Protein AF-A0A315XT40-F1 (afdb_monomer_lite)

Structure (mmCIF, N/CA/C/O backbone):
data_AF-A0A315XT40-F1
#
_entry.id   AF-A0A315XT40-F1
#
loop_
_atom_site.group_PDB
_atom_site.id
_atom_site.type_symbol
_atom_site.label_atom_id
_atom_site.label_alt_id
_atom_site.label_comp_id
_atom_site.label_asym_id
_atom_site.label_entity_id
_atom_site.label_seq_id
_atom_site.pdbx_PDB_ins_code
_atom_site.Cartn_x
_atom_site.Cartn_y
_atom_site.Cartn_z
_atom_site.occupancy
_atom_site.B_iso_or_equiv
_atom_site.auth_seq_id
_atom_site.auth_comp_id
_atom_site.auth_asym_id
_atom_site.auth_atom_id
_atom_site.pdbx_PDB_model_num
ATOM 1 N N . MET A 1 1 ? -13.522 -25.885 22.038 1.00 85.00 1 MET A N 1
ATOM 2 C CA . MET A 1 1 ? -13.589 -26.378 23.433 1.00 85.00 1 MET A CA 1
ATOM 3 C C . MET A 1 1 ? -12.205 -26.648 24.024 1.00 85.00 1 MET A C 1
ATOM 5 O O . MET A 1 1 ? -11.517 -27.586 23.619 1.00 85.00 1 MET A O 1
ATOM 9 N N . ILE A 1 2 ? -11.846 -25.884 25.058 1.00 94.44 2 ILE A N 1
ATOM 10 C CA . ILE A 1 2 ? -10.551 -25.961 25.752 1.00 94.44 2 ILE A CA 1
ATOM 11 C C . ILE A 1 2 ? -10.678 -26.814 27.014 1.00 94.44 2 ILE A C 1
ATOM 13 O O . ILE A 1 2 ? -11.483 -26.512 27.894 1.00 94.44 2 ILE A O 1
ATOM 17 N N . ASN A 1 3 ? -9.848 -27.847 27.145 1.00 95.50 3 ASN A N 1
ATOM 18 C CA . ASN A 1 3 ? -9.701 -28.606 28.385 1.00 95.50 3 ASN A CA 1
ATOM 19 C C . ASN A 1 3 ? -8.780 -27.849 29.344 1.00 95.50 3 ASN A C 1
ATOM 21 O O . ASN A 1 3 ? -7.677 -27.441 28.980 1.00 95.50 3 ASN A O 1
ATOM 25 N N . VAL A 1 4 ? -9.220 -27.707 30.589 1.00 95.12 4 VAL A N 1
ATOM 26 C CA . VAL A 1 4 ? -8.520 -26.969 31.636 1.00 95.12 4 VAL A CA 1
ATOM 27 C C . VAL A 1 4 ? -8.259 -27.891 32.814 1.00 95.12 4 VAL A C 1
ATOM 29 O O . VAL A 1 4 ? -9.190 -28.409 33.431 1.00 95.12 4 VAL A O 1
ATOM 32 N N . ASN A 1 5 ? -6.983 -28.038 33.159 1.00 94.12 5 ASN A N 1
ATOM 33 C CA . ASN A 1 5 ? -6.530 -28.762 34.338 1.00 94.12 5 ASN A CA 1
ATOM 34 C C . ASN A 1 5 ? -5.956 -27.782 35.356 1.00 94.12 5 ASN A C 1
ATOM 36 O O . ASN A 1 5 ? -5.002 -27.066 35.064 1.00 94.12 5 ASN A O 1
ATOM 40 N N . ILE A 1 6 ? -6.522 -27.765 36.559 1.00 93.00 6 ILE A N 1
ATOM 41 C CA . ILE A 1 6 ? -6.125 -26.859 37.634 1.00 93.00 6 ILE A CA 1
ATOM 42 C C . ILE A 1 6 ? -5.640 -27.694 38.803 1.00 93.00 6 ILE A C 1
ATOM 44 O O . ILE A 1 6 ? -6.407 -28.457 39.385 1.00 93.00 6 ILE A O 1
ATOM 48 N N . ARG A 1 7 ? -4.377 -27.517 39.182 1.00 90.88 7 ARG A N 1
ATOM 49 C CA . ARG A 1 7 ? -3.816 -28.093 40.406 1.00 90.88 7 ARG A CA 1
ATOM 50 C C . ARG A 1 7 ? -3.681 -26.987 41.438 1.00 90.88 7 ARG A C 1
ATOM 52 O O . ARG A 1 7 ? -2.997 -26.018 41.158 1.00 90.88 7 ARG A O 1
ATOM 59 N N . TYR A 1 8 ? -4.271 -27.122 42.624 1.00 88.38 8 TYR A N 1
ATOM 60 C CA . TYR A 1 8 ? -4.164 -26.152 43.723 1.00 88.38 8 TYR A CA 1
ATOM 61 C C . TYR A 1 8 ? -3.898 -26.872 45.042 1.00 88.38 8 TYR A C 1
ATOM 63 O O . TYR A 1 8 ? -4.725 -27.657 45.502 1.00 88.38 8 TYR A O 1
ATOM 71 N N . LYS A 1 9 ? -2.736 -26.620 45.661 1.00 85.62 9 LYS A N 1
ATOM 72 C CA . LYS A 1 9 ? -2.335 -27.225 46.952 1.00 85.62 9 LYS A CA 1
ATOM 73 C C . LYS A 1 9 ? -2.549 -28.751 47.033 1.00 85.62 9 LYS A C 1
ATOM 75 O O . LYS A 1 9 ? -3.004 -29.266 48.050 1.00 85.62 9 LYS A O 1
ATOM 80 N N . GLY A 1 10 ? -2.246 -29.472 45.952 1.00 81.81 10 GLY A N 1
ATOM 81 C CA . GLY A 1 10 ? -2.395 -30.933 45.874 1.00 81.81 10 GLY A CA 1
ATOM 82 C C . GLY A 1 10 ? -3.806 -31.436 45.544 1.00 81.81 10 GLY A C 1
ATOM 83 O O . GLY A 1 10 ? -3.992 -32.643 45.435 1.00 81.81 10 GLY A O 1
ATOM 84 N N . LYS A 1 11 ? -4.785 -30.543 45.355 1.00 87.25 11 LYS A N 1
ATOM 85 C CA . LYS A 1 11 ? -6.099 -30.866 44.782 1.00 87.25 11 LYS A CA 1
ATOM 86 C C . LYS A 1 11 ? -6.097 -30.593 43.285 1.00 87.25 11 LYS A C 1
ATOM 88 O O . LYS A 1 11 ? -5.375 -29.705 42.831 1.00 87.25 11 LYS A O 1
ATOM 93 N N . GLU A 1 12 ? -6.914 -31.324 42.539 1.00 90.94 12 GLU A N 1
ATOM 94 C CA . GLU A 1 12 ? -6.996 -31.205 41.085 1.00 90.94 12 GLU A CA 1
ATOM 95 C C . GLU A 1 12 ? -8.444 -31.063 40.614 1.00 90.94 12 GLU A C 1
ATOM 97 O O . GLU A 1 12 ? -9.354 -31.681 41.167 1.00 90.94 12 GLU A O 1
ATOM 102 N N . LEU A 1 13 ? -8.637 -30.243 39.583 1.00 94.44 13 LEU A N 1
ATOM 103 C CA . LEU A 1 13 ? -9.877 -30.121 38.829 1.00 94.44 13 LEU A CA 1
ATOM 104 C C . LEU A 1 13 ? -9.565 -30.219 37.338 1.00 94.44 13 LEU A C 1
ATOM 106 O O . LEU A 1 13 ? -8.720 -29.478 36.841 1.00 94.44 13 LEU A O 1
ATOM 110 N N . SER A 1 14 ? -10.309 -31.065 36.635 1.00 94.88 14 SER A N 1
ATOM 111 C CA . SER A 1 14 ? -10.359 -31.096 35.175 1.00 94.88 14 SER A CA 1
ATOM 112 C C . SER A 1 14 ? -11.743 -30.646 34.723 1.00 94.88 14 SER A C 1
ATOM 114 O O . SER A 1 14 ? -12.748 -31.198 35.170 1.00 94.88 14 SER A O 1
ATOM 116 N N . THR A 1 15 ? -11.807 -29.638 33.858 1.00 94.56 15 THR A N 1
ATOM 117 C CA . THR A 1 15 ? -13.056 -29.124 33.276 1.00 94.56 15 THR A CA 1
ATOM 118 C C . THR A 1 15 ? -12.841 -28.732 31.817 1.00 94.56 15 THR A C 1
ATOM 120 O O . THR A 1 15 ? -11.713 -28.691 31.336 1.00 94.56 15 THR A O 1
ATOM 123 N N . ILE A 1 16 ? -13.926 -28.431 31.110 1.00 93.69 16 ILE A N 1
ATOM 124 C CA . ILE A 1 16 ? -13.922 -27.972 29.720 1.00 93.69 16 ILE A CA 1
ATOM 125 C C . ILE A 1 16 ? -14.583 -26.592 29.658 1.00 93.69 16 ILE A C 1
ATOM 127 O O . ILE A 1 16 ? -15.522 -26.335 30.415 1.00 93.69 16 ILE A O 1
ATOM 131 N N . LEU A 1 17 ? -14.064 -25.715 28.797 1.00 94.50 17 LEU A N 1
ATOM 132 C CA . LEU A 1 17 ? -14.630 -24.409 28.461 1.00 94.50 17 LEU A CA 1
ATOM 133 C C . LEU A 1 17 ? -15.114 -24.387 26.995 1.00 94.50 17 LEU A C 1
ATOM 135 O O . LEU A 1 17 ? -14.506 -25.068 26.158 1.00 94.50 17 LEU A O 1
ATOM 139 N N . PRO A 1 18 ? -16.135 -23.573 26.672 1.00 92.88 18 PRO A N 1
ATOM 140 C CA . PRO A 1 18 ? -16.868 -22.699 27.586 1.00 92.88 18 PRO A CA 1
ATOM 141 C C . PRO A 1 18 ? -17.895 -23.444 28.436 1.00 92.88 18 PRO A C 1
ATOM 143 O O . PRO A 1 18 ? -18.355 -24.531 28.094 1.00 92.88 18 PRO A O 1
ATOM 146 N N . LYS A 1 19 ? -18.262 -22.846 29.569 1.00 92.31 19 LYS A N 1
ATOM 147 C CA . LYS A 1 19 ? -19.366 -23.314 30.411 1.00 92.31 19 LYS A CA 1
ATOM 148 C C . LYS A 1 19 ? -20.021 -22.181 31.192 1.00 92.31 19 LYS A C 1
ATOM 150 O O . LYS A 1 19 ? -19.459 -21.093 31.311 1.00 92.31 19 LYS A O 1
ATOM 155 N N . CYS A 1 20 ? -21.192 -22.444 31.772 1.00 91.62 20 CYS A N 1
ATOM 156 C CA . CYS A 1 20 ? -21.871 -21.470 32.621 1.00 91.62 20 CYS A CA 1
ATOM 157 C C . CYS A 1 20 ? -20.989 -21.076 33.820 1.00 91.62 20 CYS A C 1
ATOM 159 O O . CYS A 1 20 ? -20.389 -21.928 34.480 1.00 91.62 20 CYS A O 1
ATOM 161 N N . ASN A 1 21 ? -20.923 -19.780 34.127 1.00 89.31 21 ASN A N 1
ATOM 162 C CA . ASN A 1 21 ? -20.050 -19.262 35.183 1.00 89.31 21 ASN A CA 1
ATOM 163 C C . ASN A 1 21 ? -20.417 -19.796 36.579 1.00 89.31 21 ASN A C 1
ATOM 165 O O . ASN A 1 21 ? -19.524 -20.066 37.387 1.00 89.31 21 ASN A O 1
ATOM 169 N N . ASP A 1 22 ? -21.706 -20.021 36.849 1.00 90.81 22 ASP A N 1
ATOM 170 C CA . ASP A 1 22 ? -22.152 -20.618 38.111 1.00 90.81 22 ASP A CA 1
ATOM 171 C C . ASP A 1 22 ? -21.694 -22.075 38.247 1.00 90.81 22 ASP A C 1
ATOM 173 O O . ASP A 1 22 ? -21.275 -22.499 39.327 1.00 90.81 22 ASP A O 1
ATOM 177 N N . GLU A 1 23 ? -21.690 -22.826 37.144 1.00 93.69 23 GLU A N 1
ATOM 178 C CA . GLU A 1 23 ? -21.195 -24.204 37.112 1.00 93.69 23 GLU A CA 1
ATOM 179 C C . GLU A 1 23 ? -19.678 -24.258 37.295 1.00 93.69 23 GLU A C 1
ATOM 181 O O . GLU A 1 23 ? -19.186 -25.030 38.116 1.00 93.69 23 GLU A O 1
ATOM 186 N N . LEU A 1 24 ? -18.926 -23.393 36.602 1.00 93.69 24 LEU A N 1
ATOM 187 C CA . LEU A 1 24 ? -17.474 -23.297 36.775 1.00 93.69 24 LEU A CA 1
ATOM 188 C C . LEU A 1 24 ? -17.107 -22.978 38.232 1.00 93.69 24 LEU A C 1
ATOM 190 O O . LEU A 1 24 ? -16.204 -23.586 38.810 1.00 93.69 24 LEU A O 1
ATOM 194 N N . ARG A 1 25 ? -17.841 -22.053 38.859 1.00 92.75 25 ARG A N 1
ATOM 195 C CA . ARG A 1 25 ? -17.660 -21.700 40.270 1.00 92.75 25 ARG A CA 1
ATOM 196 C C . ARG A 1 25 ? -17.991 -22.864 41.204 1.00 92.75 25 ARG A C 1
ATOM 198 O O . ARG A 1 25 ? -17.285 -23.070 42.197 1.00 92.75 25 ARG A O 1
ATOM 205 N N . ALA A 1 26 ? -19.054 -23.610 40.915 1.00 93.56 26 ALA A N 1
ATOM 206 C CA . ALA A 1 26 ? -19.431 -24.789 41.684 1.00 93.56 26 ALA A CA 1
ATOM 207 C C . ALA A 1 26 ? -18.356 -25.885 41.600 1.00 93.56 26 ALA A C 1
ATOM 209 O O . ALA A 1 26 ? -18.001 -26.455 42.634 1.00 93.56 26 ALA A O 1
ATOM 210 N N . ASP A 1 27 ? -17.785 -26.121 40.418 1.00 94.81 27 ASP A N 1
ATOM 211 C CA . ASP A 1 27 ? -16.729 -27.114 40.208 1.00 94.81 27 ASP A CA 1
ATOM 212 C C . ASP A 1 27 ? -15.444 -26.769 40.958 1.00 94.81 27 ASP A C 1
ATOM 214 O O . ASP A 1 27 ? -14.888 -27.626 41.649 1.00 94.81 27 ASP A O 1
ATOM 218 N N . LEU A 1 28 ? -15.012 -25.505 40.908 1.00 93.62 28 LEU A N 1
ATOM 219 C CA . LEU A 1 28 ? -13.864 -25.022 41.683 1.00 93.62 28 LEU A CA 1
ATOM 220 C C . LEU A 1 28 ? -14.070 -25.270 43.182 1.00 93.62 28 LEU A C 1
ATOM 222 O O . LEU A 1 28 ? -13.216 -25.859 43.850 1.00 93.62 28 LEU A O 1
ATOM 226 N N . LYS A 1 29 ? -15.246 -24.903 43.705 1.00 93.25 29 LYS A N 1
ATOM 227 C CA . LYS A 1 29 ? -15.580 -25.091 45.120 1.00 93.25 29 LYS A CA 1
ATOM 228 C C . LYS A 1 29 ? -15.650 -26.571 45.501 1.00 93.25 29 LYS A C 1
ATOM 230 O O . LYS A 1 29 ? -15.158 -26.954 46.561 1.00 93.25 29 LYS A O 1
ATOM 235 N N . LYS A 1 30 ? -16.221 -27.416 44.638 1.00 93.44 30 LYS A N 1
ATOM 236 C CA . LYS A 1 30 ? -16.324 -28.869 44.845 1.00 93.44 30 LYS A CA 1
ATOM 237 C C . LYS A 1 30 ? -14.953 -29.545 44.838 1.00 93.44 30 LYS A C 1
ATOM 239 O O . LYS A 1 30 ? -14.710 -30.420 45.664 1.00 93.44 30 LYS A O 1
ATOM 244 N N . ALA A 1 31 ? -14.045 -29.101 43.972 1.00 91.31 31 ALA A N 1
ATOM 245 C CA . ALA A 1 31 ? -12.648 -29.528 43.966 1.00 91.31 31 ALA A CA 1
ATOM 246 C C . ALA A 1 31 ? -11.836 -28.946 45.141 1.00 91.31 31 ALA A C 1
ATOM 248 O O . ALA A 1 31 ? -10.667 -29.280 45.323 1.00 91.31 31 ALA A O 1
ATOM 249 N N . GLY A 1 32 ? -12.444 -28.087 45.968 1.00 87.88 32 GLY A N 1
ATOM 250 C CA . GLY A 1 32 ? -11.806 -27.465 47.121 1.00 87.88 32 GLY A CA 1
ATOM 251 C C . GLY A 1 32 ? -10.734 -26.446 46.738 1.00 87.88 32 GLY A C 1
ATOM 252 O O . GLY A 1 32 ? -9.745 -26.312 47.468 1.00 87.88 32 GLY A O 1
ATOM 253 N N . ILE A 1 33 ? -10.918 -25.797 45.586 1.00 90.00 33 ILE A N 1
ATOM 254 C CA . ILE A 1 33 ? -10.126 -24.682 45.080 1.00 90.00 33 ILE A CA 1
ATOM 255 C C . ILE A 1 33 ? -10.810 -23.396 45.553 1.00 90.00 33 ILE A C 1
ATOM 257 O O . ILE A 1 33 ? -11.790 -22.943 44.969 1.00 90.00 33 ILE A O 1
ATOM 261 N N . ASP A 1 34 ? -10.286 -22.803 46.625 1.00 84.62 34 ASP A N 1
ATOM 262 C CA . ASP A 1 34 ? -10.873 -21.618 47.276 1.00 84.62 34 ASP A CA 1
ATOM 263 C C . ASP A 1 34 ? -10.499 -20.293 46.577 1.00 84.62 34 ASP A C 1
ATOM 265 O O . ASP A 1 34 ? -10.517 -19.221 47.183 1.00 84.62 34 ASP A O 1
ATOM 269 N N . LEU A 1 35 ? -10.138 -20.364 45.293 1.00 87.25 35 LEU A N 1
ATOM 270 C CA . LEU A 1 35 ? -9.837 -19.216 44.444 1.00 87.25 35 LEU A CA 1
ATOM 271 C C . LEU A 1 35 ? -10.896 -19.094 43.343 1.00 87.25 35 LEU A C 1
ATOM 273 O O . LEU A 1 35 ? -11.207 -20.090 42.689 1.00 87.25 35 LEU A O 1
ATOM 277 N N . PRO A 1 36 ? -11.439 -17.888 43.109 1.00 90.94 36 PRO A N 1
ATOM 278 C CA . PRO A 1 36 ? -12.384 -17.667 42.024 1.00 90.94 36 PRO A CA 1
ATOM 279 C C . PRO A 1 36 ? -11.655 -17.623 40.666 1.00 90.94 36 PRO A C 1
ATOM 281 O O . PRO A 1 36 ? -10.451 -17.353 40.607 1.00 90.94 36 PRO A O 1
ATOM 284 N N . ALA A 1 37 ? -12.375 -17.892 39.571 1.00 90.62 37 ALA A N 1
ATOM 285 C CA . ALA A 1 37 ? -11.801 -18.051 38.229 1.00 90.62 37 ALA A CA 1
ATOM 286 C C . ALA A 1 37 ? -11.044 -16.800 37.734 1.00 90.62 37 ALA A C 1
ATOM 288 O O . ALA A 1 37 ? -10.027 -16.909 37.056 1.00 90.62 37 ALA A O 1
ATOM 289 N N . GLU A 1 38 ? -11.465 -15.610 38.154 1.00 91.19 38 GLU A N 1
ATOM 290 C CA . GLU A 1 38 ? -10.839 -14.317 37.857 1.00 91.19 38 GLU A CA 1
ATOM 291 C C . GLU A 1 38 ? -9.435 -14.186 38.473 1.00 91.19 38 GLU A C 1
ATOM 293 O O . GLU A 1 38 ? -8.604 -13.390 38.025 1.00 91.19 38 GLU A O 1
ATOM 298 N N . LYS A 1 39 ? -9.165 -14.954 39.537 1.00 88.88 39 LYS A N 1
ATOM 299 C CA . LYS A 1 39 ? -7.883 -14.971 40.253 1.00 88.88 39 LYS A CA 1
ATOM 300 C C . LYS A 1 39 ? -6.960 -16.099 39.800 1.00 88.88 39 LYS A C 1
ATOM 302 O O . LYS A 1 39 ? -5.819 -16.126 40.247 1.00 88.88 39 LYS A O 1
ATOM 307 N N . LEU A 1 40 ? -7.418 -16.984 38.914 1.00 90.88 40 LEU A N 1
ATOM 308 C CA . LEU A 1 40 ? -6.614 -18.063 38.344 1.00 90.88 40 LEU A CA 1
ATOM 309 C C . LEU A 1 40 ? -6.011 -17.608 37.013 1.00 90.88 40 LEU A C 1
ATOM 311 O O . LEU A 1 40 ? -6.704 -17.541 35.997 1.00 90.88 40 LEU A O 1
ATOM 315 N N . LYS A 1 41 ? -4.718 -17.272 37.026 1.00 92.56 41 LYS A N 1
ATOM 316 C CA . LYS A 1 41 ? -3.978 -16.872 35.823 1.00 92.56 41 LYS A CA 1
ATOM 317 C C . LYS A 1 41 ? -3.600 -18.075 34.968 1.00 92.56 41 LYS A C 1
ATOM 319 O O . LYS A 1 41 ? -3.256 -19.134 35.486 1.00 92.56 41 LYS A O 1
ATOM 324 N N . LEU A 1 42 ? -3.659 -17.888 33.652 1.00 90.50 42 LEU A N 1
ATOM 325 C CA . LEU A 1 42 ? -3.497 -18.969 32.675 1.00 90.50 42 LEU A CA 1
ATOM 326 C C . LEU A 1 42 ? -2.031 -19.359 32.446 1.00 90.50 42 LEU A C 1
ATOM 328 O O . LEU A 1 42 ? -1.750 -20.510 32.132 1.00 90.50 42 LEU A O 1
ATOM 332 N N . ARG A 1 43 ? -1.089 -18.430 32.660 1.00 83.81 43 ARG A N 1
ATOM 333 C CA . ARG A 1 43 ? 0.361 -18.695 32.672 1.00 83.81 43 ARG A CA 1
ATOM 334 C C . ARG A 1 43 ? 0.936 -18.453 34.075 1.00 83.81 43 ARG A C 1
ATOM 336 O O . ARG A 1 43 ? 1.755 -17.563 34.284 1.00 83.81 43 ARG A O 1
ATOM 343 N N . SER A 1 44 ? 0.449 -19.216 35.055 1.00 75.94 44 SER A N 1
ATOM 344 C CA . SER A 1 44 ? 0.894 -19.159 36.458 1.00 75.94 44 SER A CA 1
ATOM 345 C C . SER A 1 44 ? 2.348 -19.619 36.627 1.00 75.94 44 SER A C 1
ATOM 347 O O . SER A 1 44 ? 2.775 -20.590 35.998 1.00 75.94 44 SER A O 1
ATOM 349 N N . SER A 1 45 ? 3.099 -18.979 37.525 1.00 69.75 45 SER A N 1
ATOM 350 C CA . SER A 1 45 ? 4.486 -19.357 37.833 1.00 69.75 45 SER A CA 1
ATOM 351 C C . SER A 1 45 ? 4.586 -20.491 38.863 1.00 69.75 45 SER A C 1
ATOM 353 O O . SER A 1 45 ? 3.709 -20.667 39.702 1.00 69.75 45 SER A O 1
ATOM 355 N N . ALA A 1 46 ? 5.717 -21.206 38.900 1.00 64.06 46 ALA A N 1
ATOM 356 C CA . ALA A 1 46 ? 5.971 -22.264 39.893 1.00 64.06 46 ALA A CA 1
ATOM 357 C C . ALA A 1 46 ? 5.990 -21.778 41.362 1.00 64.06 46 ALA A C 1
ATOM 359 O O . ALA A 1 46 ? 6.028 -22.593 42.282 1.00 64.06 46 ALA A O 1
ATOM 360 N N . LYS A 1 47 ? 5.989 -20.457 41.594 1.00 64.56 47 LYS A N 1
ATOM 361 C CA . LYS A 1 47 ? 5.884 -19.848 42.929 1.00 64.56 47 LYS A CA 1
ATOM 362 C C . LYS A 1 47 ? 4.432 -19.718 43.404 1.00 64.56 47 LYS A C 1
ATOM 364 O O . LYS A 1 47 ? 4.203 -19.471 44.587 1.00 64.56 47 LYS A O 1
ATOM 369 N N . GLU A 1 48 ? 3.460 -19.852 42.505 1.00 70.56 48 GLU A N 1
ATOM 370 C CA . GLU A 1 48 ? 2.041 -19.787 42.834 1.00 70.56 48 GLU A CA 1
ATOM 371 C C . GLU A 1 48 ? 1.554 -21.110 43.428 1.00 70.56 48 GLU A C 1
ATOM 373 O O . GLU A 1 48 ? 2.058 -22.193 43.144 1.00 70.56 48 GLU A O 1
ATOM 378 N N . GLN A 1 49 ? 0.545 -21.026 44.293 1.00 81.69 49 GLN A N 1
ATOM 379 C CA . GLN A 1 49 ? -0.019 -22.200 44.966 1.00 81.69 49 GLN A CA 1
ATOM 380 C C . GLN A 1 49 ? -0.944 -23.023 44.049 1.00 81.69 49 GLN A C 1
ATOM 382 O O . GLN A 1 49 ? -1.496 -24.033 44.502 1.00 81.69 49 GLN A O 1
ATOM 387 N N . TYR A 1 50 ? -1.129 -22.586 42.796 1.00 87.06 50 TYR A N 1
ATOM 388 C CA . TYR A 1 50 ? -1.847 -23.297 41.744 1.00 87.06 50 TYR A CA 1
ATOM 389 C C . TYR A 1 50 ? -1.070 -23.320 40.423 1.00 87.06 50 TYR A C 1
ATOM 391 O O . TYR A 1 50 ? -0.207 -22.479 40.188 1.00 87.06 50 TYR A O 1
ATOM 399 N N . LEU A 1 51 ? -1.433 -24.268 39.558 1.00 89.38 51 LEU A N 1
ATOM 400 C CA . LEU A 1 51 ? -1.024 -24.339 38.159 1.00 89.38 51 LEU A CA 1
ATOM 401 C C . LEU A 1 51 ? -2.248 -24.580 37.275 1.00 89.38 51 LEU A C 1
ATOM 403 O O . LEU A 1 51 ? -3.067 -25.442 37.600 1.00 89.38 51 LEU A O 1
ATOM 407 N N . VAL A 1 52 ? -2.346 -23.843 36.167 1.00 91.12 52 VAL A N 1
ATOM 408 C CA . VAL A 1 52 ? -3.374 -24.035 35.132 1.00 91.12 52 VAL A CA 1
ATOM 409 C C . VAL A 1 52 ? -2.716 -24.582 33.868 1.00 91.12 52 VAL A C 1
ATOM 411 O O . VAL A 1 52 ? -1.789 -23.981 33.336 1.00 91.12 52 VAL A O 1
ATOM 414 N N . GLY A 1 53 ? -3.187 -25.732 33.394 1.00 91.88 53 GLY A N 1
ATOM 415 C CA . GLY A 1 53 ? -2.815 -26.309 32.106 1.00 91.88 53 GLY A CA 1
ATOM 416 C C . GLY A 1 53 ? -3.990 -26.238 31.141 1.00 91.88 53 GLY A C 1
ATOM 417 O O . GLY A 1 53 ? -5.095 -26.648 31.499 1.00 91.88 53 GLY A O 1
ATOM 418 N N . LEU A 1 54 ? -3.740 -25.733 29.936 1.00 94.75 54 LEU A N 1
ATOM 419 C CA . LEU A 1 54 ? -4.721 -25.634 28.859 1.00 94.75 54 LEU A CA 1
ATOM 420 C C . LEU A 1 54 ? -4.358 -26.628 27.763 1.00 94.75 54 LEU A C 1
ATOM 422 O O . LEU A 1 54 ? -3.203 -26.691 27.348 1.00 94.75 54 LEU A O 1
ATOM 426 N N . TYR A 1 55 ? -5.341 -27.398 27.315 1.00 91.81 55 TYR A N 1
ATOM 427 C CA . TYR A 1 55 ? -5.158 -28.416 26.292 1.00 91.81 55 TYR A CA 1
ATOM 428 C C . TYR A 1 55 ? -6.347 -28.408 25.353 1.00 91.81 55 TYR A C 1
ATOM 430 O O . TYR A 1 55 ? -7.503 -28.411 25.777 1.00 91.81 55 TYR A O 1
ATOM 438 N N . THR A 1 56 ? -6.076 -28.458 24.066 1.00 93.75 56 THR A N 1
ATOM 439 C CA . THR A 1 56 ? -7.117 -28.531 23.056 1.00 93.75 56 THR A CA 1
ATOM 440 C C . THR A 1 56 ? -6.620 -29.355 21.883 1.00 93.75 56 THR A C 1
ATOM 442 O O . THR A 1 56 ? -5.421 -29.452 21.646 1.00 93.75 56 THR A O 1
ATOM 445 N N . ASN A 1 57 ? -7.562 -29.965 21.174 1.00 89.69 57 ASN A N 1
ATOM 446 C CA . ASN A 1 57 ? -7.319 -30.570 19.866 1.00 89.69 57 ASN A CA 1
ATOM 447 C C . ASN A 1 57 ? -7.969 -29.728 18.753 1.00 89.69 57 ASN A C 1
ATOM 449 O O . ASN A 1 57 ? -8.030 -30.163 17.607 1.00 89.69 57 ASN A O 1
ATOM 453 N N . ASN A 1 58 ? -8.523 -28.561 19.105 1.00 88.81 58 ASN A N 1
ATOM 454 C CA . ASN A 1 58 ? -9.148 -27.632 18.180 1.00 88.81 58 ASN A CA 1
ATOM 455 C C . ASN A 1 58 ? -8.131 -26.536 17.799 1.00 88.81 58 ASN A C 1
ATOM 457 O O . ASN A 1 58 ? -7.601 -25.877 18.694 1.00 88.81 58 ASN A O 1
ATOM 461 N N . PRO A 1 59 ? -7.870 -26.315 16.500 1.00 88.50 59 PRO A N 1
ATOM 462 C CA . PRO A 1 59 ? -6.890 -25.328 16.052 1.00 88.50 59 PRO A CA 1
ATOM 463 C C . PRO A 1 59 ? -7.178 -23.891 16.505 1.00 88.50 59 PRO A C 1
ATOM 465 O O . PRO A 1 59 ? -6.249 -23.178 16.869 1.00 88.50 59 PRO A O 1
ATOM 468 N N . LEU A 1 60 ? -8.445 -23.460 16.524 1.00 89.44 60 LEU A N 1
ATOM 469 C CA . LEU A 1 60 ? -8.818 -22.102 16.935 1.00 89.44 60 LEU A CA 1
ATOM 470 C C . LEU A 1 60 ? -8.545 -21.845 18.400 1.00 89.44 60 LEU A C 1
ATOM 472 O O . LEU A 1 60 ? -7.965 -20.823 18.763 1.00 89.44 60 LEU A O 1
ATOM 476 N N . ASP A 1 61 ? -8.907 -22.805 19.227 1.00 91.69 61 ASP A N 1
ATOM 477 C CA . ASP A 1 61 ? -8.562 -22.761 20.631 1.00 91.69 61 ASP A CA 1
ATOM 478 C C . ASP A 1 61 ? -7.041 -22.712 20.836 1.00 91.69 61 ASP A C 1
ATOM 480 O O . ASP A 1 61 ? -6.571 -21.975 21.698 1.00 91.69 61 ASP A O 1
ATOM 484 N N . ASP A 1 62 ? -6.273 -23.472 20.047 1.00 92.44 62 ASP A N 1
ATOM 485 C CA . ASP A 1 62 ? -4.809 -23.519 20.149 1.00 92.44 62 ASP A CA 1
ATOM 486 C C . ASP A 1 62 ? -4.183 -22.168 19.787 1.00 92.44 62 ASP A C 1
ATOM 488 O O . ASP A 1 62 ? -3.317 -21.654 20.494 1.00 92.44 62 ASP A O 1
ATOM 492 N N . LEU A 1 63 ? -4.711 -21.518 18.751 1.00 92.31 63 LEU A N 1
ATOM 493 C CA . LEU A 1 63 ? -4.324 -20.164 18.378 1.00 92.31 63 LEU A CA 1
ATOM 494 C C . LEU A 1 63 ? -4.689 -19.136 19.457 1.00 92.31 63 LEU A C 1
ATOM 496 O O . LEU A 1 63 ? -3.869 -18.281 19.791 1.00 92.31 63 LEU A O 1
ATOM 500 N N . ILE A 1 64 ? -5.889 -19.216 20.037 1.00 91.94 64 ILE A N 1
ATOM 501 C CA . ILE A 1 64 ? -6.274 -18.358 21.167 1.00 91.94 64 ILE A CA 1
ATOM 502 C C . ILE A 1 64 ? -5.287 -18.560 22.318 1.00 91.94 64 ILE A C 1
ATOM 504 O O . ILE A 1 64 ? -4.813 -17.575 22.884 1.00 91.94 64 ILE A O 1
ATOM 508 N N . ILE A 1 65 ? -4.934 -19.815 22.622 1.00 93.56 65 ILE A N 1
ATOM 509 C CA . ILE A 1 65 ? -3.958 -20.181 23.653 1.00 93.56 65 ILE A CA 1
ATOM 510 C C . ILE A 1 65 ? -2.573 -19.585 23.349 1.00 93.56 65 ILE A C 1
ATOM 512 O O . ILE A 1 65 ? -1.946 -19.024 24.255 1.00 93.56 65 ILE A O 1
ATOM 516 N N . ASP A 1 66 ? -2.106 -19.634 22.098 1.00 92.06 66 ASP A N 1
ATOM 517 C CA . ASP A 1 66 ? -0.843 -19.007 21.680 1.00 92.06 66 ASP A CA 1
ATOM 518 C C . ASP A 1 66 ? -0.845 -17.492 21.930 1.00 92.06 66 ASP A C 1
ATOM 520 O O . ASP A 1 66 ? 0.147 -16.913 22.387 1.00 92.06 66 ASP A O 1
ATOM 524 N N . ARG A 1 67 ? -1.982 -16.829 21.702 1.00 91.88 67 ARG A N 1
ATOM 525 C CA . ARG A 1 67 ? -2.118 -15.386 21.925 1.00 91.88 67 ARG A CA 1
ATOM 526 C C . ARG A 1 67 ? -2.247 -14.998 23.400 1.00 91.88 67 ARG A C 1
ATOM 528 O O . ARG A 1 67 ? -2.103 -13.812 23.697 1.00 91.88 67 ARG A O 1
ATOM 535 N N . LEU A 1 68 ? -2.452 -15.944 24.324 1.00 93.00 68 LEU A N 1
ATOM 536 C CA . LEU A 1 68 ? -2.603 -15.645 25.752 1.00 93.00 68 LEU A CA 1
ATOM 537 C C . LEU A 1 68 ? -1.339 -15.063 26.385 1.00 93.00 68 LEU A C 1
ATOM 539 O O . LEU A 1 68 ? -0.222 -15.560 26.215 1.00 93.00 68 LEU A O 1
ATOM 543 N N . CYS A 1 69 ? -1.559 -14.083 27.248 1.00 89.31 69 CYS A N 1
ATOM 544 C CA . CYS A 1 69 ? -0.564 -13.371 28.028 1.00 89.31 69 CYS A CA 1
ATOM 545 C C . CYS A 1 69 ? -0.601 -13.776 29.509 1.00 89.31 69 CYS A C 1
ATOM 547 O O . CYS A 1 69 ? -1.570 -14.342 30.011 1.00 89.31 69 CYS A O 1
ATOM 549 N N . ASN A 1 70 ? 0.439 -13.407 30.261 1.00 83.50 70 ASN A N 1
ATOM 550 C CA . ASN A 1 70 ? 0.571 -13.776 31.679 1.00 83.50 70 ASN A CA 1
ATOM 551 C C . ASN A 1 70 ? -0.558 -13.254 32.588 1.00 83.50 70 ASN A C 1
ATOM 553 O O . ASN A 1 70 ? -0.834 -13.846 33.629 1.00 83.50 70 ASN A O 1
ATOM 557 N N . ASN A 1 71 ? -1.217 -12.159 32.201 1.00 79.56 71 ASN A N 1
ATOM 558 C CA . ASN A 1 71 ? -2.293 -11.551 32.983 1.00 79.56 71 ASN A CA 1
ATOM 559 C C . ASN A 1 71 ? -3.690 -12.080 32.635 1.00 79.56 71 ASN A C 1
ATOM 561 O O . ASN A 1 71 ? -4.630 -11.766 33.372 1.00 79.56 71 ASN A O 1
ATOM 565 N N . ASP A 1 72 ? -3.834 -12.885 31.581 1.00 89.88 72 ASP A N 1
ATOM 566 C CA . ASP A 1 72 ? -5.120 -13.472 31.214 1.00 89.88 72 ASP A CA 1
ATOM 567 C C . ASP A 1 72 ? -5.562 -14.491 32.272 1.00 89.88 72 ASP A C 1
ATOM 569 O O . ASP A 1 72 ? -4.745 -15.178 32.902 1.00 89.88 72 ASP A O 1
ATOM 573 N N . ASN A 1 73 ? -6.870 -14.558 32.514 1.00 92.94 73 ASN A N 1
ATOM 574 C CA . ASN A 1 73 ? -7.441 -15.389 33.567 1.00 92.94 73 ASN A CA 1
ATOM 575 C C . ASN A 1 73 ? -8.545 -16.315 33.055 1.00 92.94 73 ASN A C 1
ATOM 577 O O . ASN A 1 73 ? -9.115 -16.115 31.982 1.00 92.94 73 ASN A O 1
ATOM 581 N N . LEU A 1 74 ? -8.837 -17.337 33.857 1.00 93.44 74 LEU A N 1
ATOM 582 C CA . LEU A 1 74 ? -9.758 -18.406 33.492 1.00 93.44 74 LEU A CA 1
ATOM 583 C C . LEU A 1 74 ? -11.173 -17.910 33.176 1.00 93.44 74 LEU A C 1
ATOM 585 O O . LEU A 1 74 ? -11.810 -18.432 32.265 1.00 93.44 74 LEU A O 1
ATOM 589 N N . PHE A 1 75 ? -11.656 -16.896 33.895 1.00 91.75 75 PHE A N 1
ATOM 590 C CA . PHE A 1 75 ? -12.983 -16.326 33.661 1.00 91.75 75 PHE A CA 1
ATOM 591 C C . PHE A 1 75 ? -13.070 -15.612 32.307 1.00 91.75 75 PHE A C 1
ATOM 593 O O . PHE A 1 75 ? -14.019 -15.813 31.552 1.00 91.75 75 PHE A O 1
ATOM 600 N N . GLU A 1 76 ? -12.064 -14.807 31.963 1.00 88.81 76 GLU A N 1
ATOM 601 C CA . GLU A 1 76 ? -12.036 -14.096 30.681 1.00 88.81 76 GLU A CA 1
ATOM 602 C C . GLU A 1 76 ? -11.929 -15.051 29.495 1.00 88.81 76 GLU A C 1
ATOM 604 O O . GLU A 1 76 ? -12.592 -14.820 28.482 1.00 88.81 76 GLU A O 1
ATOM 609 N N . LEU A 1 77 ? -11.155 -16.132 29.638 1.00 93.12 77 LEU A N 1
ATOM 610 C CA . LEU A 1 77 ? -11.060 -17.168 28.613 1.00 93.12 77 LEU A CA 1
ATOM 611 C C . LEU A 1 77 ? -12.392 -17.898 28.458 1.00 93.12 77 LEU A C 1
ATOM 613 O O . LEU A 1 77 ? -12.836 -18.088 27.332 1.00 93.12 77 LEU A O 1
ATOM 617 N N . ASN A 1 78 ? -13.051 -18.250 29.568 1.00 93.06 78 ASN A N 1
ATOM 618 C CA . ASN A 1 78 ? -14.362 -18.897 29.539 1.00 93.06 78 ASN A CA 1
ATOM 619 C C . ASN A 1 78 ? -15.393 -18.050 28.786 1.00 93.06 78 ASN A C 1
ATOM 621 O O . ASN A 1 78 ? -16.102 -18.560 27.925 1.00 93.06 78 ASN A O 1
ATOM 625 N N . ASN A 1 79 ? -15.434 -16.746 29.066 1.00 87.19 79 ASN A N 1
ATOM 626 C CA . ASN A 1 79 ? -16.363 -15.842 28.398 1.00 87.19 79 ASN A CA 1
ATOM 627 C C . ASN A 1 79 ? -16.002 -15.616 26.927 1.00 87.19 79 ASN A C 1
ATOM 629 O O . ASN A 1 79 ? -16.904 -15.595 26.101 1.00 87.19 79 ASN A O 1
ATOM 633 N N . LEU A 1 80 ? -14.714 -15.460 26.584 1.00 87.06 80 LEU A N 1
ATOM 634 C CA . LEU A 1 80 ? -14.299 -15.353 25.182 1.00 87.06 80 LEU A CA 1
ATOM 635 C C . LEU A 1 80 ? -14.702 -16.617 24.416 1.00 87.06 80 LEU A C 1
ATOM 637 O O . LEU A 1 80 ? -15.374 -16.502 23.403 1.00 87.06 80 LEU A O 1
ATOM 641 N N . CYS A 1 81 ? -14.374 -17.804 24.934 1.00 88.62 81 CYS A N 1
ATOM 642 C CA . CYS A 1 81 ? -14.787 -19.067 24.322 1.00 88.62 81 CYS A CA 1
ATOM 643 C C . CYS A 1 81 ? -16.310 -19.148 24.202 1.00 88.62 81 CYS A C 1
ATOM 645 O O . CYS A 1 81 ? -16.807 -19.578 23.178 1.00 88.62 81 CYS A O 1
ATOM 647 N N . GLY A 1 82 ? -17.060 -18.689 25.210 1.00 85.25 82 GLY A N 1
ATOM 648 C CA . GLY A 1 82 ? -18.522 -18.686 25.170 1.00 85.25 82 GLY A CA 1
ATOM 649 C C . GLY A 1 82 ? -19.081 -17.762 24.093 1.00 85.25 82 GLY A C 1
ATOM 650 O O . GLY A 1 82 ? -20.051 -18.114 23.433 1.00 85.25 82 GLY A O 1
ATOM 651 N N . ILE A 1 83 ? -18.469 -16.595 23.890 1.00 77.88 83 ILE A N 1
ATOM 652 C CA . ILE A 1 83 ? -18.834 -15.690 22.796 1.00 77.88 83 ILE A CA 1
ATOM 653 C C . ILE A 1 83 ? -18.528 -16.364 21.462 1.00 77.88 83 ILE A C 1
ATOM 655 O O . ILE A 1 83 ? -19.425 -16.465 20.636 1.00 77.88 83 ILE A O 1
ATOM 659 N N . LEU A 1 84 ? -17.303 -16.866 21.286 1.00 78.81 84 LEU A N 1
ATOM 660 C CA . LEU A 1 84 ? -16.850 -17.473 20.036 1.00 78.81 84 LEU A CA 1
ATOM 661 C C . LEU A 1 84 ? -17.612 -18.765 19.692 1.00 78.81 84 LEU A C 1
ATOM 663 O O . LEU A 1 84 ? -17.890 -18.981 18.523 1.00 78.81 84 LEU A O 1
ATOM 667 N N . ASP A 1 85 ? -18.018 -19.577 20.673 1.00 79.06 85 ASP A N 1
ATOM 668 C CA . ASP A 1 85 ? -18.844 -20.786 20.480 1.00 79.06 85 ASP A CA 1
ATOM 669 C C . ASP A 1 85 ? -20.272 -20.477 20.011 1.00 79.06 85 ASP A C 1
ATOM 671 O O . ASP A 1 85 ? -20.923 -21.331 19.414 1.00 79.06 85 ASP A O 1
ATOM 675 N N . ASN A 1 86 ? -20.775 -19.265 20.260 1.00 68.25 86 ASN A N 1
ATOM 676 C CA . ASN A 1 86 ? -22.078 -18.830 19.751 1.00 68.25 86 ASN A CA 1
ATOM 677 C C . ASN A 1 86 ? -21.998 -18.247 18.332 1.00 68.25 86 ASN A C 1
ATOM 679 O O . ASN A 1 86 ? -23.017 -17.828 17.778 1.00 68.25 86 ASN A O 1
ATOM 683 N N . VAL A 1 87 ? -20.806 -18.204 17.738 1.00 67.75 87 VAL A N 1
ATOM 684 C CA . VAL A 1 87 ? -20.592 -17.665 16.399 1.00 67.75 87 VAL A CA 1
ATOM 685 C C . VAL A 1 87 ? -20.752 -18.761 15.360 1.00 67.75 87 VAL A C 1
ATOM 687 O O . VAL A 1 87 ? -20.172 -19.833 15.466 1.00 67.75 87 VAL A O 1
ATOM 690 N N . ALA A 1 88 ? -21.521 -18.472 14.311 1.00 59.38 88 ALA A N 1
ATOM 691 C CA . ALA A 1 88 ? -21.783 -19.434 13.245 1.00 59.38 88 ALA A CA 1
ATOM 692 C C . ALA A 1 88 ? -20.552 -19.734 12.361 1.00 59.38 88 ALA A C 1
ATOM 694 O O . ALA A 1 88 ? -20.489 -20.813 11.776 1.00 59.38 88 ALA A O 1
ATOM 695 N N . ASP A 1 89 ? -19.587 -18.809 12.266 1.00 74.44 89 ASP A N 1
ATOM 696 C CA . ASP A 1 89 ? -18.398 -18.916 11.405 1.00 74.44 89 ASP A CA 1
ATOM 697 C C . ASP A 1 89 ? -17.084 -18.861 12.209 1.00 74.44 89 ASP A C 1
ATOM 699 O O . ASP A 1 89 ? -16.473 -17.811 12.425 1.00 74.44 89 ASP A O 1
ATOM 703 N N . HIS A 1 90 ? -16.654 -20.033 12.671 1.00 74.62 90 HIS A N 1
ATOM 704 C CA . HIS A 1 90 ? -15.407 -20.212 13.415 1.00 74.62 90 HIS A CA 1
ATOM 705 C C . HIS A 1 90 ? -14.141 -20.052 12.556 1.00 74.62 90 HIS A C 1
ATOM 707 O O . HIS A 1 90 ? -13.078 -19.731 13.098 1.00 74.62 90 HIS A O 1
ATOM 713 N N . ASP A 1 91 ? -14.237 -20.240 11.237 1.00 77.38 91 ASP A N 1
ATOM 714 C CA . ASP A 1 91 ? -13.094 -20.126 10.327 1.00 77.38 91 ASP A CA 1
ATOM 715 C C . ASP A 1 91 ? -12.688 -18.657 10.132 1.00 77.38 91 ASP A C 1
ATOM 717 O O . ASP A 1 91 ? -11.492 -18.347 10.083 1.00 77.38 91 ASP A O 1
ATOM 721 N N . LEU A 1 92 ? -13.661 -17.736 10.074 1.00 73.44 92 LEU A N 1
A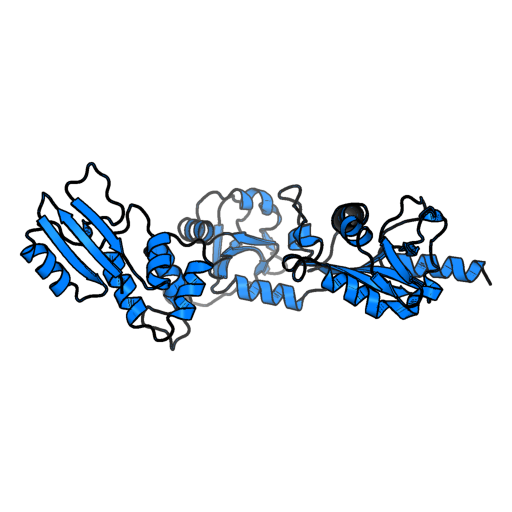TOM 722 C CA . LEU A 1 92 ? -13.406 -16.290 10.036 1.00 73.44 92 LEU A CA 1
ATOM 723 C C . LEU A 1 92 ? -12.666 -15.820 11.292 1.00 73.44 92 LEU A C 1
ATOM 725 O O . LEU A 1 92 ? -11.631 -15.161 11.198 1.00 73.44 92 LEU A O 1
ATOM 729 N N . ILE A 1 93 ? -13.160 -16.209 12.468 1.00 75.56 93 ILE A N 1
ATOM 730 C CA . ILE A 1 93 ? -12.543 -15.864 13.755 1.00 75.56 93 ILE A CA 1
ATOM 731 C C . ILE A 1 93 ? -11.089 -16.343 13.795 1.00 75.56 93 ILE A C 1
ATOM 733 O O . ILE A 1 93 ? -10.192 -15.594 14.188 1.00 75.56 93 ILE A O 1
ATOM 737 N N . PHE A 1 94 ? -10.842 -17.582 13.364 1.00 84.19 94 PHE A N 1
ATOM 738 C CA . PHE A 1 94 ? -9.498 -18.145 13.331 1.00 84.19 94 PHE A CA 1
ATOM 739 C C . PHE A 1 94 ? -8.540 -17.296 12.504 1.00 84.19 94 PHE A C 1
ATOM 741 O O . PHE A 1 94 ? -7.469 -16.919 12.984 1.00 84.19 94 PHE A O 1
ATOM 748 N N . LYS A 1 95 ? -8.945 -16.951 11.280 1.00 75.38 95 LYS A N 1
ATOM 749 C CA . LYS A 1 95 ? -8.125 -16.155 10.364 1.00 75.38 95 LYS A CA 1
ATOM 750 C C . LYS A 1 95 ? -7.859 -14.748 10.899 1.00 75.38 95 LYS A C 1
ATOM 752 O O . LYS A 1 95 ? -6.712 -14.315 10.860 1.00 75.38 95 LYS A O 1
ATOM 757 N N . THR A 1 96 ? -8.860 -14.064 11.457 1.00 78.88 96 THR A N 1
ATOM 758 C CA . THR A 1 96 ? -8.692 -12.704 12.001 1.00 78.88 96 THR A CA 1
ATOM 759 C C . THR A 1 96 ? -7.693 -12.675 13.158 1.00 78.88 96 THR A C 1
ATOM 761 O O . THR A 1 96 ? -6.831 -11.801 13.211 1.00 78.88 96 THR A O 1
ATOM 764 N N . ILE A 1 97 ? -7.740 -13.660 14.059 1.00 81.25 97 ILE A N 1
ATOM 765 C CA . ILE A 1 97 ? -6.744 -13.767 15.135 1.00 81.25 97 ILE A CA 1
ATOM 766 C C . ILE A 1 97 ? -5.363 -14.108 14.559 1.00 81.25 97 ILE A C 1
ATOM 768 O O . ILE A 1 97 ? -4.367 -13.516 14.981 1.00 81.25 97 ILE A O 1
ATOM 772 N N . LEU A 1 98 ? -5.289 -15.044 13.602 1.00 85.19 98 LEU A N 1
ATOM 773 C CA . LEU A 1 98 ? -4.029 -15.554 13.048 1.00 85.19 98 LEU A CA 1
ATOM 774 C C . LEU A 1 98 ? -3.235 -14.457 12.338 1.00 85.19 98 LEU A C 1
ATOM 776 O O . LEU A 1 98 ? -2.027 -14.357 12.541 1.00 85.19 98 LEU A O 1
ATOM 780 N N . CYS A 1 99 ? -3.925 -13.643 11.542 1.00 74.00 99 CYS A N 1
ATOM 781 C CA . CYS A 1 99 ? -3.344 -12.570 10.740 1.00 74.00 99 CYS A CA 1
ATOM 782 C C . CYS A 1 99 ? -3.143 -11.260 11.513 1.00 74.00 99 CYS A C 1
ATOM 784 O O . CYS A 1 99 ? -2.622 -10.306 10.945 1.00 74.00 99 CYS A O 1
ATOM 786 N N . SER A 1 100 ? -3.546 -11.198 12.783 1.00 81.12 100 SER A N 1
ATOM 787 C CA . SER A 1 100 ? -3.314 -10.034 13.635 1.00 81.12 100 SER A CA 1
ATOM 788 C C . SER A 1 100 ? -2.128 -10.253 14.573 1.00 81.12 100 SER A C 1
ATOM 790 O O . SER A 1 100 ? -1.898 -11.357 15.082 1.00 81.12 100 SER A O 1
ATOM 792 N N . ASP A 1 101 ? -1.460 -9.155 14.916 1.00 75.50 101 ASP A N 1
ATOM 793 C CA . ASP A 1 101 ? -0.521 -9.112 16.039 1.00 75.50 101 ASP A CA 1
ATOM 794 C C . ASP A 1 101 ? -1.239 -8.958 17.390 1.00 75.50 101 ASP A C 1
ATOM 796 O O . ASP A 1 101 ? -0.609 -8.713 18.426 1.00 75.50 101 ASP A O 1
ATOM 800 N N . ALA A 1 102 ? -2.570 -9.109 17.414 1.00 77.44 102 ALA A N 1
ATOM 801 C CA . ALA A 1 102 ? -3.348 -8.986 18.629 1.00 77.44 102 ALA A CA 1
ATOM 802 C C . ALA A 1 102 ? -2.938 -10.074 19.624 1.00 77.44 102 ALA A C 1
ATOM 804 O O . ALA A 1 102 ? -2.980 -11.280 19.366 1.00 77.44 102 ALA A O 1
ATOM 805 N N . ARG A 1 103 ? -2.547 -9.621 20.809 1.00 84.50 103 ARG A N 1
ATOM 806 C CA . ARG A 1 103 ? -2.177 -10.473 21.932 1.00 84.50 103 ARG A CA 1
ATOM 807 C C . ARG A 1 103 ? -3.139 -10.247 23.086 1.00 84.50 103 ARG A C 1
ATOM 809 O O . ARG A 1 103 ? -3.755 -9.186 23.223 1.00 84.50 103 ARG A O 1
ATOM 816 N N . CYS A 1 104 ? -3.198 -11.252 23.946 1.00 85.12 104 CYS A N 1
ATOM 817 C CA . CYS A 1 104 ? -4.071 -11.341 25.102 1.00 85.12 104 CYS A CA 1
ATOM 818 C C . CYS A 1 104 ? -5.561 -11.405 24.727 1.00 85.12 104 CYS A C 1
ATOM 820 O O . CYS A 1 104 ? -5.980 -11.063 23.618 1.00 85.12 104 CYS A O 1
ATOM 822 N N . ILE A 1 105 ? -6.396 -11.809 25.683 1.00 86.44 105 ILE A N 1
ATOM 823 C CA . ILE A 1 105 ? -7.833 -12.008 25.435 1.00 86.44 105 ILE A CA 1
ATOM 824 C C . ILE A 1 105 ? -8.518 -10.713 24.984 1.00 86.44 105 ILE A C 1
ATOM 826 O O . ILE A 1 105 ? -9.378 -10.735 24.108 1.00 86.44 105 ILE A O 1
ATOM 830 N N . ASN A 1 106 ? -8.131 -9.568 25.548 1.00 74.50 106 ASN A N 1
ATOM 831 C CA . ASN A 1 106 ? -8.741 -8.289 25.184 1.00 74.50 106 ASN A CA 1
ATOM 832 C C . ASN A 1 106 ? -8.332 -7.793 23.791 1.00 74.50 106 ASN A C 1
ATOM 834 O O . ASN A 1 106 ? -9.161 -7.181 23.125 1.00 74.50 106 ASN A O 1
ATOM 838 N N . GLY A 1 107 ? -7.106 -8.070 23.333 1.00 75.56 107 GLY A N 1
ATOM 839 C CA . GLY A 1 107 ? -6.706 -7.772 21.955 1.00 75.56 107 GLY A CA 1
ATOM 840 C C . GLY A 1 107 ? -7.551 -8.569 20.966 1.00 75.56 107 GLY A C 1
ATOM 841 O O . GLY A 1 107 ? -8.105 -8.001 20.034 1.00 75.56 107 GLY A O 1
ATOM 842 N N . ILE A 1 108 ? -7.755 -9.856 21.258 1.00 82.12 108 ILE A N 1
ATOM 843 C CA . ILE A 1 108 ? -8.646 -10.721 20.481 1.00 82.12 108 ILE A CA 1
ATOM 844 C C . ILE A 1 108 ? -10.085 -10.188 20.493 1.00 82.12 108 ILE A C 1
ATOM 846 O O . ILE A 1 108 ? -10.689 -10.058 19.439 1.00 82.12 108 ILE A O 1
ATOM 850 N N . LYS A 1 109 ? -10.638 -9.816 21.655 1.00 78.06 109 LYS A N 1
ATOM 851 C CA . LYS A 1 109 ? -11.997 -9.245 21.733 1.00 78.06 109 LYS A CA 1
ATOM 852 C C . LYS A 1 109 ? -12.165 -7.989 20.880 1.00 78.06 109 LYS A C 1
ATOM 854 O O . LYS A 1 109 ? -13.234 -7.794 20.320 1.00 78.06 109 LYS A O 1
ATOM 859 N N . LYS A 1 110 ? -11.136 -7.145 20.784 1.00 71.06 110 LYS A N 1
ATOM 860 C CA . LYS A 1 110 ? -11.181 -5.922 19.974 1.00 71.06 110 LYS A CA 1
ATOM 861 C C . LYS A 1 110 ? -11.253 -6.193 18.476 1.00 71.06 110 LYS A C 1
ATOM 863 O O . LYS A 1 110 ? -11.991 -5.488 17.806 1.00 71.06 110 LYS A O 1
ATOM 868 N N . LEU A 1 111 ? -10.599 -7.246 17.976 1.00 69.31 111 LEU A N 1
ATOM 869 C CA . LEU A 1 111 ? -10.757 -7.699 16.578 1.00 69.31 111 LEU A CA 1
ATOM 870 C C . LEU A 1 111 ? -12.218 -7.983 16.203 1.00 69.31 111 LEU A C 1
ATOM 872 O O . LEU A 1 111 ? -12.583 -8.068 15.037 1.00 69.31 111 LEU A O 1
ATOM 876 N N . PHE A 1 112 ? -13.034 -8.190 17.226 1.00 69.12 112 PHE A N 1
ATOM 877 C CA . PHE A 1 112 ? -14.369 -8.741 17.166 1.00 69.12 112 PHE A CA 1
ATOM 878 C C . PHE A 1 112 ? -15.407 -7.811 17.795 1.00 69.12 112 PHE A C 1
ATOM 880 O O . PHE A 1 112 ? -16.579 -8.181 17.879 1.00 69.12 112 PHE A O 1
ATOM 887 N N . ALA A 1 113 ? -14.997 -6.605 18.207 1.00 61.94 113 ALA A N 1
ATOM 888 C CA . ALA A 1 113 ? -15.866 -5.623 18.845 1.00 61.94 113 ALA A CA 1
ATOM 889 C C . ALA A 1 113 ? -17.040 -5.226 17.934 1.00 61.94 113 ALA A C 1
ATOM 891 O O . ALA A 1 113 ? -18.161 -5.110 18.423 1.00 61.94 113 ALA A O 1
ATOM 892 N N . ASP A 1 114 ? -16.808 -5.154 16.619 1.00 56.41 114 ASP A N 1
ATOM 893 C CA . ASP A 1 114 ? -17.830 -4.800 15.621 1.00 56.41 114 ASP A CA 1
ATOM 894 C C . ASP A 1 114 ? -18.744 -5.974 15.228 1.00 56.41 114 ASP A C 1
ATOM 896 O O . ASP A 1 114 ? -19.814 -5.772 14.660 1.00 56.41 114 ASP A O 1
ATOM 900 N N . HIS A 1 115 ? -18.343 -7.215 15.524 1.00 52.69 115 HIS A N 1
ATOM 901 C CA . HIS A 1 115 ? -19.051 -8.420 15.073 1.00 52.69 115 HIS A CA 1
ATOM 902 C C . HIS A 1 115 ? -19.817 -9.143 16.189 1.00 52.69 115 HIS A C 1
ATOM 904 O O . HIS A 1 115 ? -20.781 -9.852 15.901 1.00 52.69 115 HIS A O 1
ATOM 910 N N . PHE A 1 116 ? -19.420 -8.988 17.459 1.00 54.59 116 PHE A N 1
ATOM 911 C CA . PHE A 1 116 ? -19.876 -9.898 18.521 1.00 54.59 116 PHE A CA 1
ATOM 912 C C . PHE A 1 116 ? -20.411 -9.224 19.792 1.00 54.59 116 PHE A C 1
ATOM 914 O O . PHE A 1 116 ? -20.688 -9.911 20.775 1.00 54.59 116 PHE A O 1
ATOM 921 N N . MET A 1 117 ? -20.638 -7.906 19.774 1.00 52.56 117 MET A N 1
ATOM 922 C CA . MET A 1 117 ? -21.375 -7.197 20.829 1.00 52.56 117 MET A CA 1
ATOM 923 C C . MET A 1 117 ? -22.624 -6.497 20.257 1.00 52.56 117 MET A C 1
ATOM 925 O O . MET A 1 117 ? -22.591 -5.343 19.859 1.00 52.56 117 MET A O 1
ATOM 929 N N . GLU A 1 118 ? -23.732 -7.248 20.210 1.00 51.84 118 GLU A N 1
ATOM 930 C CA . GLU A 1 118 ? -25.146 -6.803 20.168 1.00 51.84 118 GLU A CA 1
ATOM 931 C C . GLU A 1 118 ? -25.676 -5.892 19.031 1.00 51.84 118 GLU A C 1
ATOM 933 O O . GLU A 1 118 ? -26.839 -5.490 19.106 1.00 51.84 118 GLU A O 1
ATOM 938 N N . PHE A 1 119 ? -24.935 -5.617 17.947 1.00 48.16 119 PHE A N 1
ATOM 939 C CA . PHE A 1 119 ? -25.418 -4.693 16.893 1.00 48.16 119 PHE A CA 1
ATOM 940 C C . PHE A 1 119 ? -25.091 -5.082 15.434 1.00 48.16 119 PHE A C 1
ATOM 942 O O . PHE A 1 119 ? -24.944 -4.205 14.590 1.00 48.16 119 PHE A O 1
ATOM 949 N N . SER A 1 120 ? -25.005 -6.376 15.100 1.00 51.03 120 SER A N 1
ATOM 950 C CA . SER A 1 120 ? -24.556 -6.843 13.770 1.00 51.03 120 SER A CA 1
ATOM 951 C C . SER A 1 120 ? -25.482 -6.519 12.579 1.00 51.03 120 SER A C 1
ATOM 953 O O . SER A 1 120 ? -25.065 -6.670 11.434 1.00 51.03 120 SER A O 1
ATOM 955 N N . ASP A 1 121 ? -26.720 -6.066 12.808 1.00 51.09 121 ASP A N 1
ATOM 956 C CA . ASP A 1 121 ? -27.668 -5.603 11.778 1.00 51.09 121 ASP A CA 1
ATOM 957 C C . ASP A 1 121 ? -27.675 -4.075 11.594 1.00 51.09 121 ASP A C 1
ATOM 959 O O . ASP A 1 121 ? -28.465 -3.535 10.814 1.00 51.09 121 ASP A O 1
ATOM 963 N N . LYS A 1 122 ? -26.821 -3.356 12.327 1.00 57.28 122 LYS A N 1
ATOM 964 C CA . LYS A 1 122 ? -26.811 -1.894 12.377 1.00 57.28 122 LYS A CA 1
ATOM 965 C C . LYS A 1 122 ? -25.440 -1.363 12.004 1.00 57.28 122 LYS A C 1
ATOM 967 O O . LYS A 1 122 ? -24.413 -1.915 12.378 1.00 57.28 122 LYS A O 1
ATOM 972 N N . LEU A 1 123 ? -25.434 -0.230 11.307 1.00 68.19 123 LEU A N 1
ATOM 973 C CA . LEU A 1 123 ? -24.217 0.547 11.123 1.00 68.19 123 LEU A CA 1
ATOM 974 C C . LEU A 1 123 ? -23.787 1.108 12.485 1.00 68.19 123 LEU A C 1
ATOM 976 O O . LEU A 1 123 ? -24.483 1.950 13.058 1.00 68.19 123 LEU A O 1
ATOM 980 N N . VAL A 1 124 ? -22.646 0.643 12.984 1.00 67.81 124 VAL A N 1
ATOM 981 C CA . VAL A 1 124 ? -21.992 1.189 14.174 1.00 67.81 124 VAL A CA 1
ATOM 982 C C . VAL A 1 124 ? -20.920 2.171 13.711 1.00 67.81 124 VAL A C 1
ATOM 984 O O . VAL A 1 124 ? -20.064 1.828 12.903 1.00 67.81 124 VAL A O 1
ATOM 987 N N . LEU A 1 125 ? -20.996 3.410 14.197 1.00 74.44 125 LEU A N 1
ATOM 988 C CA . LEU A 1 125 ? -19.993 4.445 13.951 1.00 74.44 125 LEU A CA 1
ATOM 989 C C . LEU A 1 125 ? -19.443 4.920 15.289 1.00 74.44 125 LEU A C 1
ATOM 991 O O . LEU A 1 125 ? -20.207 5.341 16.161 1.00 74.44 125 LEU A O 1
ATOM 995 N N . ASN A 1 126 ? -18.122 4.920 15.421 1.00 75.50 126 ASN A N 1
ATOM 996 C CA . ASN A 1 126 ? -17.456 5.579 16.532 1.00 75.50 126 ASN A CA 1
ATOM 997 C C . ASN A 1 126 ? -17.535 7.094 16.309 1.00 75.50 126 ASN A C 1
ATOM 999 O O . ASN A 1 126 ? -16.981 7.634 15.354 1.00 75.50 126 ASN A O 1
ATOM 1003 N N . THR A 1 127 ? -18.290 7.799 17.149 1.00 79.56 127 THR A N 1
ATOM 1004 C CA . THR A 1 127 ? -18.452 9.251 17.027 1.00 79.56 127 THR A CA 1
ATOM 1005 C C . THR A 1 127 ? -18.697 9.907 18.382 1.00 79.56 127 THR A C 1
ATOM 1007 O O . THR A 1 127 ? -19.114 9.255 19.341 1.00 79.56 127 THR A O 1
ATOM 1010 N N . HIS A 1 128 ? -18.432 11.210 18.459 1.00 77.50 128 HIS A N 1
ATOM 1011 C CA . HIS A 1 128 ? -18.669 12.025 19.643 1.00 77.50 128 HIS A CA 1
ATOM 1012 C C . HIS A 1 128 ? -20.012 12.753 19.511 1.00 77.50 128 HIS A C 1
ATOM 1014 O O . HIS A 1 128 ? -20.200 13.551 18.593 1.00 77.50 128 HIS A O 1
ATOM 1020 N N . LEU A 1 129 ? -20.952 12.475 20.421 1.00 80.62 129 LEU A N 1
ATOM 1021 C CA . LEU A 1 129 ? -22.231 13.181 20.499 1.00 80.62 129 LEU A CA 1
ATOM 1022 C C . LEU A 1 129 ? -22.180 14.226 21.616 1.00 80.62 129 LEU A C 1
ATOM 1024 O O . LEU A 1 129 ? -21.987 13.885 22.781 1.00 80.62 129 LEU A O 1
ATOM 1028 N N . GLU A 1 130 ? -22.406 15.485 21.255 1.00 80.06 130 GLU A N 1
ATOM 1029 C CA . GLU A 1 130 ? -22.558 16.599 22.195 1.00 80.06 130 GLU A CA 1
ATOM 1030 C C . GLU A 1 130 ? -24.031 16.994 22.344 1.00 80.06 130 GLU A C 1
ATOM 1032 O O . GLU A 1 130 ? -24.889 16.597 21.546 1.00 80.06 130 GLU A O 1
ATOM 1037 N N . GLU A 1 131 ? -24.345 17.792 23.368 1.00 83.38 131 GLU A N 1
ATOM 1038 C CA . GLU A 1 131 ? -25.659 18.429 23.446 1.00 83.38 131 GLU A CA 1
ATOM 1039 C C . GLU A 1 131 ? -25.943 19.231 22.171 1.00 83.38 131 GLU A C 1
ATOM 1041 O O . GLU A 1 131 ? -25.044 19.810 21.562 1.00 83.38 131 GLU A O 1
ATOM 1046 N N . LYS A 1 132 ? -27.220 19.250 21.763 1.00 84.69 132 LYS A N 1
ATOM 1047 C CA . LYS A 1 132 ? -27.660 19.814 20.482 1.00 84.69 132 LYS A CA 1
ATOM 1048 C C . LYS A 1 132 ? -27.034 21.204 20.241 1.00 84.69 132 LYS A C 1
ATOM 1050 O O . LYS A 1 132 ? -27.412 22.151 20.940 1.00 84.69 132 LYS A O 1
ATOM 1055 N N . PRO A 1 133 ? -26.183 21.370 19.207 1.00 82.50 133 PRO A N 1
ATOM 1056 C CA . PRO A 1 133 ? -25.638 22.675 18.869 1.00 82.50 133 PRO A CA 1
ATOM 1057 C C . PRO A 1 133 ? -26.724 23.557 18.242 1.00 82.50 133 PRO A C 1
ATOM 1059 O O . PRO A 1 133 ? -27.708 23.072 17.674 1.00 82.50 133 PRO A O 1
ATOM 1062 N N . ALA A 1 134 ? -26.538 24.878 18.305 1.00 86.12 134 ALA A N 1
ATOM 1063 C CA . ALA A 1 134 ? -27.437 25.822 17.639 1.00 86.12 134 ALA A CA 1
ATOM 1064 C C . ALA A 1 134 ? -27.444 25.626 16.107 1.00 86.12 134 ALA A C 1
ATOM 1066 O O . ALA A 1 134 ? -28.487 25.773 15.472 1.00 86.12 134 ALA A O 1
ATOM 1067 N N . THR A 1 135 ? -26.295 25.249 15.534 1.00 85.44 135 THR A N 1
ATOM 1068 C CA . THR A 1 135 ? -26.080 24.964 14.107 1.00 85.44 135 THR A CA 1
ATOM 1069 C C . THR A 1 135 ? -24.889 24.021 13.923 1.00 85.44 135 THR A C 1
ATOM 1071 O O . THR A 1 135 ? -23.890 24.175 14.623 1.00 85.44 135 THR A O 1
ATOM 1074 N N . PHE A 1 136 ? -24.934 23.128 12.930 1.00 80.19 136 PHE A N 1
ATOM 1075 C CA . PHE A 1 136 ? -23.774 22.338 12.495 1.00 80.19 136 PHE A CA 1
ATOM 1076 C C . PHE A 1 136 ? -22.961 23.133 11.465 1.00 80.19 136 PHE A C 1
ATOM 1078 O O . PHE A 1 136 ? -23.142 22.981 10.259 1.00 80.19 136 PHE A O 1
ATOM 1085 N N . ASN A 1 137 ? -22.120 24.051 11.943 1.00 81.19 137 ASN A N 1
ATOM 1086 C CA . ASN A 1 137 ? -21.292 24.901 11.088 1.00 81.19 137 ASN A CA 1
ATOM 1087 C C . ASN A 1 137 ? -20.029 24.151 10.638 1.00 81.19 137 ASN A C 1
ATOM 1089 O O . ASN A 1 137 ? -18.956 24.334 11.208 1.00 81.19 137 ASN A O 1
ATOM 1093 N N . VAL A 1 138 ? -20.179 23.267 9.651 1.00 85.12 138 VAL A N 1
ATOM 1094 C CA . VAL A 1 138 ? -19.061 22.495 9.095 1.00 85.12 138 VAL A CA 1
ATOM 1095 C C . VAL A 1 138 ? -18.140 23.426 8.304 1.00 85.12 138 VAL A C 1
ATOM 1097 O O . VAL A 1 138 ? -18.589 24.151 7.414 1.00 85.12 138 VAL A O 1
ATOM 1100 N N . LYS A 1 139 ? -16.845 23.397 8.625 1.00 87.12 139 LYS A N 1
ATOM 1101 C CA . LYS A 1 139 ? -15.786 24.063 7.858 1.00 87.12 139 LYS A CA 1
ATOM 1102 C C . LYS A 1 139 ? -15.134 23.063 6.910 1.00 87.12 139 LYS A C 1
ATOM 1104 O O . LYS A 1 139 ? -15.131 21.864 7.176 1.00 87.12 139 LYS A O 1
ATOM 1109 N N . LYS A 1 140 ? -14.602 23.560 5.794 1.00 92.19 140 LYS A N 1
ATOM 1110 C CA . LYS A 1 140 ? -13.776 22.740 4.905 1.00 92.19 140 LYS A CA 1
ATOM 1111 C C . LYS A 1 140 ? -12.433 22.480 5.587 1.00 92.19 140 LYS A C 1
ATOM 1113 O O . LYS A 1 140 ? -11.861 23.416 6.142 1.00 92.19 140 LYS A O 1
ATOM 1118 N N . CYS A 1 141 ? -11.961 21.242 5.508 1.00 94.19 141 CYS A N 1
ATOM 1119 C CA . CYS A 1 141 ? -10.634 20.838 5.956 1.00 94.19 141 CYS A CA 1
ATOM 1120 C C . CYS A 1 141 ? -9.916 20.174 4.778 1.00 94.19 141 CYS A C 1
ATOM 1122 O O . CYS A 1 141 ? -10.365 19.133 4.299 1.00 94.19 141 CYS A O 1
ATOM 1124 N N . VAL A 1 142 ? -8.848 20.800 4.296 1.00 94.56 142 VAL A N 1
ATOM 1125 C CA . VAL A 1 142 ? -7.914 20.249 3.314 1.00 94.56 142 VAL A CA 1
ATOM 1126 C C . VAL A 1 142 ? -6.942 19.350 4.063 1.00 94.56 142 VAL A C 1
ATOM 1128 O O . VAL A 1 142 ? -6.416 19.741 5.102 1.00 94.56 142 VAL A O 1
ATOM 1131 N N . ILE A 1 143 ? -6.745 18.129 3.576 1.00 94.25 143 ILE A N 1
ATOM 1132 C CA . ILE A 1 143 ? -5.777 17.202 4.157 1.00 94.25 143 ILE A CA 1
ATOM 1133 C C . ILE A 1 143 ? -4.470 17.364 3.392 1.00 94.25 143 ILE A C 1
ATOM 1135 O O . ILE A 1 143 ? -4.356 16.872 2.276 1.00 94.25 143 ILE A O 1
ATOM 1139 N N . GLU A 1 144 ? -3.510 18.051 4.002 1.00 91.75 144 GLU A N 1
ATOM 1140 C CA . GLU A 1 144 ? -2.173 18.254 3.433 1.00 91.75 144 GLU A CA 1
ATOM 1141 C C . GLU A 1 144 ? -1.324 16.989 3.540 1.00 91.75 144 GLU A C 1
ATOM 1143 O O . GLU A 1 144 ? -0.529 16.679 2.660 1.00 91.75 144 GLU A O 1
ATOM 1148 N N . LYS A 1 145 ? -1.512 16.227 4.623 1.00 88.94 145 LYS A N 1
ATOM 1149 C CA . LYS A 1 145 ? -0.771 14.989 4.863 1.00 88.94 145 LYS A CA 1
ATOM 1150 C C . LYS A 1 145 ? -1.600 13.975 5.625 1.00 88.94 145 LYS A C 1
ATOM 1152 O O . LYS A 1 145 ? -2.352 14.341 6.533 1.00 88.94 145 LYS A O 1
ATOM 1157 N N . ALA A 1 146 ? -1.430 12.696 5.298 1.00 91.19 146 ALA A N 1
ATOM 1158 C CA . ALA A 1 146 ? -2.057 11.604 6.026 1.00 91.19 146 ALA A CA 1
ATOM 1159 C C . ALA A 1 146 ? -1.011 10.683 6.658 1.00 91.19 146 ALA A C 1
ATOM 1161 O O . ALA A 1 146 ? -0.107 10.188 5.997 1.00 91.19 146 ALA A O 1
ATOM 1162 N N . ILE A 1 147 ? -1.157 10.428 7.953 1.00 89.56 147 ILE A N 1
ATOM 1163 C CA . ILE A 1 147 ? -0.205 9.677 8.762 1.00 89.56 147 ILE A CA 1
ATOM 1164 C C . ILE A 1 147 ? -0.892 8.413 9.269 1.00 89.56 147 ILE A C 1
ATOM 1166 O O . ILE A 1 147 ? -1.757 8.463 10.151 1.00 89.56 147 ILE A O 1
ATOM 1170 N N . ALA A 1 148 ? -0.467 7.272 8.731 1.00 89.25 148 ALA A N 1
ATOM 1171 C CA . ALA A 1 148 ? -0.870 5.965 9.226 1.00 89.25 148 ALA A CA 1
ATOM 1172 C C . ALA A 1 148 ? -0.179 5.667 10.563 1.00 89.25 148 ALA A C 1
ATOM 1174 O O . ALA A 1 148 ? 1.040 5.800 10.700 1.00 89.25 148 ALA A O 1
ATOM 1175 N N . VAL A 1 149 ? -0.939 5.210 11.555 1.00 86.25 149 VAL A N 1
ATOM 1176 C CA . VAL A 1 149 ? -0.403 4.754 12.842 1.00 86.25 149 VAL A CA 1
ATOM 1177 C C . VAL A 1 149 ? -1.029 3.423 13.251 1.00 86.25 149 VAL A C 1
ATOM 1179 O O . VAL A 1 149 ? -2.157 3.118 12.887 1.00 86.25 149 VAL A O 1
ATOM 1182 N N . THR A 1 150 ? -0.310 2.624 14.042 1.00 82.12 150 THR A N 1
ATOM 1183 C CA . THR A 1 150 ? -0.867 1.392 14.630 1.00 82.12 150 THR A CA 1
ATOM 1184 C C . THR A 1 150 ? -2.040 1.704 15.555 1.00 82.12 150 THR A C 1
ATOM 1186 O O . THR A 1 150 ? -2.065 2.772 16.179 1.00 82.12 150 THR A O 1
ATOM 1189 N N . HIS A 1 151 ? -2.943 0.745 15.764 1.00 81.31 151 HIS A N 1
ATOM 1190 C CA . HIS A 1 151 ? -4.067 0.897 16.688 1.00 81.31 151 HIS A CA 1
ATOM 1191 C C . HIS A 1 151 ? -3.636 1.345 18.075 1.00 81.31 151 HIS A C 1
ATOM 1193 O O . HIS A 1 151 ? -4.264 2.191 18.705 1.00 81.31 151 HIS A O 1
ATOM 1199 N N . LYS A 1 152 ? -2.520 0.796 18.567 1.00 76.69 152 LYS A N 1
ATOM 1200 C CA . LYS A 1 152 ? -1.972 1.162 19.874 1.00 76.69 152 LYS A CA 1
ATOM 1201 C C . LYS A 1 152 ? -1.653 2.656 19.947 1.00 76.69 152 LYS A C 1
ATOM 1203 O O . LYS A 1 152 ? -1.932 3.286 20.966 1.00 76.69 152 LYS A O 1
ATOM 1208 N N . ASN A 1 153 ? -1.051 3.207 18.895 1.00 82.19 153 ASN A N 1
ATOM 1209 C CA . ASN A 1 153 ? -0.718 4.625 18.829 1.00 82.19 153 ASN A CA 1
ATOM 1210 C C . ASN A 1 153 ? -1.980 5.471 18.629 1.00 82.19 153 ASN A C 1
ATOM 1212 O O . ASN A 1 153 ? -2.145 6.472 19.322 1.00 82.19 153 ASN A O 1
ATOM 1216 N N . PHE A 1 154 ? -2.897 5.039 17.762 1.00 85.44 154 PHE A N 1
ATOM 1217 C CA . PHE A 1 154 ? -4.175 5.709 17.533 1.00 85.44 154 PHE A CA 1
ATOM 1218 C C . PHE A 1 154 ? -5.031 5.807 18.808 1.00 85.44 154 PHE A C 1
ATOM 1220 O O . PHE A 1 154 ? -5.467 6.891 19.202 1.00 85.44 154 PHE A O 1
ATOM 1227 N N . GLU A 1 155 ? -5.221 4.690 19.515 1.00 82.50 155 GLU A N 1
ATOM 1228 C CA . GLU A 1 155 ? -5.950 4.617 20.787 1.00 82.50 155 GLU A CA 1
ATOM 1229 C C . GLU A 1 155 ? -5.296 5.501 21.861 1.00 82.50 155 GLU A C 1
ATOM 1231 O O . GLU A 1 155 ? -5.976 6.084 22.706 1.00 82.50 155 GLU A O 1
ATOM 1236 N N . HIS A 1 156 ? -3.966 5.617 21.842 1.00 81.25 156 HIS A N 1
ATOM 1237 C CA . HIS A 1 156 ? -3.250 6.483 22.769 1.00 81.25 156 HIS A CA 1
ATOM 1238 C C . HIS A 1 156 ? -3.484 7.968 22.461 1.00 81.25 156 HIS A C 1
ATOM 1240 O O . HIS A 1 156 ? -3.834 8.727 23.363 1.00 81.25 156 HIS A O 1
ATOM 1246 N N . ILE A 1 157 ? -3.337 8.373 21.197 1.00 85.69 157 ILE A N 1
ATOM 1247 C CA . ILE A 1 157 ? -3.514 9.764 20.753 1.00 85.69 157 ILE A CA 1
ATOM 1248 C C . ILE A 1 157 ? -4.963 10.217 20.966 1.00 85.69 157 ILE A C 1
ATOM 1250 O O . ILE A 1 157 ? -5.193 11.266 21.562 1.00 85.69 157 ILE A O 1
ATOM 1254 N N . SER A 1 158 ? -5.939 9.395 20.571 1.00 85.00 158 SER A N 1
ATOM 1255 C CA . SER A 1 158 ? -7.372 9.685 20.747 1.00 85.00 158 SER A CA 1
ATOM 1256 C C . SER A 1 158 ? -7.778 9.884 22.212 1.00 85.00 158 SER A C 1
ATOM 1258 O O . SER A 1 158 ? -8.671 10.679 22.499 1.00 85.00 158 SER A O 1
ATOM 1260 N N . ARG A 1 159 ? -7.116 9.208 23.162 1.00 84.00 159 ARG A N 1
ATOM 1261 C CA . ARG A 1 159 ? -7.366 9.376 24.605 1.00 84.00 159 ARG A CA 1
ATOM 1262 C C . ARG A 1 159 ? -6.652 10.575 25.225 1.00 84.00 159 ARG A C 1
ATOM 1264 O O . ARG A 1 159 ? -7.110 11.075 26.252 1.00 84.00 159 ARG A O 1
ATOM 1271 N N . PHE A 1 160 ? -5.536 11.017 24.646 1.00 84.19 160 PHE A N 1
ATOM 1272 C CA . PHE A 1 160 ? -4.683 12.074 25.196 1.00 84.19 160 PHE A CA 1
ATOM 1273 C C . PHE A 1 160 ? -4.355 13.162 24.152 1.00 84.19 160 PHE A C 1
ATOM 1275 O O . PHE A 1 160 ? -3.179 13.390 23.863 1.00 84.19 160 PHE A O 1
ATOM 1282 N N . PRO A 1 161 ? -5.357 13.890 23.620 1.00 81.06 161 PRO A N 1
ATOM 1283 C CA . PRO A 1 161 ? -5.160 14.858 22.529 1.00 81.06 161 PRO A CA 1
ATOM 1284 C C . PRO A 1 161 ? -4.230 16.039 22.885 1.00 81.06 161 PRO A C 1
ATOM 1286 O O . PRO A 1 161 ? -3.590 16.630 22.021 1.00 81.06 161 PRO A O 1
ATOM 1289 N N . PHE A 1 162 ? -4.071 16.362 24.174 1.00 79.25 162 PHE A N 1
ATOM 1290 C CA . PHE A 1 162 ? -3.152 17.413 24.642 1.00 79.25 162 PHE A CA 1
ATOM 1291 C C . PHE A 1 162 ? -1.677 16.979 24.722 1.00 79.25 162 PHE A C 1
ATOM 1293 O O . PHE A 1 162 ? -0.829 17.752 25.170 1.00 79.25 162 PHE A O 1
ATOM 1300 N N . MET A 1 163 ? -1.352 15.740 24.349 1.00 79.50 163 MET A N 1
ATOM 1301 C CA . MET A 1 163 ? 0.026 15.263 24.341 1.00 79.50 163 MET A CA 1
ATOM 1302 C C . MET A 1 163 ? 0.842 15.959 23.246 1.00 79.50 163 MET A C 1
ATOM 1304 O O . MET A 1 163 ? 0.362 16.170 22.138 1.00 79.50 163 MET A O 1
ATOM 1308 N N . SER A 1 164 ? 2.107 16.264 23.550 1.00 77.00 164 SER A N 1
ATOM 1309 C CA . SER A 1 164 ? 3.065 16.717 22.541 1.00 77.00 164 SER A CA 1
ATOM 1310 C C . SER A 1 164 ? 3.394 15.564 21.593 1.00 77.00 164 SER A C 1
ATOM 1312 O O . SER A 1 164 ? 3.946 14.548 22.021 1.00 77.00 164 SER A O 1
ATOM 1314 N N . LEU A 1 165 ? 3.075 15.717 20.313 1.00 78.81 165 LEU A N 1
ATOM 1315 C CA . LEU A 1 165 ? 3.298 14.706 19.288 1.00 78.81 165 LEU A CA 1
ATOM 1316 C C . LEU A 1 165 ? 4.470 15.141 18.408 1.00 78.81 165 LEU A C 1
ATOM 1318 O O . LEU A 1 165 ? 4.396 16.142 17.702 1.00 78.81 165 LEU A O 1
ATOM 1322 N N . ALA A 1 166 ? 5.562 14.372 18.429 1.00 78.38 166 ALA A N 1
ATOM 1323 C CA . ALA A 1 166 ? 6.785 14.711 17.693 1.00 78.38 166 ALA A CA 1
ATOM 1324 C C . ALA A 1 166 ? 6.571 14.836 16.173 1.00 78.38 166 ALA A C 1
ATOM 1326 O O . ALA A 1 166 ? 7.302 15.557 15.502 1.00 78.38 166 ALA A O 1
ATOM 1327 N N . PHE A 1 167 ? 5.572 14.145 15.615 1.00 78.50 167 PHE A N 1
ATOM 1328 C CA . PHE A 1 167 ? 5.229 14.307 14.204 1.00 78.50 167 PHE A CA 1
ATOM 1329 C C . PHE A 1 167 ? 4.499 15.626 13.929 1.00 78.50 167 PHE A C 1
ATOM 1331 O O . PHE A 1 167 ? 4.688 16.166 12.850 1.00 78.50 167 PHE A O 1
ATOM 1338 N N . LEU A 1 168 ? 3.734 16.184 14.877 1.00 80.12 168 LEU A N 1
ATOM 1339 C CA . LEU A 1 168 ? 3.108 17.493 14.671 1.00 80.12 168 LEU A CA 1
ATOM 1340 C C . LEU A 1 168 ? 4.167 18.583 14.563 1.00 80.12 168 LEU A C 1
ATOM 1342 O O . LEU A 1 168 ? 4.032 19.426 13.695 1.00 80.12 168 LEU A O 1
ATOM 1346 N N . GLU A 1 169 ? 5.241 18.524 15.363 1.00 79.56 169 GLU A N 1
ATOM 1347 C CA . GLU A 1 169 ? 6.372 19.463 15.257 1.00 79.56 169 GLU A CA 1
ATOM 1348 C C . GLU A 1 169 ? 6.965 19.511 13.848 1.00 79.56 169 GLU A C 1
ATOM 1350 O O . GLU A 1 169 ? 7.211 20.590 13.327 1.00 79.56 169 GLU A O 1
ATOM 1355 N N . ARG A 1 170 ? 7.155 18.343 13.229 1.00 79.81 170 ARG A N 1
ATOM 1356 C CA . ARG A 1 170 ? 7.745 18.228 11.889 1.00 79.81 170 ARG A CA 1
ATOM 1357 C C . ARG A 1 170 ? 6.816 18.680 10.767 1.00 79.81 170 ARG A C 1
ATOM 1359 O O . ARG A 1 170 ? 7.292 18.971 9.686 1.00 79.81 170 ARG A O 1
ATOM 1366 N N . ASN A 1 171 ? 5.512 18.730 11.022 1.00 82.12 171 ASN A N 1
ATOM 1367 C CA . ASN A 1 171 ? 4.502 19.024 10.008 1.00 82.12 171 ASN A CA 1
ATOM 1368 C C . ASN A 1 171 ? 3.697 20.292 10.345 1.00 82.12 171 ASN A C 1
ATOM 1370 O O . ASN A 1 171 ? 2.578 20.457 9.867 1.00 82.12 171 ASN A O 1
ATOM 1374 N N . LYS A 1 172 ? 4.233 21.179 11.199 1.00 84.06 172 LYS A N 1
ATOM 1375 C CA . LYS A 1 172 ? 3.544 22.412 11.618 1.00 84.06 172 LYS A CA 1
ATOM 1376 C C . LYS A 1 172 ? 3.204 23.313 10.444 1.00 84.06 172 LYS A C 1
ATOM 1378 O O . LYS A 1 172 ? 2.126 23.893 10.439 1.00 84.06 172 LYS A O 1
ATOM 1383 N N . ASP A 1 173 ? 4.101 23.390 9.469 1.00 85.25 173 ASP A N 1
ATOM 1384 C CA . ASP A 1 173 ? 3.964 24.294 8.328 1.00 85.25 173 ASP A CA 1
ATOM 1385 C C . ASP A 1 173 ? 2.820 23.881 7.383 1.00 85.25 173 ASP A C 1
ATOM 1387 O O . ASP A 1 173 ? 2.314 24.710 6.632 1.00 85.25 173 ASP A O 1
ATOM 1391 N N . PHE A 1 174 ? 2.343 22.634 7.480 1.00 85.94 174 PHE A N 1
ATOM 1392 C CA . PHE A 1 174 ? 1.179 22.134 6.741 1.00 85.94 174 PHE A CA 1
ATOM 1393 C C . PHE A 1 174 ? -0.162 22.408 7.443 1.00 85.94 174 PHE A C 1
ATOM 1395 O O . PHE A 1 174 ? -1.220 22.162 6.870 1.00 85.94 174 PHE A O 1
ATOM 1402 N N . MET A 1 175 ? -0.159 22.882 8.693 1.00 91.44 175 MET A N 1
ATOM 1403 C CA . MET A 1 175 ? -1.383 23.129 9.459 1.00 91.44 175 MET A CA 1
ATOM 1404 C C . MET A 1 175 ? -1.591 24.622 9.678 1.00 91.44 175 MET A C 1
ATOM 1406 O O . MET A 1 175 ? -0.815 25.272 10.379 1.00 91.44 175 MET A O 1
ATOM 1410 N N . TYR A 1 176 ? -2.652 25.160 9.089 1.00 91.81 176 TYR A N 1
ATOM 1411 C CA . TYR A 1 176 ? -3.031 26.559 9.242 1.00 91.81 176 TYR A CA 1
ATOM 1412 C C . TYR A 1 176 ? -4.497 26.774 8.862 1.00 91.81 176 TYR A C 1
ATOM 1414 O O . TYR A 1 176 ? -5.151 25.910 8.278 1.00 91.81 176 TYR A O 1
ATOM 1422 N N . TYR A 1 177 ? -5.028 27.947 9.194 1.00 91.62 177 TYR A N 1
ATOM 1423 C CA . TYR A 1 177 ? -6.319 28.399 8.692 1.00 91.62 177 TYR A CA 1
ATOM 1424 C C . TYR A 1 177 ? -6.107 29.383 7.541 1.00 91.62 177 TYR A C 1
ATOM 1426 O O . TYR A 1 177 ? -5.415 30.386 7.708 1.00 91.62 177 TYR A O 1
ATOM 1434 N N . ASP A 1 178 ? -6.705 29.092 6.389 1.00 91.31 178 ASP A N 1
ATOM 1435 C CA . ASP A 1 178 ? -6.767 30.006 5.253 1.00 91.31 178 ASP A CA 1
ATOM 1436 C C . ASP A 1 178 ? -7.994 30.918 5.404 1.00 91.31 178 ASP A C 1
ATOM 1438 O O . ASP A 1 178 ? -9.145 30.498 5.226 1.00 91.31 178 ASP A O 1
ATOM 1442 N N . ASP A 1 179 ? -7.738 32.182 5.747 1.00 90.44 179 ASP A N 1
ATOM 1443 C CA . ASP A 1 179 ? -8.764 33.213 5.894 1.00 90.44 179 ASP A CA 1
ATOM 1444 C C . ASP A 1 179 ? -9.465 33.545 4.564 1.00 90.44 179 ASP A C 1
ATOM 1446 O O . ASP A 1 179 ? -10.663 33.845 4.568 1.00 90.44 179 ASP A O 1
ATOM 1450 N N . GLU A 1 180 ? -8.756 33.487 3.431 1.00 91.12 180 GLU A N 1
ATOM 1451 C CA . GLU A 1 180 ? -9.309 33.836 2.117 1.00 91.12 180 GLU A CA 1
ATOM 1452 C C . GLU A 1 180 ? -10.242 32.733 1.607 1.00 91.12 180 GLU A C 1
ATOM 1454 O O . GLU A 1 180 ? -11.366 33.001 1.168 1.00 91.12 180 GLU A O 1
ATOM 1459 N N . GLY A 1 181 ? -9.802 31.480 1.718 1.00 87.62 181 GLY A N 1
ATOM 1460 C CA . GLY A 1 181 ? -10.571 30.294 1.358 1.00 87.62 181 GLY A CA 1
ATOM 1461 C C . GLY A 1 181 ? -11.578 29.842 2.417 1.00 87.62 181 GLY A C 1
ATOM 1462 O O . GLY A 1 181 ? -12.460 29.023 2.122 1.00 87.62 181 GLY A O 1
ATOM 1463 N N . ASN A 1 182 ? -11.493 30.392 3.635 1.00 90.19 182 ASN A N 1
ATOM 1464 C CA . ASN A 1 182 ? -12.317 30.037 4.793 1.00 90.19 182 ASN A CA 1
ATOM 1465 C C . ASN A 1 182 ? -12.295 28.515 5.056 1.00 90.19 182 ASN A C 1
ATOM 1467 O O . ASN A 1 182 ? -13.339 27.864 5.218 1.00 90.19 182 ASN A O 1
ATOM 1471 N N . MET A 1 183 ? -11.088 27.946 5.062 1.00 93.75 183 MET A N 1
ATOM 1472 C CA . MET A 1 183 ? -10.836 26.515 5.223 1.00 93.75 183 MET A CA 1
ATOM 1473 C C . MET A 1 183 ? -9.620 26.247 6.108 1.00 93.75 183 MET A C 1
ATOM 1475 O O . MET A 1 183 ? -8.707 27.059 6.198 1.00 93.75 183 MET A O 1
ATOM 1479 N N . TYR A 1 184 ? -9.626 25.102 6.778 1.00 93.88 184 TYR A N 1
ATOM 1480 C CA . TYR A 1 184 ? -8.461 24.612 7.500 1.00 93.88 184 TYR A CA 1
ATOM 1481 C C . TYR A 1 184 ? -7.594 23.765 6.578 1.00 93.88 184 TYR A C 1
ATOM 1483 O O . TYR A 1 184 ? -8.122 22.983 5.793 1.00 93.88 184 TYR A O 1
ATOM 1491 N N . HIS A 1 185 ? -6.286 23.873 6.739 1.00 94.38 185 HIS A N 1
ATOM 1492 C CA . HIS A 1 185 ? -5.295 22.936 6.235 1.00 94.38 185 HIS A CA 1
ATOM 1493 C C . HIS A 1 185 ? -4.868 22.058 7.409 1.00 94.38 185 HIS A C 1
ATOM 1495 O O . HIS A 1 185 ? -4.580 22.550 8.502 1.00 94.38 185 HIS A O 1
ATOM 1501 N N . CYS A 1 186 ? -4.964 20.747 7.234 1.00 95.12 186 CYS A N 1
ATOM 1502 C CA . CYS A 1 186 ? -4.955 19.782 8.322 1.00 95.12 186 CYS A CA 1
ATOM 1503 C C . CYS A 1 186 ? -4.088 18.571 7.999 1.00 95.12 186 CYS A C 1
ATOM 1505 O O . CYS A 1 186 ? -3.834 18.234 6.844 1.00 95.12 186 CYS A O 1
ATOM 1507 N N . ILE A 1 187 ? -3.748 17.837 9.052 1.00 93.88 187 ILE A N 1
ATOM 1508 C CA . ILE A 1 187 ? -3.193 16.489 8.959 1.00 93.88 187 ILE A CA 1
ATOM 1509 C C . ILE A 1 187 ? -4.287 15.481 9.297 1.00 93.88 187 ILE A C 1
ATOM 1511 O O . ILE A 1 187 ? -5.016 15.653 10.276 1.00 93.88 187 ILE A O 1
ATOM 1515 N N . LEU A 1 188 ? -4.378 14.400 8.527 1.00 94.69 188 LEU A N 1
ATOM 1516 C CA . LEU A 1 188 ? -5.188 13.238 8.870 1.00 94.69 188 LEU A CA 1
ATOM 1517 C C . LEU A 1 188 ? -4.318 12.185 9.551 1.00 94.69 188 LEU A C 1
ATOM 1519 O O . LEU A 1 188 ? -3.444 11.602 8.928 1.00 94.69 188 LEU A O 1
ATOM 1523 N N . LEU A 1 189 ? -4.582 11.870 10.811 1.00 93.50 189 LEU A N 1
ATOM 1524 C CA . LEU A 1 189 ? -4.001 10.701 11.465 1.00 93.50 189 LEU A CA 1
ATOM 1525 C C . LEU A 1 189 ? -5.017 9.559 11.437 1.00 93.50 189 LEU A C 1
ATOM 1527 O O . LEU A 1 189 ? -6.139 9.753 11.897 1.00 93.50 189 LEU A O 1
ATOM 1531 N N . TYR A 1 190 ? -4.650 8.377 10.940 1.00 93.06 190 TYR A N 1
ATOM 1532 C CA . TYR A 1 190 ? -5.581 7.246 10.861 1.00 93.06 190 TYR A CA 1
ATOM 1533 C C . TYR A 1 190 ? -4.988 5.933 11.374 1.00 93.06 190 TYR A C 1
ATOM 1535 O O . TYR A 1 190 ? -3.793 5.660 11.253 1.00 93.06 190 TYR A O 1
ATOM 1543 N N . ASP A 1 191 ? -5.858 5.130 11.977 1.00 86.19 191 ASP A N 1
ATOM 1544 C CA . ASP A 1 191 ? -5.577 3.792 12.473 1.00 86.19 191 ASP A CA 1
ATOM 1545 C C . ASP A 1 191 ? -5.439 2.823 11.296 1.00 86.19 191 ASP A C 1
ATOM 1547 O O . ASP A 1 191 ? -6.391 2.592 10.547 1.00 86.19 191 ASP A O 1
ATOM 1551 N N . ILE A 1 192 ? -4.257 2.238 11.122 1.00 81.69 192 ILE A N 1
ATOM 1552 C CA . ILE A 1 192 ? -4.021 1.276 10.043 1.00 81.69 192 ILE A CA 1
ATOM 1553 C C . ILE A 1 192 ? -4.785 -0.038 10.252 1.00 81.69 192 ILE A C 1
ATOM 1555 O O . ILE A 1 192 ? -5.104 -0.706 9.265 1.00 81.69 192 ILE A O 1
ATOM 1559 N N . ASP A 1 193 ? -5.097 -0.390 11.501 1.00 76.81 193 ASP A N 1
ATOM 1560 C CA . ASP A 1 193 ? -5.694 -1.672 11.866 1.00 76.81 193 ASP A CA 1
ATOM 1561 C C . ASP A 1 193 ? -7.230 -1.597 11.861 1.00 76.81 193 ASP A C 1
ATOM 1563 O O . ASP A 1 193 ? -7.884 -2.501 11.345 1.00 76.81 193 ASP A O 1
ATOM 1567 N N . PHE A 1 194 ? -7.808 -0.513 12.398 1.00 73.31 194 PHE A N 1
ATOM 1568 C CA . PHE A 1 194 ? -9.270 -0.359 12.555 1.00 73.31 194 PHE A CA 1
ATOM 1569 C C . PHE A 1 194 ? -9.890 0.728 11.673 1.00 73.31 194 PHE A C 1
ATOM 1571 O O . PHE A 1 194 ? -11.106 0.797 11.532 1.00 73.31 194 PHE A O 1
ATOM 1578 N N . GLY A 1 195 ? -9.070 1.570 11.049 1.00 83.88 195 GLY A N 1
ATOM 1579 C CA . GLY A 1 195 ? -9.504 2.499 10.014 1.00 83.88 195 GLY A CA 1
ATOM 1580 C C . GLY A 1 195 ? -10.113 3.816 10.490 1.00 83.88 195 GLY A C 1
ATOM 1581 O O . GLY A 1 195 ? -10.299 4.702 9.662 1.00 83.88 195 GLY A O 1
ATOM 1582 N N . ASP A 1 196 ? -10.402 3.998 11.777 1.00 88.81 196 ASP A N 1
ATOM 1583 C CA . ASP A 1 196 ? -10.834 5.296 12.305 1.00 88.81 196 ASP A CA 1
ATOM 1584 C C . ASP A 1 196 ? -9.691 6.325 12.293 1.00 88.81 196 ASP A C 1
ATOM 1586 O O . ASP A 1 196 ? -8.513 5.974 12.232 1.00 88.81 196 ASP A O 1
ATOM 1590 N N . GLY A 1 197 ? -10.023 7.615 12.331 1.00 93.69 197 GLY A N 1
ATOM 1591 C CA . GLY A 1 197 ? -9.039 8.688 12.215 1.00 93.69 197 GLY A CA 1
ATOM 1592 C C . GLY A 1 197 ? -9.357 9.942 13.013 1.00 93.69 197 GLY A C 1
ATOM 1593 O O . GLY A 1 197 ? -10.409 10.077 13.636 1.00 93.69 197 GLY A O 1
ATOM 1594 N N . ILE A 1 198 ? -8.411 10.874 12.993 1.00 93.94 198 ILE A N 1
ATOM 1595 C CA . ILE A 1 198 ? -8.503 12.200 13.594 1.00 93.94 198 ILE A CA 1
ATOM 1596 C C . ILE A 1 198 ? -7.938 13.203 12.591 1.00 93.94 198 ILE A C 1
ATOM 1598 O O . ILE A 1 198 ? -6.776 13.106 12.202 1.00 93.94 198 ILE A O 1
ATOM 1602 N N . VAL A 1 199 ? -8.750 14.180 12.201 1.00 94.69 199 VAL A N 1
ATOM 1603 C CA . VAL A 1 199 ? -8.274 15.368 11.480 1.00 94.69 199 VAL A CA 1
ATOM 1604 C C . VAL A 1 199 ? -7.755 16.359 12.507 1.00 94.69 199 VAL A C 1
ATOM 1606 O O . VAL A 1 199 ? -8.443 16.618 13.494 1.00 94.69 199 VAL A O 1
ATOM 1609 N N . ILE A 1 200 ? -6.547 16.875 12.292 1.00 93.31 200 ILE A N 1
ATOM 1610 C CA . ILE A 1 200 ? -5.796 17.690 13.245 1.00 93.31 200 ILE A CA 1
ATOM 1611 C C . ILE A 1 200 ? -5.389 19.006 12.590 1.00 93.31 200 ILE A C 1
ATOM 1613 O O . ILE A 1 200 ? -4.821 19.017 11.500 1.00 93.31 200 ILE A O 1
ATOM 1617 N N . GLU A 1 201 ? -5.595 20.095 13.320 1.00 92.44 201 GLU A N 1
ATOM 1618 C CA . GLU A 1 201 ? -4.970 21.389 13.070 1.00 92.44 201 GLU A CA 1
ATOM 1619 C C . GLU A 1 201 ? -4.392 21.899 14.407 1.00 92.44 201 GLU A C 1
ATOM 1621 O O . GLU A 1 201 ? -5.027 21.772 15.461 1.00 92.44 201 GLU A O 1
ATOM 1626 N N . SER A 1 202 ? -3.142 22.373 14.415 1.00 88.31 202 SER A N 1
ATOM 1627 C CA . SER A 1 202 ? -2.427 22.698 15.660 1.00 88.31 202 SER A CA 1
ATOM 1628 C C . SER A 1 202 ? -2.242 24.196 15.935 1.00 88.31 202 SER A C 1
ATOM 1630 O O . SER A 1 202 ? -1.791 24.551 17.028 1.00 88.31 202 SER A O 1
ATOM 1632 N N . GLU A 1 203 ? -2.554 25.078 14.987 1.00 83.81 203 GLU A N 1
ATOM 1633 C CA . GLU A 1 203 ? -2.150 26.489 14.920 1.00 83.81 203 GLU A CA 1
ATOM 1634 C C . GLU A 1 203 ? -0.678 26.673 15.339 1.00 83.81 203 GLU A C 1
ATOM 1636 O O . GLU A 1 203 ? -0.361 27.432 16.260 1.00 83.81 203 GLU A O 1
ATOM 1641 N N . GLY A 1 204 ? 0.229 25.883 14.753 1.00 78.00 204 GLY A N 1
ATOM 1642 C CA . GLY A 1 204 ? 1.666 25.911 15.062 1.00 78.00 204 GLY A CA 1
ATOM 1643 C C . GLY A 1 204 ? 2.065 25.333 16.432 1.00 78.00 204 GLY A C 1
ATOM 1644 O O . GLY A 1 204 ? 3.237 25.395 16.820 1.00 78.00 204 GLY A O 1
ATOM 1645 N N . SER A 1 205 ? 1.127 24.749 17.186 1.00 78.69 205 SER A N 1
ATOM 1646 C CA . SER A 1 205 ? 1.406 24.066 18.460 1.00 78.69 205 SER A CA 1
ATOM 1647 C C . SER A 1 205 ? 1.934 22.640 18.248 1.00 78.69 205 SER A C 1
ATOM 1649 O O . SER A 1 205 ? 1.881 22.088 17.151 1.00 78.69 205 SER A O 1
ATOM 1651 N N . THR A 1 206 ? 2.439 22.011 19.314 1.00 77.12 206 THR A N 1
ATOM 1652 C CA . THR A 1 206 ? 2.936 20.616 19.291 1.00 77.12 206 THR A CA 1
ATOM 1653 C C . THR A 1 206 ? 1.895 19.570 19.680 1.00 77.12 206 THR A C 1
ATOM 1655 O O . THR A 1 206 ? 2.215 18.388 19.778 1.00 77.12 206 THR A O 1
ATOM 1658 N N . TYR A 1 207 ? 0.659 19.995 19.926 1.00 77.94 207 TYR A N 1
ATOM 1659 C CA . TYR A 1 207 ? -0.474 19.158 20.315 1.00 77.94 207 TYR A CA 1
ATOM 1660 C C . TYR A 1 207 ? -1.678 19.468 19.417 1.00 77.94 207 TYR A C 1
ATOM 1662 O O . TYR A 1 207 ? -1.671 20.459 18.684 1.00 77.94 207 TYR A O 1
ATOM 1670 N N . THR A 1 208 ? -2.717 18.632 19.468 1.00 80.06 208 THR A N 1
ATOM 1671 C CA . THR A 1 208 ? -3.902 18.781 18.612 1.00 80.06 208 THR A CA 1
ATOM 1672 C C . THR A 1 208 ? -4.806 19.895 19.152 1.00 80.06 208 THR A C 1
ATOM 1674 O O . THR A 1 208 ? -5.604 19.660 20.063 1.00 80.06 208 THR A O 1
ATOM 1677 N N . ARG A 1 209 ? -4.649 21.127 18.655 1.00 84.94 209 ARG A N 1
ATOM 1678 C CA . ARG A 1 209 ? -5.407 22.284 19.155 1.00 84.94 209 ARG A CA 1
ATOM 1679 C C . ARG A 1 209 ? -6.861 22.254 18.690 1.00 84.94 209 ARG A C 1
ATOM 1681 O O . ARG A 1 209 ? -7.756 22.457 19.508 1.00 84.94 209 ARG A O 1
ATOM 1688 N N . TYR A 1 210 ? -7.075 21.929 17.421 1.00 89.75 210 TYR A N 1
ATOM 1689 C CA . TYR A 1 210 ? -8.363 21.532 16.872 1.00 89.75 210 TYR A CA 1
ATOM 1690 C C . TYR A 1 210 ? -8.251 20.100 16.380 1.00 89.75 210 TYR A C 1
ATOM 1692 O O . TYR A 1 210 ? -7.267 19.701 15.754 1.00 89.75 210 TYR A O 1
ATOM 1700 N N . ALA A 1 211 ? -9.265 19.309 16.705 1.00 90.94 211 ALA A N 1
ATOM 1701 C CA . ALA A 1 211 ? -9.321 17.921 16.309 1.00 90.94 211 ALA A CA 1
ATOM 1702 C C . ALA A 1 211 ? -10.765 17.497 16.077 1.00 90.94 211 ALA A C 1
ATOM 1704 O O . ALA A 1 211 ? -11.663 17.875 16.831 1.00 90.94 211 ALA A O 1
ATOM 1705 N N . GLN A 1 212 ? -10.972 16.668 15.063 1.00 91.56 212 GLN A N 1
ATOM 1706 C CA . GLN A 1 212 ? -12.254 16.035 14.787 1.00 91.56 212 GLN A CA 1
ATOM 1707 C C . GLN A 1 212 ? -12.015 14.540 14.607 1.00 91.56 212 GLN A C 1
ATOM 1709 O O . GLN A 1 212 ? -11.223 14.136 13.759 1.00 91.56 212 GLN A O 1
ATOM 1714 N N . TYR A 1 213 ? -12.714 13.720 15.392 1.00 91.44 213 TYR A N 1
ATOM 1715 C CA . TYR A 1 213 ? -12.731 12.277 15.178 1.00 91.44 213 TYR A CA 1
ATOM 1716 C C . TYR A 1 213 ? -13.515 11.951 13.905 1.00 91.44 213 TYR A C 1
ATOM 1718 O O . TYR A 1 213 ? -14.658 12.393 13.756 1.00 91.44 213 TYR A O 1
ATOM 1726 N N . ILE A 1 214 ? -12.908 11.175 13.014 1.00 93.00 214 ILE A N 1
ATOM 1727 C CA . ILE A 1 214 ? -13.471 10.764 11.732 1.00 93.00 214 ILE A CA 1
ATOM 1728 C C . ILE A 1 214 ? -13.615 9.239 11.732 1.00 93.00 214 ILE A C 1
ATOM 1730 O O . ILE A 1 214 ? -12.604 8.537 11.644 1.00 93.00 214 ILE A O 1
ATOM 1734 N N . PRO A 1 215 ? -14.843 8.699 11.820 1.00 90.31 215 PRO A N 1
ATOM 1735 C CA . PRO A 1 215 ? -15.038 7.267 11.656 1.00 90.31 215 PRO A CA 1
ATOM 1736 C C . PRO A 1 215 ? -14.665 6.835 10.235 1.00 90.31 215 PRO A C 1
ATOM 1738 O O . PRO A 1 215 ? -14.969 7.543 9.274 1.00 90.31 215 PRO A O 1
ATOM 1741 N N . GLN A 1 216 ? -14.041 5.664 10.103 1.00 87.19 216 GLN A N 1
ATOM 1742 C CA . GLN A 1 216 ? -13.633 5.076 8.817 1.00 87.19 216 GLN A CA 1
ATOM 1743 C C . GLN A 1 216 ? -12.717 5.976 7.962 1.00 87.19 216 GLN A C 1
ATOM 1745 O O . GLN A 1 216 ? -12.721 5.905 6.731 1.00 87.19 216 GLN A O 1
ATOM 1750 N N . ALA A 1 217 ? -11.912 6.824 8.600 1.00 94.19 217 ALA A N 1
ATOM 1751 C CA . ALA A 1 217 ? -10.975 7.723 7.936 1.00 94.19 217 ALA A CA 1
ATOM 1752 C C . ALA A 1 217 ? -10.038 7.043 6.928 1.00 94.19 217 ALA A C 1
ATOM 1754 O O . ALA A 1 217 ? -9.837 7.579 5.843 1.00 94.19 217 ALA A O 1
ATOM 1755 N N . LYS A 1 218 ? -9.484 5.871 7.262 1.00 90.94 218 LYS A N 1
ATOM 1756 C CA . LYS A 1 218 ? -8.615 5.093 6.370 1.00 90.94 218 LYS A CA 1
ATOM 1757 C C . LYS A 1 218 ? -9.329 4.766 5.068 1.00 90.94 218 LYS A C 1
ATOM 1759 O O . LYS A 1 218 ? -8.780 5.012 4.006 1.00 90.94 218 LYS A O 1
ATOM 1764 N N . TYR A 1 219 ? -10.564 4.275 5.155 1.00 87.19 219 TYR A N 1
ATOM 1765 C CA . TYR A 1 219 ? -11.362 3.956 3.976 1.00 87.19 219 TYR A CA 1
ATOM 1766 C C . TYR A 1 219 ? -11.623 5.206 3.130 1.00 87.19 219 TYR A C 1
ATOM 1768 O O . TYR A 1 219 ? -11.433 5.180 1.919 1.00 87.19 219 TYR A O 1
ATOM 1776 N N . ILE A 1 220 ? -12.003 6.322 3.765 1.00 93.06 220 ILE A N 1
ATOM 1777 C CA . ILE A 1 220 ? -12.215 7.601 3.070 1.00 93.06 220 ILE A CA 1
ATOM 1778 C C . ILE A 1 220 ? -10.933 8.049 2.351 1.00 93.06 220 ILE A C 1
ATOM 1780 O O . ILE A 1 220 ? -10.991 8.478 1.201 1.00 93.06 220 ILE A O 1
ATOM 1784 N N . TYR A 1 221 ? -9.783 7.935 3.017 1.00 91.25 221 TYR A N 1
ATOM 1785 C CA . TYR A 1 221 ? -8.494 8.348 2.475 1.00 91.25 221 TYR A CA 1
ATOM 1786 C C . TYR A 1 221 ? -8.005 7.431 1.348 1.00 91.25 221 TYR A C 1
ATOM 1788 O O . TYR A 1 221 ? -7.615 7.924 0.298 1.00 91.25 221 TYR A O 1
ATOM 1796 N N . GLU A 1 222 ? -8.089 6.111 1.509 1.00 86.44 222 GLU A N 1
ATOM 1797 C CA . GLU A 1 222 ? -7.714 5.146 0.466 1.00 86.44 222 GLU A CA 1
ATOM 1798 C C . GLU A 1 222 ? -8.587 5.309 -0.790 1.00 86.44 222 GLU A C 1
ATOM 1800 O O . GLU A 1 222 ? -8.066 5.303 -1.900 1.00 86.44 222 GLU A O 1
ATOM 1805 N N . GLN A 1 223 ? -9.891 5.568 -0.635 1.00 87.50 223 GLN A N 1
ATOM 1806 C CA . GLN A 1 223 ? -10.771 5.895 -1.766 1.00 87.50 223 GLN A CA 1
ATOM 1807 C C . GLN A 1 223 ? -10.373 7.201 -2.471 1.00 87.50 223 GLN A C 1
ATOM 1809 O O . GLN A 1 223 ? -10.495 7.314 -3.694 1.00 87.50 223 GLN A O 1
ATOM 1814 N N . PHE A 1 224 ? -9.909 8.202 -1.717 1.00 89.12 224 PHE A N 1
ATOM 1815 C CA . PHE A 1 224 ? -9.362 9.422 -2.306 1.00 89.12 224 PHE A CA 1
ATOM 1816 C C . PHE A 1 224 ? -8.104 9.115 -3.123 1.00 89.12 224 PHE A C 1
ATOM 1818 O O . PHE A 1 224 ? -8.054 9.517 -4.282 1.00 89.12 224 PHE A O 1
ATOM 1825 N N . LEU A 1 225 ? -7.152 8.361 -2.560 1.00 85.19 225 LEU A N 1
ATOM 1826 C CA . LEU A 1 225 ? -5.937 7.957 -3.271 1.00 85.19 225 LEU A CA 1
ATOM 1827 C C . LEU A 1 225 ? -6.293 7.257 -4.582 1.00 85.19 225 LEU A C 1
ATOM 1829 O O . LEU A 1 225 ? -5.906 7.737 -5.639 1.00 85.19 225 LEU A O 1
ATOM 1833 N N . ASP A 1 226 ? -7.119 6.210 -4.527 1.00 82.06 226 ASP A N 1
ATOM 1834 C CA . ASP A 1 226 ? -7.496 5.408 -5.697 1.00 82.06 226 ASP A CA 1
ATOM 1835 C C . ASP A 1 226 ? -8.180 6.228 -6.806 1.00 82.06 226 ASP A C 1
ATOM 1837 O O . ASP A 1 226 ? -8.021 5.929 -7.989 1.00 82.06 226 ASP A O 1
ATOM 1841 N N . SER A 1 227 ? -8.939 7.269 -6.446 1.00 83.81 227 SER A N 1
ATOM 1842 C CA . SER A 1 227 ? -9.632 8.138 -7.411 1.00 83.81 227 SER A CA 1
ATOM 1843 C C . SER A 1 227 ? -8.765 9.257 -7.996 1.00 83.81 227 SER A C 1
ATOM 1845 O O . SER A 1 227 ? -9.199 9.910 -8.944 1.00 83.81 227 SER A O 1
ATOM 1847 N N . HIS A 1 228 ? -7.563 9.472 -7.455 1.00 85.00 228 HIS A N 1
ATOM 1848 C CA . HIS A 1 228 ? -6.632 10.532 -7.860 1.00 85.00 228 HIS A CA 1
ATOM 1849 C C . HIS A 1 228 ? -5.251 9.975 -8.241 1.00 85.00 228 HIS A C 1
ATOM 1851 O O . HIS A 1 228 ? -4.265 10.715 -8.244 1.00 85.00 228 HIS A O 1
ATOM 1857 N N . LEU A 1 229 ? -5.180 8.676 -8.556 1.00 87.06 229 LEU A N 1
ATOM 1858 C CA . LEU A 1 229 ? -3.977 8.062 -9.103 1.00 87.06 229 LEU A CA 1
ATOM 1859 C C . LEU A 1 229 ? -3.738 8.555 -10.529 1.00 87.06 229 LEU A C 1
ATOM 1861 O O . LEU A 1 229 ? -4.603 8.425 -11.396 1.00 87.06 229 LEU A O 1
ATOM 1865 N N . ASN A 1 230 ? -2.529 9.046 -10.760 1.00 90.88 230 ASN A N 1
ATOM 1866 C CA . ASN A 1 230 ? -1.978 9.318 -12.077 1.00 90.88 230 ASN A CA 1
ATOM 1867 C C . ASN A 1 230 ? -0.870 8.304 -12.374 1.00 90.88 230 ASN A C 1
ATOM 1869 O O . ASN A 1 230 ? -0.231 7.781 -11.458 1.00 90.88 230 ASN A O 1
ATOM 1873 N N . GLU A 1 231 ? -0.633 8.034 -13.653 1.00 94.31 231 GLU A N 1
ATOM 1874 C CA . GLU A 1 231 ? 0.475 7.192 -14.101 1.00 94.31 231 GLU A CA 1
ATOM 1875 C C . GLU A 1 231 ? 1.581 8.073 -14.679 1.00 94.31 231 GLU A C 1
ATOM 1877 O O . GLU A 1 231 ? 1.316 8.997 -15.449 1.00 94.31 231 GLU A O 1
ATOM 1882 N N . ILE A 1 232 ? 2.817 7.791 -14.275 1.00 95.62 232 ILE A N 1
ATOM 1883 C CA . ILE A 1 232 ? 4.027 8.317 -14.905 1.00 95.62 232 ILE A CA 1
ATOM 1884 C C . ILE A 1 232 ? 4.807 7.143 -15.490 1.00 95.62 232 ILE A C 1
ATOM 1886 O O . ILE A 1 232 ? 4.886 6.073 -14.875 1.00 95.62 232 ILE A O 1
ATOM 1890 N N . HIS A 1 233 ? 5.380 7.346 -16.671 1.00 97.44 233 HIS A N 1
ATOM 1891 C CA . HIS A 1 233 ? 6.183 6.351 -17.371 1.00 97.44 233 HIS A CA 1
ATOM 1892 C C . HIS A 1 233 ? 7.638 6.804 -17.413 1.00 97.44 233 HIS A C 1
ATOM 1894 O O . HIS A 1 233 ? 7.937 7.915 -17.854 1.00 97.44 233 HIS A O 1
ATOM 1900 N N . LEU A 1 234 ? 8.537 5.934 -16.954 1.00 98.12 234 LEU A N 1
ATOM 1901 C CA . LEU A 1 234 ? 9.976 6.100 -17.126 1.00 98.12 234 LEU A CA 1
ATOM 1902 C C . LEU A 1 234 ? 10.476 5.041 -18.106 1.00 98.12 234 LEU A C 1
ATOM 1904 O O . LEU A 1 234 ? 10.280 3.849 -17.876 1.00 98.12 234 LEU A O 1
ATOM 1908 N N . CYS A 1 235 ? 11.116 5.478 -19.179 1.00 98.12 235 CYS A N 1
ATOM 1909 C CA . CYS A 1 235 ? 11.595 4.635 -20.261 1.00 98.12 235 CYS A CA 1
ATOM 1910 C C . CYS A 1 235 ? 13.119 4.526 -20.228 1.00 98.12 235 CYS A C 1
ATOM 1912 O O . CYS A 1 235 ? 13.817 5.488 -19.902 1.00 98.12 235 CYS A O 1
ATOM 1914 N N . CYS A 1 236 ? 13.635 3.352 -20.574 1.00 97.06 236 CYS A N 1
ATOM 1915 C CA . CYS A 1 236 ? 15.062 3.115 -20.747 1.00 97.06 236 CYS A CA 1
ATOM 1916 C C . CYS A 1 236 ? 15.316 2.108 -21.878 1.00 97.06 236 CYS A C 1
ATOM 1918 O O . CYS A 1 236 ? 14.492 1.212 -22.107 1.00 97.06 236 CYS A O 1
ATOM 1920 N N . PRO A 1 237 ? 16.462 2.207 -22.572 1.00 96.00 237 PRO A N 1
ATOM 1921 C CA . PRO A 1 237 ? 16.922 1.135 -23.441 1.00 96.00 237 PRO A CA 1
ATOM 1922 C C . PRO A 1 237 ? 17.142 -0.148 -22.631 1.00 96.00 237 PRO A C 1
ATOM 1924 O O . PRO A 1 237 ? 17.602 -0.106 -21.486 1.00 96.00 237 PRO A O 1
ATOM 1927 N N . ILE A 1 238 ? 16.835 -1.287 -23.244 1.00 96.31 238 ILE A N 1
ATOM 1928 C CA . ILE A 1 238 ? 17.094 -2.617 -22.683 1.00 96.31 238 ILE A CA 1
ATOM 1929 C C . ILE A 1 238 ? 18.086 -3.359 -23.565 1.00 96.31 238 ILE A C 1
ATOM 1931 O O . ILE A 1 238 ? 18.210 -3.074 -24.754 1.00 96.31 238 ILE A O 1
ATOM 1935 N N . GLU A 1 239 ? 18.758 -4.350 -22.996 1.00 95.31 239 GLU A N 1
ATOM 1936 C CA . GLU A 1 239 ? 19.622 -5.250 -23.747 1.00 95.31 239 GLU A CA 1
ATOM 1937 C C . GLU A 1 239 ? 19.123 -6.688 -23.595 1.00 95.31 239 GLU A C 1
ATOM 1939 O O . GLU A 1 239 ? 18.912 -7.190 -22.485 1.00 95.31 239 GLU A O 1
ATOM 1944 N N . ILE A 1 240 ? 18.936 -7.362 -24.728 1.00 95.06 240 ILE A N 1
ATOM 1945 C CA . ILE A 1 240 ? 18.513 -8.758 -24.784 1.00 95.06 240 ILE A CA 1
ATOM 1946 C C . ILE A 1 240 ? 19.688 -9.580 -25.284 1.00 95.06 240 ILE A C 1
ATOM 1948 O O . ILE A 1 240 ? 20.201 -9.347 -26.376 1.00 95.06 240 ILE A O 1
ATOM 1952 N N . TYR A 1 241 ? 20.099 -10.576 -24.509 1.00 93.00 241 TYR A N 1
ATOM 1953 C CA . TYR A 1 241 ? 21.254 -11.402 -24.847 1.00 93.00 241 TYR A CA 1
ATOM 1954 C C . TYR A 1 241 ? 20.820 -12.830 -25.072 1.00 93.00 241 TYR A C 1
ATOM 1956 O O . TYR A 1 241 ? 20.148 -13.425 -24.230 1.00 93.00 241 TYR A O 1
ATOM 1964 N N . GLN A 1 242 ? 21.273 -13.412 -26.170 1.00 93.75 242 GLN A N 1
ATOM 1965 C CA . GLN A 1 242 ? 21.144 -14.837 -26.398 1.00 93.75 242 GLN A CA 1
ATOM 1966 C C . GLN A 1 242 ? 22.226 -15.591 -25.620 1.00 93.75 242 GLN A C 1
ATOM 1968 O O . GLN A 1 242 ? 23.423 -15.330 -25.753 1.00 93.75 242 GLN A O 1
ATOM 1973 N N . HIS A 1 243 ? 21.823 -16.580 -24.830 1.00 89.50 243 HIS A N 1
ATOM 1974 C CA . HIS A 1 243 ? 22.753 -17.463 -24.149 1.00 89.50 243 HIS A CA 1
ATOM 1975 C C . HIS A 1 243 ? 23.373 -18.453 -25.140 1.00 89.50 243 HIS A C 1
ATOM 1977 O O . HIS A 1 243 ? 22.804 -19.502 -25.456 1.00 89.50 243 HIS A O 1
ATOM 1983 N N . ILE A 1 244 ? 24.576 -18.131 -25.612 1.00 88.69 244 ILE A N 1
ATOM 1984 C CA . ILE A 1 244 ? 25.382 -19.017 -26.449 1.00 88.69 244 ILE A CA 1
ATOM 1985 C C . ILE A 1 244 ? 26.564 -19.527 -25.628 1.00 88.69 244 ILE A C 1
ATOM 1987 O O . ILE A 1 244 ? 27.404 -18.769 -25.141 1.00 88.69 244 ILE A O 1
ATOM 1991 N N . LYS A 1 245 ? 26.641 -20.851 -25.478 1.00 86.69 245 LYS A N 1
ATOM 1992 C CA . LYS A 1 245 ? 27.712 -21.501 -24.724 1.00 86.69 245 LYS A CA 1
ATOM 1993 C C . LYS A 1 245 ? 29.086 -21.129 -25.296 1.00 86.69 245 LYS A C 1
ATOM 1995 O O . LYS A 1 245 ? 29.300 -21.257 -26.495 1.00 86.69 245 LYS A O 1
ATOM 2000 N N . ASP A 1 246 ? 30.017 -20.761 -24.416 1.00 86.81 246 ASP A N 1
ATOM 2001 C CA . ASP A 1 246 ? 31.407 -20.403 -24.739 1.00 86.81 246 ASP A CA 1
ATOM 2002 C C . ASP A 1 246 ? 31.568 -19.106 -25.570 1.00 86.81 246 ASP A C 1
ATOM 2004 O O . ASP A 1 246 ? 32.663 -18.824 -26.059 1.00 86.81 246 ASP A O 1
ATOM 2008 N N . HIS A 1 247 ? 30.516 -18.283 -25.685 1.00 85.25 247 HIS A N 1
ATOM 2009 C CA . HIS A 1 247 ? 30.569 -16.947 -26.286 1.00 85.25 247 HIS A CA 1
ATOM 2010 C C . HIS A 1 247 ? 30.387 -15.846 -25.222 1.00 85.25 247 HIS A C 1
ATOM 2012 O O . HIS A 1 247 ? 29.607 -16.022 -24.285 1.00 85.25 247 HIS A O 1
ATOM 2018 N N . PRO A 1 248 ? 31.109 -14.712 -25.328 1.00 84.75 248 PRO A N 1
ATOM 2019 C CA . PRO A 1 248 ? 30.920 -13.582 -24.423 1.00 84.75 248 PRO A CA 1
ATOM 2020 C C . PRO A 1 248 ? 29.580 -12.882 -24.690 1.00 84.75 248 PRO A C 1
ATOM 2022 O O . PRO A 1 248 ? 29.118 -12.830 -25.832 1.00 84.75 248 PRO A O 1
ATOM 2025 N N . LYS A 1 249 ? 28.994 -12.326 -23.624 1.00 80.19 249 LYS A N 1
ATOM 2026 C CA . LYS A 1 249 ? 27.674 -11.675 -23.604 1.00 80.19 249 LYS A CA 1
ATOM 2027 C C . LYS A 1 249 ? 27.550 -10.571 -24.663 1.00 80.19 249 LYS A C 1
ATOM 2029 O O . LYS A 1 249 ? 26.608 -10.594 -25.446 1.00 80.19 249 LYS A O 1
ATOM 2034 N N . ASP A 1 250 ? 28.561 -9.714 -24.762 1.00 81.50 250 ASP A N 1
ATOM 2035 C CA . ASP A 1 250 ? 28.598 -8.553 -25.666 1.00 81.50 250 ASP A CA 1
ATOM 2036 C C . ASP A 1 250 ? 28.527 -8.939 -27.155 1.00 81.50 250 ASP A C 1
ATOM 2038 O O . ASP A 1 250 ? 28.103 -8.152 -27.992 1.00 81.50 250 ASP A O 1
ATOM 2042 N N . ASN A 1 251 ? 28.906 -10.175 -27.503 1.00 86.56 251 ASN A N 1
ATOM 2043 C CA . ASN A 1 251 ? 28.826 -10.678 -28.879 1.00 86.56 251 ASN A CA 1
ATOM 2044 C C . ASN A 1 251 ? 27.482 -11.355 -29.198 1.00 86.56 251 ASN A C 1
ATOM 2046 O O . ASN A 1 251 ? 27.323 -11.887 -30.297 1.00 86.56 251 ASN A O 1
ATOM 2050 N N . CYS A 1 252 ? 26.561 -11.408 -28.235 1.00 90.75 252 CYS A N 1
ATOM 2051 C CA . CYS A 1 252 ? 25.292 -12.129 -28.332 1.00 90.75 252 CYS A CA 1
ATOM 2052 C C . CYS A 1 252 ? 24.082 -11.219 -28.064 1.00 90.75 252 CYS A C 1
ATOM 2054 O O . CYS A 1 252 ? 23.014 -11.727 -27.720 1.00 90.75 252 CYS A O 1
ATOM 2056 N N . ILE A 1 253 ? 24.255 -9.899 -28.185 1.00 92.62 253 ILE A N 1
ATOM 2057 C CA . ILE A 1 253 ? 23.171 -8.917 -28.084 1.00 92.62 253 ILE A CA 1
ATOM 2058 C C . ILE A 1 253 ? 22.271 -9.056 -29.317 1.00 92.62 253 ILE A C 1
ATOM 2060 O O . ILE A 1 253 ? 22.757 -9.098 -30.449 1.00 92.62 253 ILE A O 1
ATOM 2064 N N . LEU A 1 254 ? 20.968 -9.174 -29.081 1.00 93.94 254 LEU A N 1
ATOM 2065 C CA . LEU A 1 254 ? 19.934 -9.216 -30.108 1.00 93.94 254 LEU A CA 1
ATOM 2066 C C . LEU A 1 254 ? 19.393 -7.808 -30.358 1.00 93.94 254 LEU A C 1
ATOM 2068 O O . LEU A 1 254 ? 19.355 -6.986 -29.446 1.00 93.94 254 LEU A O 1
ATOM 2072 N N . ASP A 1 255 ? 18.960 -7.553 -31.589 1.00 94.31 255 ASP A N 1
ATOM 2073 C CA . ASP A 1 255 ? 18.326 -6.290 -31.957 1.00 94.31 255 ASP A CA 1
ATOM 2074 C C . ASP A 1 255 ? 16.943 -6.174 -31.291 1.00 94.31 255 ASP A C 1
ATOM 2076 O O . ASP A 1 255 ? 16.098 -7.068 -31.409 1.00 94.31 255 ASP A O 1
ATOM 2080 N N . ASN A 1 256 ? 16.704 -5.065 -30.593 1.00 94.06 256 ASN A N 1
ATOM 2081 C CA . ASN A 1 256 ? 15.436 -4.799 -29.924 1.00 94.06 256 ASN A CA 1
ATOM 2082 C C . ASN A 1 256 ? 14.276 -4.664 -30.921 1.00 94.06 256 ASN A C 1
ATOM 2084 O O . ASN A 1 256 ? 13.145 -5.005 -30.565 1.00 94.06 256 ASN A O 1
ATOM 2088 N N . ALA A 1 257 ? 14.534 -4.231 -32.161 1.00 94.69 257 ALA A N 1
ATOM 2089 C CA . ALA A 1 257 ? 13.524 -4.197 -33.218 1.00 94.69 257 ALA A CA 1
ATOM 2090 C C . ALA A 1 257 ? 13.076 -5.612 -33.619 1.00 94.69 257 ALA A C 1
ATOM 2092 O O . ALA A 1 257 ? 11.879 -5.903 -33.705 1.00 94.69 257 ALA A O 1
ATOM 2093 N N . ASP A 1 258 ? 14.032 -6.529 -33.793 1.00 94.56 258 ASP A N 1
ATOM 2094 C CA . ASP A 1 258 ? 13.753 -7.931 -34.125 1.00 94.56 258 ASP A CA 1
ATOM 2095 C C . ASP A 1 258 ? 13.022 -8.655 -32.981 1.00 94.56 258 ASP A C 1
ATOM 2097 O O . ASP A 1 258 ? 12.218 -9.566 -33.212 1.00 94.56 258 ASP A O 1
ATOM 2101 N N . MET A 1 259 ? 13.267 -8.236 -31.737 1.00 95.69 259 MET A N 1
ATOM 2102 C CA . MET A 1 259 ? 12.666 -8.826 -30.541 1.00 95.69 259 MET A CA 1
ATOM 2103 C C . MET A 1 259 ? 11.308 -8.224 -30.153 1.00 95.69 259 MET A C 1
ATOM 2105 O O . MET A 1 259 ? 10.643 -8.771 -29.271 1.00 95.69 259 MET A O 1
ATOM 2109 N N . ALA A 1 260 ? 10.840 -7.172 -30.834 1.00 95.25 260 ALA A N 1
ATOM 2110 C CA . ALA A 1 260 ? 9.572 -6.497 -30.539 1.00 95.25 260 ALA A CA 1
ATOM 2111 C C . ALA A 1 260 ? 8.359 -7.452 -30.518 1.00 95.25 260 ALA A C 1
ATOM 2113 O O . ALA A 1 260 ? 7.439 -7.292 -29.715 1.00 95.25 260 ALA A O 1
ATOM 2114 N N . GLY A 1 261 ? 8.374 -8.500 -31.352 1.00 95.44 261 GLY A N 1
ATOM 2115 C CA . GLY A 1 261 ? 7.322 -9.523 -31.394 1.00 95.44 261 GLY A CA 1
ATOM 2116 C C . GLY A 1 261 ? 7.189 -10.374 -30.122 1.00 95.44 261 GLY A C 1
ATOM 2117 O O . GLY A 1 261 ? 6.166 -11.030 -29.949 1.00 95.44 261 GLY A O 1
ATOM 2118 N N . TYR A 1 262 ? 8.185 -10.348 -29.230 1.00 96.19 262 TYR A N 1
ATOM 2119 C CA . TYR A 1 262 ? 8.198 -11.094 -27.967 1.00 96.19 262 TYR A CA 1
ATOM 2120 C C . TYR A 1 262 ? 7.741 -10.263 -26.758 1.00 96.19 262 TYR A C 1
ATOM 2122 O O . TYR A 1 262 ? 7.816 -10.755 -25.635 1.00 96.19 262 TYR A O 1
ATOM 2130 N N . ALA A 1 263 ? 7.265 -9.025 -26.945 1.00 97.44 263 ALA A N 1
ATOM 2131 C CA . ALA A 1 263 ? 6.895 -8.133 -25.840 1.00 97.44 263 ALA A CA 1
ATOM 2132 C C . ALA A 1 263 ? 5.921 -8.777 -24.829 1.00 97.44 263 ALA A C 1
ATOM 2134 O O . ALA A 1 263 ? 6.148 -8.719 -23.620 1.00 97.44 263 ALA A O 1
ATOM 2135 N N . ASP A 1 264 ? 4.872 -9.455 -25.307 1.00 97.56 264 ASP A N 1
ATOM 2136 C CA . ASP A 1 264 ? 3.883 -10.124 -24.446 1.00 97.56 264 ASP A CA 1
ATOM 2137 C C . ASP A 1 264 ? 4.475 -11.308 -23.663 1.00 97.56 264 ASP A C 1
ATOM 2139 O O . ASP A 1 264 ? 4.164 -11.504 -22.479 1.00 97.56 264 ASP A O 1
ATOM 2143 N N . ASP A 1 265 ? 5.347 -12.086 -24.308 1.00 97.50 265 ASP A N 1
ATOM 2144 C CA . ASP A 1 265 ? 6.038 -13.218 -23.687 1.00 97.50 265 ASP A CA 1
ATOM 2145 C C . ASP A 1 265 ? 7.013 -12.723 -22.616 1.00 97.50 265 ASP A C 1
ATOM 2147 O O . ASP A 1 265 ? 7.042 -13.258 -21.507 1.00 97.50 265 ASP A O 1
ATOM 2151 N N . ILE A 1 266 ? 7.743 -11.644 -22.906 1.00 97.50 266 ILE A N 1
ATOM 2152 C CA . ILE A 1 266 ? 8.667 -11.000 -21.970 1.00 97.50 266 ILE A CA 1
ATOM 2153 C C . ILE A 1 266 ? 7.913 -10.425 -20.772 1.00 97.50 266 ILE A C 1
ATOM 2155 O O . ILE A 1 266 ? 8.294 -10.679 -19.632 1.00 97.50 266 ILE A O 1
ATOM 2159 N N . ASN A 1 267 ? 6.808 -9.714 -20.990 1.00 97.94 267 ASN A N 1
ATOM 2160 C CA . ASN A 1 267 ? 5.981 -9.196 -19.899 1.00 97.94 267 ASN A CA 1
ATOM 2161 C C . ASN A 1 267 ? 5.380 -10.316 -19.044 1.00 97.94 267 ASN A C 1
ATOM 2163 O O . ASN A 1 267 ? 5.228 -10.181 -17.829 1.00 97.94 267 ASN A O 1
ATOM 2167 N N . THR A 1 268 ? 5.040 -11.449 -19.653 1.00 97.06 268 THR A N 1
ATOM 2168 C CA . THR A 1 268 ? 4.603 -12.635 -18.910 1.00 97.06 268 THR A CA 1
ATOM 2169 C C . THR A 1 268 ? 5.746 -13.217 -18.089 1.00 97.06 268 THR A C 1
ATOM 2171 O O . THR A 1 268 ? 5.569 -13.445 -16.894 1.00 97.06 268 THR A O 1
ATOM 2174 N N . PHE A 1 269 ? 6.928 -13.357 -18.685 1.00 96.75 269 PHE A N 1
ATOM 2175 C CA . PHE A 1 269 ? 8.127 -13.820 -18.001 1.00 96.75 269 PHE A CA 1
ATOM 2176 C C . PHE A 1 269 ? 8.513 -12.922 -16.824 1.00 96.75 269 PHE A C 1
ATOM 2178 O O . PHE A 1 269 ? 8.848 -13.448 -15.766 1.00 96.75 269 PHE A O 1
ATOM 2185 N N . ILE A 1 270 ? 8.425 -11.597 -16.966 1.00 96.25 270 ILE A N 1
ATOM 2186 C CA . ILE A 1 270 ? 8.647 -10.641 -15.874 1.00 96.25 270 ILE A CA 1
ATOM 2187 C C . ILE A 1 270 ? 7.666 -10.916 -14.727 1.00 96.25 270 ILE A C 1
ATOM 2189 O O . ILE A 1 270 ? 8.094 -11.212 -13.613 1.00 96.25 270 ILE A O 1
ATOM 2193 N N . ARG A 1 271 ? 6.356 -10.933 -15.010 1.00 93.69 271 ARG A N 1
ATOM 2194 C CA . ARG A 1 271 ? 5.313 -11.155 -13.990 1.00 93.69 271 ARG A CA 1
ATOM 2195 C C . ARG A 1 271 ? 5.444 -12.490 -13.262 1.00 93.69 271 ARG A C 1
ATOM 2197 O O . ARG A 1 271 ? 5.181 -12.562 -12.069 1.00 93.69 271 ARG A O 1
ATOM 2204 N N . GLU A 1 272 ? 5.821 -13.558 -13.961 1.00 93.25 272 GLU A N 1
ATOM 2205 C CA . GLU A 1 272 ? 6.025 -14.879 -13.349 1.00 93.25 272 GLU A CA 1
ATOM 2206 C C . GLU A 1 272 ? 7.254 -14.932 -12.432 1.00 93.25 272 GLU A C 1
ATOM 2208 O O 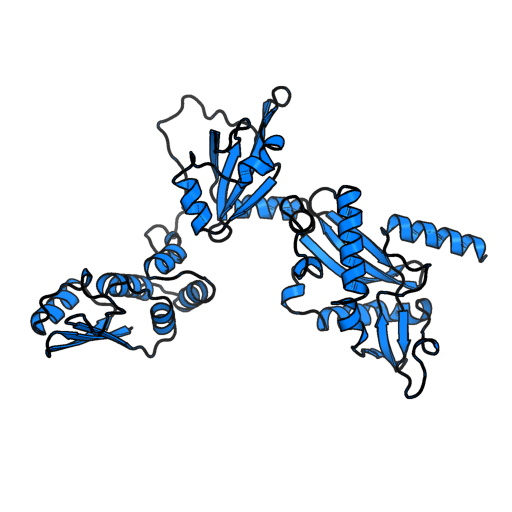. GLU A 1 272 ? 7.389 -15.849 -11.617 1.00 93.25 272 GLU A O 1
ATOM 2213 N N . ASN A 1 273 ? 8.156 -13.963 -12.576 1.00 91.06 273 ASN A N 1
ATOM 2214 C CA . ASN A 1 273 ? 9.425 -13.898 -11.875 1.00 91.06 273 ASN A CA 1
ATOM 2215 C C . ASN A 1 273 ? 9.480 -12.866 -10.752 1.00 91.06 273 ASN A C 1
ATOM 2217 O O . ASN A 1 273 ? 10.442 -12.920 -9.975 1.00 91.06 273 ASN A O 1
ATOM 2221 N N . ASP A 1 274 ? 8.469 -12.008 -10.652 1.00 88.25 274 ASP A N 1
ATOM 2222 C CA . ASP A 1 274 ? 8.231 -11.146 -9.502 1.00 88.25 274 ASP A CA 1
ATOM 2223 C C . ASP A 1 274 ? 7.874 -11.974 -8.257 1.00 88.25 274 ASP A C 1
ATOM 2225 O O . ASP A 1 274 ? 7.273 -13.055 -8.306 1.00 88.25 274 ASP A O 1
ATOM 2229 N N . LEU A 1 275 ? 8.241 -11.458 -7.089 1.00 84.75 275 LEU A N 1
ATOM 2230 C CA . LEU A 1 275 ? 7.821 -12.019 -5.815 1.00 84.75 275 LEU A CA 1
ATOM 2231 C C . LEU A 1 275 ? 6.338 -11.700 -5.568 1.00 84.75 275 LEU A C 1
ATOM 2233 O O . LEU A 1 275 ? 5.892 -10.584 -5.831 1.00 84.75 275 LEU A O 1
ATOM 2237 N N . PRO A 1 276 ? 5.567 -12.592 -4.913 1.00 84.31 276 PRO A N 1
ATOM 2238 C CA . PRO A 1 276 ? 4.164 -12.311 -4.595 1.00 84.31 276 PRO A CA 1
ATOM 2239 C C . PRO A 1 276 ? 3.941 -11.016 -3.797 1.00 84.31 276 PRO A C 1
ATOM 2241 O O . PRO A 1 276 ? 2.875 -10.410 -3.882 1.00 84.31 276 PRO A O 1
ATOM 2244 N N . ALA A 1 277 ? 4.937 -10.590 -3.013 1.00 81.31 277 ALA A N 1
ATOM 2245 C CA . ALA A 1 277 ? 4.901 -9.331 -2.273 1.00 81.31 277 ALA A CA 1
ATOM 2246 C C . ALA A 1 277 ? 5.064 -8.091 -3.179 1.00 81.31 277 ALA A C 1
ATOM 2248 O O . ALA A 1 277 ? 4.562 -7.021 -2.836 1.00 81.31 277 ALA A O 1
ATOM 2249 N N . GLU A 1 278 ? 5.726 -8.228 -4.332 1.00 87.81 278 GLU A N 1
ATOM 2250 C CA . GLU A 1 278 ? 5.961 -7.150 -5.302 1.00 87.81 278 GLU A CA 1
ATOM 2251 C C . GLU A 1 278 ? 4.715 -6.872 -6.145 1.00 87.81 278 GLU A C 1
ATOM 2253 O O . GLU A 1 278 ? 4.533 -5.755 -6.604 1.00 87.81 278 GLU A O 1
ATOM 2258 N N . HIS A 1 279 ? 3.769 -7.808 -6.266 1.00 87.19 279 HIS A N 1
ATOM 2259 C CA . HIS A 1 279 ? 2.571 -7.618 -7.100 1.00 87.19 279 HIS A CA 1
ATOM 2260 C C . HIS A 1 279 ? 1.736 -6.373 -6.753 1.00 87.19 279 HIS A C 1
ATOM 2262 O O . HIS A 1 279 ? 1.028 -5.858 -7.612 1.00 87.19 279 HIS A O 1
ATOM 2268 N N . LYS A 1 280 ? 1.780 -5.901 -5.498 1.00 88.12 280 LYS A N 1
ATOM 2269 C CA . LYS A 1 280 ? 1.023 -4.713 -5.070 1.00 88.12 280 LYS A CA 1
ATOM 2270 C C . LYS A 1 280 ? 1.797 -3.403 -5.250 1.00 88.12 280 LYS A C 1
ATOM 2272 O O . LYS A 1 280 ? 1.186 -2.376 -5.514 1.00 88.12 280 LYS A O 1
ATOM 2277 N N . ARG A 1 281 ? 3.107 -3.413 -4.995 1.00 92.25 281 ARG A N 1
ATOM 2278 C CA . ARG A 1 281 ? 3.939 -2.199 -4.865 1.00 92.25 281 ARG A CA 1
ATOM 2279 C C . ARG A 1 281 ? 5.014 -2.092 -5.956 1.00 92.25 281 ARG A C 1
ATOM 2281 O O . ARG A 1 281 ? 5.609 -1.028 -6.105 1.00 92.25 281 ARG A O 1
ATOM 2288 N N . GLY A 1 282 ? 5.274 -3.165 -6.690 1.00 95.56 282 GLY A N 1
ATOM 2289 C CA . GLY A 1 282 ? 6.406 -3.313 -7.597 1.00 95.56 282 GLY A CA 1
ATOM 2290 C C . GLY A 1 282 ? 7.727 -3.040 -6.882 1.00 95.56 282 GLY A C 1
ATOM 2291 O O . GLY A 1 282 ? 7.893 -3.422 -5.718 1.00 95.56 282 GLY A O 1
ATOM 2292 N N . LEU A 1 283 ? 8.619 -2.297 -7.538 1.00 96.94 283 LEU A N 1
ATOM 2293 C CA . LEU A 1 283 ? 9.899 -1.863 -6.974 1.00 96.94 283 LEU A CA 1
ATOM 2294 C C . LEU A 1 283 ? 9.716 -1.187 -5.616 1.00 96.94 283 LEU A C 1
ATOM 2296 O O . LEU A 1 283 ? 10.462 -1.452 -4.679 1.00 96.94 283 LEU A O 1
ATOM 2300 N N . MET A 1 284 ? 8.649 -0.402 -5.456 1.00 96.44 284 MET A N 1
ATOM 2301 C CA . MET A 1 284 ? 8.405 0.345 -4.228 1.00 96.44 284 MET A CA 1
ATOM 2302 C C . MET A 1 284 ? 8.155 -0.512 -2.982 1.00 96.44 284 MET A C 1
ATOM 2304 O O . MET A 1 284 ? 8.077 0.038 -1.886 1.00 96.44 284 MET A O 1
ATOM 2308 N N . LEU A 1 285 ? 8.027 -1.837 -3.108 1.00 94.19 285 LEU A N 1
ATOM 2309 C CA . LEU A 1 285 ? 8.071 -2.737 -1.953 1.00 94.19 285 LEU A CA 1
ATOM 2310 C C . LEU A 1 285 ? 9.372 -2.558 -1.156 1.00 94.19 285 LEU A C 1
ATOM 2312 O O . LEU A 1 285 ? 9.368 -2.649 0.070 1.00 94.19 285 LEU A O 1
ATOM 2316 N N . TRP A 1 286 ? 10.475 -2.319 -1.865 1.00 94.31 286 TRP A N 1
ATOM 2317 C CA . TRP A 1 286 ? 11.822 -2.237 -1.306 1.00 94.31 286 TRP A CA 1
ATOM 2318 C C . TRP A 1 286 ? 12.242 -0.810 -0.971 1.00 94.31 286 TRP A C 1
ATOM 2320 O O . TRP A 1 286 ? 13.307 -0.602 -0.385 1.00 94.31 286 TRP A O 1
ATOM 2330 N N . TYR A 1 287 ? 11.425 0.176 -1.340 1.00 95.31 287 TYR A N 1
ATOM 2331 C CA . TYR A 1 287 ? 11.726 1.570 -1.078 1.00 95.31 287 TYR A CA 1
ATOM 2332 C C . TYR A 1 287 ? 11.710 1.835 0.426 1.00 95.31 287 TYR A C 1
ATOM 2334 O O . TYR A 1 287 ? 10.701 1.634 1.103 1.00 95.31 287 TYR A O 1
ATOM 2342 N N . SER A 1 288 ? 12.840 2.303 0.944 1.00 91.19 288 SER A N 1
ATOM 2343 C CA . SER A 1 288 ? 12.989 2.682 2.344 1.00 91.19 288 SER A CA 1
ATOM 2344 C C . SER A 1 288 ? 13.236 4.186 2.413 1.00 91.19 288 SER A C 1
ATOM 2346 O O . SER A 1 288 ? 14.290 4.618 1.950 1.00 91.19 288 SER A O 1
ATOM 2348 N N . PRO A 1 289 ? 12.305 4.972 2.986 1.00 88.94 289 PRO A N 1
ATOM 2349 C CA . PRO A 1 289 ? 12.492 6.407 3.152 1.00 88.94 289 PRO A CA 1
ATOM 2350 C C . PRO A 1 289 ? 13.795 6.716 3.896 1.00 88.94 289 PRO A C 1
ATOM 2352 O O . PRO A 1 289 ? 14.071 6.139 4.952 1.00 88.94 289 PRO A O 1
ATOM 2355 N N . GLU A 1 290 ? 14.594 7.636 3.363 1.00 86.25 290 GLU A N 1
ATOM 2356 C CA . GLU A 1 290 ? 15.899 7.999 3.942 1.00 86.25 290 GLU A CA 1
ATOM 2357 C C . GLU A 1 290 ? 15.769 8.899 5.182 1.00 86.25 290 GLU A C 1
ATOM 2359 O O . GLU A 1 290 ? 16.724 9.097 5.938 1.00 86.25 290 GLU A O 1
ATOM 2364 N N . GLY A 1 291 ? 14.574 9.440 5.412 1.00 82.25 291 GLY A N 1
ATOM 2365 C CA . GLY A 1 291 ? 14.275 10.347 6.504 1.00 82.25 291 GLY A CA 1
ATOM 2366 C C . GLY A 1 291 ? 12.776 10.619 6.638 1.00 82.25 291 GLY A C 1
ATOM 2367 O O . GLY A 1 291 ? 11.974 10.093 5.873 1.00 82.25 291 GLY A O 1
ATOM 2368 N N . PRO A 1 292 ? 12.378 11.428 7.632 1.00 71.69 292 PRO A N 1
ATOM 2369 C CA . PRO A 1 292 ? 10.974 11.769 7.866 1.00 71.69 292 PRO A CA 1
ATOM 2370 C C . PRO A 1 292 ? 10.372 12.706 6.808 1.00 71.69 292 PRO A C 1
ATOM 2372 O O . PRO A 1 292 ? 9.150 12.812 6.750 1.00 71.69 292 PRO A O 1
ATOM 2375 N N . ASP A 1 293 ? 11.218 13.371 6.022 1.00 78.75 293 ASP A N 1
ATOM 2376 C CA . ASP A 1 293 ? 10.827 14.335 4.986 1.00 78.75 293 ASP A CA 1
ATOM 2377 C C . ASP A 1 293 ? 10.794 13.684 3.588 1.00 78.75 293 ASP A C 1
ATOM 2379 O O . ASP A 1 293 ? 10.576 14.347 2.583 1.00 78.75 293 ASP A O 1
ATOM 2383 N N . ASP A 1 294 ? 11.040 12.373 3.521 1.00 87.31 294 ASP A N 1
ATOM 2384 C CA . ASP A 1 294 ? 11.002 11.589 2.293 1.00 87.31 294 ASP A CA 1
ATOM 2385 C C . ASP A 1 294 ? 9.586 11.052 2.055 1.00 87.31 294 ASP A C 1
ATOM 2387 O O . ASP A 1 294 ? 9.148 10.080 2.677 1.00 87.31 294 ASP A O 1
ATOM 2391 N N . GLU A 1 295 ? 8.866 11.720 1.156 1.00 87.56 295 GLU A N 1
ATOM 2392 C CA . GLU A 1 295 ? 7.456 11.451 0.864 1.00 87.56 295 GLU A CA 1
ATOM 2393 C C . GLU A 1 295 ? 7.255 10.506 -0.331 1.00 87.56 295 GLU A C 1
ATOM 2395 O O . GLU A 1 295 ? 6.118 10.228 -0.715 1.00 87.56 295 GLU A O 1
ATOM 2400 N N . ILE A 1 296 ? 8.325 9.952 -0.918 1.00 93.00 296 ILE A N 1
ATOM 2401 C CA . ILE A 1 296 ? 8.213 9.137 -2.142 1.00 93.00 296 ILE A CA 1
ATOM 2402 C C . ILE A 1 296 ? 7.358 7.890 -1.896 1.00 93.00 296 ILE A C 1
ATOM 2404 O O . ILE A 1 296 ? 6.523 7.539 -2.724 1.00 93.00 296 ILE A O 1
ATOM 2408 N N 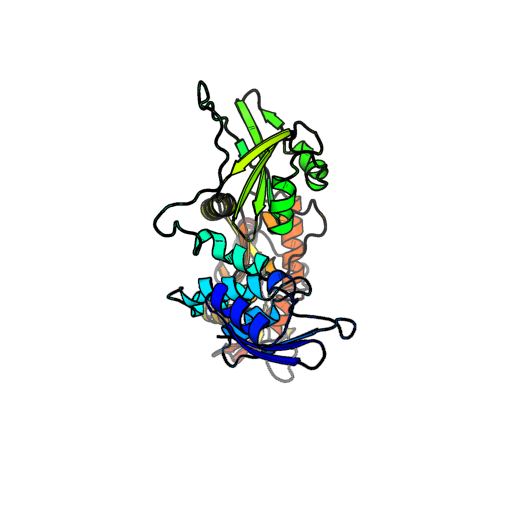. SER A 1 297 ? 7.506 7.235 -0.741 1.00 88.81 297 SER A N 1
ATOM 2409 C CA . SER A 1 297 ? 6.696 6.055 -0.386 1.00 88.81 297 SER A CA 1
ATOM 2410 C C . SER A 1 297 ? 5.203 6.376 -0.205 1.00 88.81 297 SER A C 1
ATOM 2412 O O . SER A 1 297 ? 4.353 5.500 -0.402 1.00 88.81 297 SER A O 1
ATOM 2414 N N . GLU A 1 298 ? 4.890 7.627 0.155 1.00 85.62 298 GLU A N 1
ATOM 2415 C CA . GLU A 1 298 ? 3.526 8.134 0.337 1.00 85.62 298 GLU A CA 1
ATOM 2416 C C . GLU A 1 298 ? 2.896 8.520 -1.010 1.00 85.62 298 GLU A C 1
ATOM 2418 O O . GLU A 1 298 ? 1.756 8.144 -1.281 1.00 85.62 298 GLU A O 1
ATOM 2423 N N . LYS A 1 299 ? 3.646 9.227 -1.868 1.00 91.12 299 LYS A N 1
ATOM 2424 C CA . LYS A 1 299 ? 3.163 9.733 -3.162 1.00 91.12 299 LYS A CA 1
ATOM 2425 C C . LYS A 1 299 ? 3.172 8.677 -4.257 1.00 91.12 299 LYS A C 1
ATOM 2427 O O . LYS A 1 299 ? 2.217 8.597 -5.023 1.00 91.12 299 LYS A O 1
ATOM 2432 N N . VAL A 1 300 ? 4.215 7.855 -4.341 1.00 94.75 300 VAL A N 1
ATOM 2433 C CA . VAL A 1 300 ? 4.309 6.759 -5.311 1.00 94.75 300 VAL A CA 1
ATOM 2434 C C . VAL A 1 300 ? 3.679 5.531 -4.674 1.00 94.75 300 VAL A C 1
ATOM 2436 O O . VAL A 1 300 ? 4.188 5.035 -3.679 1.00 94.75 300 VAL A O 1
ATOM 2439 N N . GLN A 1 301 ? 2.576 5.025 -5.222 1.00 92.31 301 GLN A N 1
ATOM 2440 C CA . GLN A 1 301 ? 1.845 3.848 -4.739 1.00 92.31 301 GLN A CA 1
ATOM 2441 C C . GLN A 1 301 ? 2.414 2.537 -5.296 1.00 92.31 301 GLN A C 1
ATOM 2443 O O . GLN A 1 301 ? 2.376 1.506 -4.629 1.00 92.31 301 GLN A O 1
ATOM 2448 N N . SER A 1 302 ? 2.932 2.537 -6.518 1.00 95.19 302 SER A N 1
ATOM 2449 C CA . SER A 1 302 ? 3.565 1.361 -7.122 1.00 95.19 302 SER A CA 1
ATOM 2450 C C . SER A 1 302 ? 4.495 1.784 -8.248 1.00 95.19 302 SER A C 1
ATOM 2452 O O . SER A 1 302 ? 4.340 2.886 -8.766 1.00 95.19 302 SER A O 1
ATOM 2454 N N . ALA A 1 303 ? 5.452 0.929 -8.602 1.00 97.94 303 ALA A N 1
ATOM 2455 C CA . ALA A 1 303 ? 6.323 1.115 -9.760 1.00 97.94 303 ALA A CA 1
ATOM 2456 C C . ALA A 1 303 ? 6.650 -0.254 -10.362 1.00 97.94 303 ALA A C 1
ATOM 2458 O O . ALA A 1 303 ? 7.370 -1.034 -9.738 1.00 97.94 303 ALA A O 1
ATOM 2459 N N . HIS A 1 304 ? 6.080 -0.568 -11.522 1.00 97.94 304 HIS A N 1
ATOM 2460 C CA . HIS A 1 304 ? 6.198 -1.884 -12.152 1.00 97.94 304 HIS A CA 1
ATOM 2461 C C . HIS A 1 304 ? 7.010 -1.806 -13.437 1.00 97.94 304 HIS A C 1
ATOM 2463 O O . HIS A 1 304 ? 6.717 -0.983 -14.299 1.00 97.94 304 HIS A O 1
ATOM 2469 N N . CYS A 1 305 ? 7.997 -2.689 -13.560 1.00 98.06 305 CYS A N 1
ATOM 2470 C CA . CYS A 1 305 ? 8.792 -2.830 -14.769 1.00 98.06 305 CYS A CA 1
ATOM 2471 C C . CYS A 1 305 ? 8.061 -3.713 -15.784 1.00 98.06 305 CYS A C 1
ATOM 2473 O O . CYS A 1 305 ? 7.576 -4.795 -15.453 1.00 98.06 305 CYS A O 1
ATOM 2475 N N . THR A 1 306 ? 8.025 -3.260 -17.026 1.00 98.19 306 THR A N 1
ATOM 2476 C CA . THR A 1 306 ? 7.473 -3.958 -18.187 1.00 98.19 306 THR A CA 1
ATOM 2477 C C . THR A 1 306 ? 8.329 -3.641 -19.408 1.00 98.19 306 THR A C 1
ATOM 2479 O O . THR A 1 306 ? 9.257 -2.835 -19.333 1.00 98.19 306 THR A O 1
ATOM 2482 N N . VAL A 1 307 ? 8.043 -4.288 -20.529 1.00 98.25 307 VAL A N 1
ATOM 2483 C CA . VAL A 1 307 ? 8.556 -3.877 -21.833 1.00 98.25 307 VAL A CA 1
ATOM 2484 C C . VAL A 1 307 ? 7.411 -3.447 -22.736 1.00 98.25 307 VAL A C 1
ATOM 2486 O O . VAL A 1 307 ? 6.345 -4.066 -22.737 1.00 98.25 307 VAL A O 1
ATOM 2489 N N . GLU A 1 308 ? 7.646 -2.425 -23.543 1.00 98.00 308 GLU A N 1
ATOM 2490 C CA . GLU A 1 308 ? 6.711 -1.952 -24.561 1.00 98.00 308 GLU A CA 1
ATOM 2491 C C . GLU A 1 308 ? 7.425 -1.798 -25.902 1.00 98.00 308 GLU A C 1
ATOM 2493 O O . GLU A 1 308 ? 8.649 -1.705 -25.957 1.00 98.00 308 GLU A O 1
ATOM 2498 N N . VAL A 1 309 ? 6.663 -1.801 -26.998 1.00 97.06 309 VAL A N 1
ATOM 2499 C CA . VAL A 1 309 ? 7.213 -1.532 -28.331 1.00 97.06 309 VAL A CA 1
ATOM 2500 C C . VAL A 1 309 ? 7.049 -0.047 -28.625 1.00 97.06 309 VAL A C 1
ATOM 2502 O O . VAL A 1 309 ? 5.960 0.398 -28.994 1.00 97.06 309 VAL A O 1
ATOM 2505 N N . ILE A 1 310 ? 8.132 0.712 -28.483 1.00 94.69 310 ILE A N 1
ATOM 2506 C CA . ILE A 1 310 ? 8.170 2.151 -28.743 1.00 94.69 310 ILE A CA 1
ATOM 2507 C C . ILE A 1 310 ? 8.997 2.373 -30.005 1.00 94.69 310 ILE A C 1
ATOM 2509 O O . ILE A 1 310 ? 10.111 1.882 -30.132 1.00 94.69 310 ILE A O 1
ATOM 2513 N N . ASN A 1 311 ? 8.427 3.073 -30.990 1.00 90.56 311 ASN A N 1
ATOM 2514 C CA . ASN A 1 311 ? 9.083 3.335 -32.278 1.00 90.56 311 ASN A CA 1
ATOM 2515 C C . ASN A 1 311 ? 9.573 2.081 -33.037 1.00 90.56 311 ASN A C 1
ATOM 2517 O O . ASN A 1 311 ? 10.435 2.170 -33.904 1.00 90.56 311 ASN A O 1
ATOM 2521 N N . GLY A 1 312 ? 8.962 0.921 -32.771 1.00 92.06 312 GLY A N 1
ATOM 2522 C CA . GLY A 1 312 ? 9.309 -0.351 -33.412 1.00 92.06 312 GLY A CA 1
ATOM 2523 C C . GLY A 1 312 ? 10.387 -1.152 -32.684 1.00 92.06 312 GLY A C 1
ATOM 2524 O O . GLY A 1 312 ? 10.641 -2.282 -33.089 1.00 92.06 312 GLY A O 1
ATOM 2525 N N . GLU A 1 313 ? 10.954 -0.621 -31.602 1.00 94.56 313 GLU A N 1
ATOM 2526 C CA . GLU A 1 313 ? 11.944 -1.297 -30.767 1.00 94.56 313 GLU A CA 1
ATOM 2527 C C . GLU A 1 313 ? 11.354 -1.674 -29.413 1.00 94.56 313 GLU A C 1
ATOM 2529 O O . GLU A 1 313 ? 10.445 -1.019 -28.900 1.00 94.56 313 GLU A O 1
ATOM 2534 N N . LEU A 1 314 ? 11.865 -2.758 -28.830 1.00 96.88 314 LEU A N 1
ATOM 2535 C CA . LEU A 1 314 ? 11.529 -3.122 -27.465 1.00 96.88 314 LEU A CA 1
ATOM 2536 C C . LEU A 1 314 ? 12.231 -2.182 -26.470 1.00 96.88 314 LEU A C 1
ATOM 2538 O O . LEU A 1 314 ? 13.456 -2.082 -26.453 1.00 96.88 314 LEU A O 1
ATOM 2542 N N . THR A 1 315 ? 11.447 -1.533 -25.616 1.00 97.50 315 THR A N 1
ATOM 2543 C CA . THR A 1 315 ? 11.890 -0.550 -24.620 1.00 97.50 315 THR A CA 1
ATOM 2544 C C . THR A 1 315 ? 11.455 -0.989 -23.228 1.00 97.50 315 THR A C 1
ATOM 2546 O O . THR A 1 315 ? 10.364 -1.529 -23.053 1.00 97.50 315 THR A O 1
ATOM 2549 N N . GLY A 1 316 ? 12.291 -0.753 -22.220 1.00 98.19 316 GLY A N 1
ATOM 2550 C CA . GLY A 1 316 ? 11.951 -1.002 -20.823 1.00 98.19 316 GLY A CA 1
ATOM 2551 C C . GLY A 1 316 ? 11.154 0.164 -20.258 1.00 98.19 316 GLY A C 1
ATOM 2552 O O . GLY A 1 316 ? 11.611 1.303 -20.325 1.00 98.19 316 GLY A O 1
ATOM 2553 N N . VAL A 1 317 ? 9.989 -0.119 -19.679 1.00 98.50 317 VAL A N 1
ATOM 2554 C CA . VAL A 1 317 ? 9.064 0.884 -19.139 1.00 98.50 317 VAL A CA 1
ATOM 2555 C C . VAL A 1 317 ? 8.786 0.596 -17.670 1.00 98.50 317 VAL A C 1
ATOM 2557 O O . VAL A 1 317 ? 8.379 -0.507 -17.302 1.00 98.50 317 VAL A O 1
ATOM 2560 N N . ILE A 1 318 ? 8.984 1.600 -16.818 1.00 98.50 318 ILE A N 1
ATOM 2561 C CA . ILE A 1 318 ? 8.494 1.605 -15.442 1.00 98.50 318 ILE A CA 1
ATOM 2562 C C . ILE A 1 318 ? 7.209 2.424 -15.399 1.00 98.50 318 ILE A C 1
ATOM 2564 O O . ILE A 1 318 ? 7.248 3.651 -15.498 1.00 98.50 318 ILE A O 1
ATOM 2568 N N . THR A 1 319 ? 6.083 1.751 -15.182 1.00 98.19 319 THR A N 1
ATOM 2569 C CA . THR A 1 319 ? 4.800 2.406 -14.917 1.00 98.19 319 THR A CA 1
ATOM 2570 C C . THR A 1 319 ? 4.668 2.627 -13.419 1.00 98.19 319 THR A C 1
ATOM 2572 O O . THR A 1 319 ? 4.502 1.671 -12.649 1.00 98.19 319 THR A O 1
ATOM 2575 N N . ALA A 1 320 ? 4.748 3.886 -12.990 1.00 97.50 320 ALA A N 1
ATOM 2576 C CA . ALA A 1 320 ? 4.554 4.255 -11.599 1.00 97.50 320 ALA A CA 1
ATOM 2577 C C . ALA A 1 320 ? 3.200 4.928 -11.383 1.00 97.50 320 ALA A C 1
ATOM 2579 O O . ALA A 1 320 ? 2.846 5.887 -12.064 1.00 97.50 320 ALA A O 1
ATOM 2580 N N . LYS A 1 321 ? 2.447 4.425 -10.402 1.00 95.56 321 LYS A N 1
ATOM 2581 C CA . LYS A 1 321 ? 1.180 5.027 -9.971 1.00 95.56 321 LYS A CA 1
ATOM 2582 C C . LYS A 1 321 ? 1.462 6.001 -8.851 1.00 95.56 321 LYS A C 1
ATOM 2584 O O . LYS A 1 321 ? 1.953 5.576 -7.805 1.00 95.56 321 LYS A O 1
ATOM 2589 N N . ILE A 1 322 ? 1.144 7.270 -9.056 1.00 94.56 322 ILE A N 1
ATOM 2590 C CA . ILE A 1 322 ? 1.403 8.348 -8.104 1.00 94.56 322 ILE A CA 1
ATOM 2591 C C . ILE A 1 322 ? 0.112 9.063 -7.712 1.00 94.56 322 ILE A C 1
ATOM 2593 O O . ILE A 1 322 ? -0.846 9.091 -8.476 1.00 94.56 322 ILE A O 1
ATOM 2597 N N . THR A 1 323 ? 0.090 9.665 -6.527 1.00 89.75 323 THR A N 1
ATOM 2598 C CA . THR A 1 323 ? -0.963 10.600 -6.112 1.00 89.75 323 THR A CA 1
ATOM 2599 C C . THR A 1 323 ? -0.411 12.019 -6.141 1.00 89.75 323 THR A C 1
ATOM 2601 O O . THR A 1 323 ? 0.618 12.290 -5.525 1.00 89.75 323 THR A O 1
ATOM 2604 N N . GLY A 1 324 ? -1.109 12.930 -6.822 1.00 86.44 324 GLY A N 1
ATOM 2605 C CA . GLY A 1 324 ? -0.638 14.304 -7.010 1.00 86.44 324 GLY A CA 1
ATOM 2606 C C . GLY A 1 324 ? 0.506 14.385 -8.022 1.00 86.44 324 GLY A C 1
ATOM 2607 O O . GLY A 1 324 ? 0.453 13.735 -9.066 1.00 86.44 324 GLY A O 1
ATOM 2608 N N . GLU A 1 325 ? 1.517 15.193 -7.707 1.00 88.56 325 GLU A N 1
ATOM 2609 C CA . GLU A 1 325 ? 2.710 15.421 -8.526 1.00 88.56 325 GLU A CA 1
ATOM 2610 C C . GLU A 1 325 ? 3.972 15.183 -7.683 1.00 88.56 325 GLU A C 1
ATOM 2612 O O . GLU A 1 325 ? 3.965 15.377 -6.462 1.00 88.56 325 GLU A O 1
ATOM 2617 N N . LEU A 1 326 ? 5.056 14.765 -8.338 1.00 92.25 326 LEU A N 1
ATOM 2618 C CA . LEU A 1 326 ? 6.394 14.746 -7.750 1.00 92.25 326 LEU A CA 1
ATOM 2619 C C . LEU A 1 326 ? 7.091 16.052 -8.126 1.00 92.25 326 LEU A C 1
ATOM 2621 O O . LEU A 1 326 ? 7.096 16.428 -9.297 1.00 92.25 326 LEU A O 1
ATOM 2625 N N . SER A 1 327 ? 7.691 16.730 -7.151 1.00 92.56 327 SER A N 1
ATOM 2626 C CA . SER A 1 327 ? 8.610 17.835 -7.440 1.00 92.56 327 SER A CA 1
ATOM 2627 C C . SER A 1 327 ? 9.851 17.335 -8.186 1.00 92.56 327 SER A C 1
ATOM 2629 O O . SER A 1 327 ? 10.165 16.146 -8.143 1.00 92.56 327 SER A O 1
ATOM 2631 N N . ASP A 1 328 ? 10.602 18.239 -8.821 1.00 93.81 328 ASP A N 1
ATOM 2632 C CA . ASP A 1 328 ? 11.825 17.883 -9.558 1.00 93.81 328 ASP A CA 1
ATOM 2633 C C . ASP A 1 328 ? 12.827 17.090 -8.696 1.00 93.81 328 ASP A C 1
ATOM 2635 O O . ASP A 1 328 ? 13.429 16.123 -9.158 1.00 93.81 328 ASP A O 1
ATOM 2639 N N . GLU A 1 329 ? 12.972 17.460 -7.418 1.00 93.94 329 GLU A N 1
ATOM 2640 C CA . GLU A 1 329 ? 13.839 16.760 -6.461 1.00 93.94 329 GLU A CA 1
ATOM 2641 C C . GLU A 1 329 ? 13.318 15.351 -6.133 1.00 93.94 329 GLU A C 1
ATOM 2643 O O . GLU A 1 329 ? 14.087 14.388 -6.106 1.00 93.94 329 GLU A O 1
ATOM 2648 N N . GLU A 1 330 ? 12.008 15.205 -5.922 1.00 95.12 330 GLU A N 1
ATOM 2649 C CA . GLU A 1 330 ? 11.385 13.905 -5.658 1.00 95.12 330 GLU A CA 1
ATOM 2650 C C . GLU A 1 330 ? 11.440 12.988 -6.880 1.00 95.12 330 GLU A C 1
ATOM 2652 O O . GLU A 1 330 ? 11.704 11.794 -6.733 1.00 95.12 330 GLU A O 1
ATOM 2657 N N . MET A 1 331 ? 11.229 13.534 -8.081 1.00 95.81 331 MET A N 1
ATOM 2658 C CA . MET A 1 331 ? 11.336 12.800 -9.339 1.00 95.81 331 MET A CA 1
ATOM 2659 C C . MET A 1 331 ? 12.767 12.311 -9.562 1.00 95.81 331 MET A C 1
ATOM 2661 O O . MET A 1 331 ? 12.969 11.129 -9.839 1.00 95.81 331 MET A O 1
ATOM 2665 N N . GLU A 1 332 ? 13.767 13.180 -9.382 1.00 95.50 332 GLU A N 1
ATOM 2666 C CA . GLU A 1 332 ? 15.180 12.804 -9.475 1.00 95.50 332 GLU A CA 1
ATOM 2667 C C . GLU A 1 332 ? 15.507 11.662 -8.510 1.00 95.50 332 GLU A C 1
ATOM 2669 O O . GLU A 1 332 ? 16.086 10.647 -8.900 1.00 95.50 332 GLU A O 1
ATOM 2674 N N . LYS A 1 333 ? 15.086 11.792 -7.250 1.00 96.44 333 LYS A N 1
ATOM 2675 C CA . LYS A 1 333 ? 15.337 10.783 -6.223 1.00 96.44 333 LYS A CA 1
ATOM 2676 C C . LYS A 1 333 ? 14.620 9.462 -6.520 1.00 96.44 333 LYS A C 1
ATOM 2678 O O . LYS A 1 333 ? 15.222 8.396 -6.379 1.00 96.44 333 LYS A O 1
ATOM 2683 N N . PHE A 1 334 ? 13.362 9.505 -6.961 1.00 97.44 334 PHE A N 1
ATOM 2684 C CA . PHE A 1 334 ? 12.609 8.316 -7.371 1.00 97.44 334 PHE A CA 1
ATOM 2685 C C . PHE A 1 334 ? 13.275 7.613 -8.561 1.00 97.44 334 PHE A C 1
ATOM 2687 O O . PHE A 1 334 ? 13.424 6.389 -8.566 1.00 97.44 334 PHE A O 1
ATOM 2694 N N . ARG A 1 335 ? 13.745 8.384 -9.542 1.00 97.62 335 ARG A N 1
ATOM 2695 C CA . ARG A 1 335 ? 14.446 7.877 -10.721 1.00 97.62 335 ARG A CA 1
ATOM 2696 C C . ARG A 1 335 ? 15.786 7.248 -10.358 1.00 97.62 335 ARG A C 1
ATOM 2698 O O . ARG A 1 335 ? 16.049 6.129 -10.783 1.00 97.62 335 ARG A O 1
ATOM 2705 N N . GLN A 1 336 ? 16.598 7.895 -9.519 1.00 96.69 336 GLN A N 1
ATOM 2706 C CA . GLN A 1 336 ? 17.856 7.325 -9.014 1.00 96.69 336 GLN A CA 1
ATOM 2707 C C . GLN A 1 336 ? 17.626 6.018 -8.255 1.00 96.69 336 GLN A C 1
ATOM 2709 O O . GLN A 1 336 ? 18.371 5.053 -8.437 1.00 96.69 336 GLN A O 1
ATOM 2714 N N . TYR A 1 337 ? 16.565 5.956 -7.449 1.00 97.81 337 TYR A N 1
ATOM 2715 C CA . TYR A 1 337 ? 16.153 4.717 -6.805 1.00 97.81 337 TYR A CA 1
ATOM 2716 C C . TYR A 1 337 ? 15.820 3.621 -7.830 1.00 97.81 337 TYR A C 1
ATOM 2718 O O . TYR A 1 337 ? 16.320 2.502 -7.704 1.00 97.81 337 TYR A O 1
ATOM 2726 N N . CYS A 1 338 ? 15.033 3.940 -8.862 1.00 98.12 338 CYS A N 1
ATOM 2727 C CA . CYS A 1 338 ? 14.708 2.999 -9.933 1.00 98.12 338 CYS A CA 1
ATOM 2728 C C . CYS A 1 338 ? 15.969 2.518 -10.661 1.00 98.12 338 CYS A C 1
ATOM 2730 O O . CYS A 1 338 ? 16.161 1.316 -10.784 1.00 98.12 338 CYS A O 1
ATOM 2732 N N . VAL A 1 339 ? 16.883 3.416 -11.043 1.00 98.19 339 VAL A N 1
ATOM 2733 C CA . VAL A 1 339 ? 18.184 3.057 -11.643 1.00 98.19 339 VAL A CA 1
ATOM 2734 C C . VAL A 1 339 ? 18.967 2.099 -10.738 1.00 98.19 339 VAL A C 1
ATOM 2736 O O . VAL A 1 339 ? 19.523 1.109 -11.213 1.00 98.19 339 VAL A O 1
ATOM 2739 N N . GLY A 1 340 ? 18.966 2.331 -9.422 1.00 97.31 340 GLY A N 1
ATOM 2740 C CA . GLY A 1 340 ? 19.557 1.411 -8.448 1.00 97.31 340 GLY A CA 1
ATOM 2741 C C . GLY A 1 340 ? 18.907 0.021 -8.451 1.00 97.31 340 GLY A C 1
ATOM 2742 O O . GLY A 1 340 ? 19.609 -0.981 -8.353 1.00 97.31 340 GLY A O 1
ATOM 2743 N N . GLN A 1 341 ? 17.581 -0.054 -8.605 1.00 97.69 341 GLN A N 1
ATOM 2744 C CA . GLN A 1 341 ? 16.837 -1.316 -8.728 1.00 97.69 341 GLN A CA 1
ATOM 2745 C C . GLN A 1 341 ? 16.944 -1.989 -10.103 1.00 97.69 341 GLN A C 1
ATOM 2747 O O . GLN A 1 341 ? 16.639 -3.173 -10.205 1.00 97.69 341 GLN A O 1
ATOM 2752 N N . LEU A 1 342 ? 17.309 -1.267 -11.164 1.00 97.81 342 LEU A N 1
ATOM 2753 C CA . LEU A 1 342 ? 17.546 -1.852 -12.488 1.00 97.81 342 LEU A CA 1
ATOM 2754 C C . LEU A 1 342 ? 18.986 -2.372 -12.616 1.00 97.81 342 LEU A C 1
ATOM 2756 O O . LEU A 1 342 ? 19.204 -3.457 -13.148 1.00 97.81 342 LEU A O 1
ATOM 2760 N N . SER A 1 343 ? 19.958 -1.621 -12.096 1.00 96.75 343 SER A N 1
ATOM 2761 C CA . SER A 1 343 ? 21.386 -1.977 -12.123 1.00 96.75 343 SER A CA 1
ATOM 2762 C C . SER A 1 343 ? 21.769 -3.077 -11.128 1.00 96.75 343 SER A C 1
ATOM 2764 O O . SER A 1 343 ? 22.664 -3.885 -11.384 1.00 96.75 343 SER A O 1
ATOM 2766 N N . ASP A 1 344 ? 21.091 -3.129 -9.984 1.00 94.19 344 ASP A N 1
ATOM 2767 C CA . ASP A 1 344 ? 21.234 -4.172 -8.971 1.00 94.19 344 ASP A CA 1
ATOM 2768 C C . ASP A 1 344 ? 19.843 -4.653 -8.532 1.00 94.19 344 ASP A C 1
ATOM 2770 O O . ASP A 1 344 ? 18.844 -4.316 -9.151 1.00 94.19 344 ASP A O 1
ATOM 2774 N N . GLY A 1 345 ? 19.733 -5.474 -7.489 1.00 93.88 345 GLY A N 1
ATOM 2775 C CA . GLY A 1 345 ? 18.429 -5.823 -6.914 1.00 93.88 345 GLY A CA 1
ATOM 2776 C C . GLY A 1 345 ? 17.501 -6.530 -7.910 1.00 93.88 345 GLY A C 1
ATOM 2777 O O . GLY A 1 345 ? 17.807 -7.647 -8.340 1.00 93.88 345 GLY A O 1
ATOM 2778 N N . TRP A 1 346 ? 16.362 -5.905 -8.239 1.00 95.94 346 TRP A N 1
ATOM 2779 C CA . TRP A 1 346 ? 15.338 -6.480 -9.121 1.00 95.94 346 TRP A CA 1
ATOM 2780 C C . TRP A 1 346 ? 15.884 -6.778 -10.526 1.00 95.94 346 TRP A C 1
ATOM 2782 O O . TRP A 1 346 ? 15.784 -7.917 -10.985 1.00 95.94 346 TRP A O 1
ATOM 2792 N N . GLY A 1 347 ? 16.542 -5.815 -11.178 1.00 95.31 347 GLY A N 1
ATOM 2793 C CA . GLY A 1 347 ? 17.006 -5.960 -12.561 1.00 95.31 347 GLY A CA 1
ATOM 2794 C C . GLY A 1 347 ? 18.073 -7.042 -12.701 1.00 95.31 347 GLY A C 1
ATOM 2795 O O . GLY A 1 347 ? 17.951 -7.940 -13.532 1.00 95.31 347 GLY A O 1
ATOM 2796 N N . LYS A 1 348 ? 19.042 -7.070 -11.783 1.00 93.50 348 LYS A N 1
ATOM 2797 C CA . LYS A 1 348 ? 20.053 -8.136 -11.720 1.00 93.50 348 LYS A CA 1
ATOM 2798 C C . LYS A 1 348 ? 19.462 -9.507 -11.382 1.00 93.50 348 LYS A C 1
ATOM 2800 O O . LYS A 1 348 ? 20.010 -10.536 -11.788 1.00 93.50 348 LYS A O 1
ATOM 2805 N N . SER A 1 349 ? 18.375 -9.548 -10.607 1.00 94.06 349 SER A N 1
ATOM 2806 C CA . SER A 1 349 ? 17.650 -10.792 -10.333 1.00 94.06 349 SER A CA 1
ATOM 2807 C C . SER A 1 349 ? 16.970 -11.326 -11.591 1.00 94.06 349 SER A C 1
ATOM 2809 O O . SER A 1 349 ? 17.038 -12.530 -11.839 1.00 94.06 349 SER A O 1
ATOM 2811 N N . LEU A 1 350 ? 16.357 -10.450 -12.395 1.00 95.12 350 LEU A N 1
ATOM 2812 C CA . LEU A 1 350 ? 15.742 -10.807 -13.673 1.00 95.12 350 LEU A CA 1
ATOM 2813 C C . LEU A 1 350 ? 16.791 -11.261 -14.696 1.00 95.12 350 LEU A C 1
ATOM 2815 O O . LEU A 1 350 ? 16.619 -12.311 -15.311 1.00 95.12 350 LEU A O 1
ATOM 2819 N N . GLU A 1 351 ? 17.898 -10.528 -14.825 1.00 93.75 351 GLU A N 1
ATOM 2820 C CA . GLU A 1 351 ? 18.956 -10.801 -15.806 1.00 93.75 351 GLU A CA 1
ATOM 2821 C C . GLU A 1 351 ? 19.550 -12.212 -15.654 1.00 93.75 351 GLU A C 1
ATOM 2823 O O . GLU A 1 351 ? 19.899 -12.862 -16.635 1.00 93.75 351 GLU A O 1
ATOM 2828 N N . GLN A 1 352 ? 19.609 -12.747 -14.431 1.00 91.88 352 GLN A N 1
ATOM 2829 C CA . GLN A 1 352 ? 20.114 -14.101 -14.159 1.00 91.88 352 GLN A CA 1
ATOM 2830 C C . GLN A 1 352 ? 19.171 -15.227 -14.609 1.00 91.88 352 GLN A C 1
ATOM 2832 O O . GLN A 1 352 ? 19.521 -16.407 -14.501 1.00 91.88 352 GLN A O 1
ATOM 2837 N N . LYS A 1 353 ? 17.967 -14.894 -15.078 1.00 94.00 353 LYS A N 1
ATOM 2838 C CA . LYS A 1 353 ? 16.934 -15.859 -15.446 1.00 94.00 353 LYS A CA 1
ATOM 2839 C C . LYS A 1 353 ? 16.833 -15.974 -16.958 1.00 94.00 353 LYS A C 1
ATOM 2841 O O . LYS A 1 353 ? 16.875 -14.981 -17.675 1.00 94.00 353 LYS A O 1
ATOM 2846 N N . TYR A 1 354 ? 16.671 -17.208 -17.424 1.00 93.50 354 TYR A N 1
ATOM 2847 C CA . TYR A 1 354 ? 16.636 -17.536 -18.844 1.00 93.50 354 TYR A CA 1
ATOM 2848 C C . TYR A 1 354 ? 15.198 -17.734 -19.314 1.00 93.50 354 TYR A C 1
ATOM 2850 O O . TYR A 1 354 ? 14.485 -18.593 -18.787 1.00 93.50 354 TYR A O 1
ATOM 2858 N N . MET A 1 355 ? 14.800 -16.988 -20.339 1.00 95.00 355 MET A N 1
ATOM 2859 C CA . MET A 1 355 ? 13.542 -17.187 -21.051 1.00 95.00 355 MET A CA 1
ATOM 2860 C C . MET A 1 355 ? 13.800 -17.984 -22.332 1.00 95.00 355 MET A C 1
ATOM 2862 O O . MET A 1 355 ? 14.724 -17.686 -23.084 1.00 95.00 355 MET A O 1
ATOM 2866 N N . ARG A 1 356 ? 12.991 -19.013 -22.601 1.00 94.31 356 ARG A N 1
ATOM 2867 C CA . ARG A 1 356 ? 13.082 -19.793 -23.845 1.00 94.31 356 ARG A CA 1
ATOM 2868 C C . ARG A 1 356 ? 12.212 -19.176 -24.927 1.00 94.31 356 ARG A C 1
ATOM 2870 O O . ARG A 1 356 ? 11.022 -18.989 -24.713 1.00 94.31 356 ARG A O 1
ATOM 2877 N N . THR A 1 357 ? 12.800 -18.960 -26.094 1.00 92.88 357 THR A N 1
ATOM 2878 C CA . THR A 1 357 ? 12.142 -18.430 -27.296 1.00 92.88 357 THR A CA 1
ATOM 2879 C C . THR A 1 357 ? 12.494 -19.284 -28.515 1.00 92.88 357 THR A C 1
ATOM 2881 O O . THR A 1 357 ? 13.308 -20.208 -28.420 1.00 92.88 357 THR A O 1
ATOM 2884 N N . GLU A 1 358 ? 11.917 -18.973 -29.678 1.00 90.69 358 GLU A N 1
ATOM 2885 C CA . GLU A 1 358 ? 12.299 -19.626 -30.938 1.00 90.69 358 GLU A CA 1
ATOM 2886 C C . GLU A 1 358 ? 13.730 -19.272 -31.367 1.00 90.69 358 GLU A C 1
ATOM 2888 O O . GLU A 1 358 ? 14.397 -20.086 -32.009 1.00 90.69 358 GLU A O 1
ATOM 2893 N N . VAL A 1 359 ? 14.226 -18.092 -30.972 1.00 88.25 359 VAL A N 1
ATOM 2894 C CA . VAL A 1 359 ? 15.604 -17.664 -31.248 1.00 88.25 359 VAL A CA 1
ATOM 2895 C C . VAL A 1 359 ? 16.611 -18.272 -30.272 1.00 88.25 359 VAL A C 1
ATOM 2897 O O . VAL A 1 359 ? 17.788 -18.349 -30.598 1.00 88.25 359 VAL A O 1
ATOM 2900 N N . GLY A 1 360 ? 16.189 -18.781 -29.112 1.00 92.00 360 GLY A N 1
ATOM 2901 C CA . GLY A 1 360 ? 17.053 -19.473 -28.150 1.00 92.00 360 GLY A CA 1
ATOM 2902 C C . GLY A 1 360 ? 16.702 -19.181 -26.692 1.00 92.00 360 GLY A C 1
ATOM 2903 O O . GLY A 1 360 ? 15.637 -18.650 -26.383 1.00 92.00 360 GLY A O 1
ATOM 2904 N N . GLU A 1 361 ? 17.600 -19.546 -25.777 1.00 94.94 361 GLU A N 1
ATOM 2905 C CA . GLU A 1 361 ? 17.529 -19.084 -24.386 1.00 94.94 361 GLU A CA 1
ATOM 2906 C C . GLU A 1 361 ? 18.076 -17.657 -24.321 1.00 94.94 361 GLU A C 1
ATOM 2908 O O . GLU A 1 361 ? 19.190 -17.419 -24.782 1.00 94.94 361 GLU A O 1
ATOM 2913 N N . ILE A 1 362 ? 17.293 -16.720 -23.790 1.00 95.62 362 ILE A N 1
ATOM 2914 C CA . ILE A 1 362 ? 17.656 -15.304 -23.699 1.00 95.62 362 ILE A CA 1
ATOM 2915 C C . ILE A 1 362 ? 17.611 -14.797 -22.256 1.00 95.62 362 ILE A C 1
ATOM 2917 O O . ILE A 1 362 ? 16.865 -15.321 -21.427 1.00 95.62 362 ILE A O 1
ATOM 2921 N N . ASN A 1 363 ? 18.397 -13.761 -21.980 1.00 94.75 363 ASN A N 1
ATOM 2922 C CA . ASN A 1 363 ? 18.378 -12.963 -20.757 1.00 94.75 363 ASN A CA 1
ATOM 2923 C C . ASN A 1 363 ? 18.044 -11.514 -21.114 1.00 94.75 363 ASN A C 1
ATOM 2925 O O . ASN A 1 363 ? 18.316 -11.076 -22.232 1.00 94.75 363 ASN A O 1
ATOM 2929 N N . ILE A 1 364 ? 17.483 -10.774 -20.162 1.00 96.00 364 ILE A N 1
ATOM 2930 C CA . ILE A 1 364 ? 16.998 -9.409 -20.374 1.00 96.00 364 ILE A CA 1
ATOM 2931 C C . ILE A 1 364 ? 17.623 -8.523 -19.304 1.00 96.00 364 ILE A C 1
ATOM 2933 O O . ILE A 1 364 ? 17.485 -8.821 -18.117 1.00 96.00 364 ILE A O 1
ATOM 2937 N N . SER A 1 365 ? 18.303 -7.458 -19.721 1.00 96.00 365 SER A N 1
ATOM 2938 C CA . SER A 1 365 ? 18.809 -6.416 -18.830 1.00 96.00 365 SER A CA 1
ATOM 2939 C C . SER A 1 365 ? 18.062 -5.114 -19.071 1.00 96.00 365 SER A C 1
ATOM 2941 O O . SER A 1 365 ? 17.939 -4.663 -20.206 1.00 96.00 365 SER A O 1
ATOM 2943 N N . PHE A 1 366 ? 17.601 -4.499 -17.985 1.00 97.50 366 PHE A N 1
ATOM 2944 C CA . PHE A 1 366 ? 17.016 -3.156 -17.987 1.00 97.50 366 PHE A CA 1
ATOM 2945 C C . PHE A 1 366 ? 18.056 -2.057 -17.752 1.00 97.50 366 PHE A C 1
ATOM 2947 O O . PHE A 1 366 ? 17.701 -0.894 -17.611 1.00 97.50 366 PHE A O 1
ATOM 2954 N N . TRP A 1 367 ? 19.333 -2.419 -17.642 1.00 96.94 367 TRP A N 1
ATOM 2955 C CA . TRP A 1 367 ? 20.400 -1.490 -17.307 1.00 96.94 367 TRP A CA 1
ATOM 2956 C C . TRP A 1 367 ? 21.667 -1.784 -18.111 1.00 96.94 367 TRP A C 1
ATOM 2958 O O . TRP A 1 367 ? 21.994 -2.948 -18.360 1.00 96.94 367 TRP A O 1
ATOM 2968 N N . SER A 1 368 ? 22.381 -0.722 -18.477 1.00 92.25 368 SER A N 1
ATOM 2969 C CA . SER A 1 368 ? 23.680 -0.766 -19.146 1.00 92.25 368 SER A CA 1
ATOM 2970 C C . SER A 1 368 ? 24.625 0.251 -18.502 1.00 92.25 368 SER A C 1
ATOM 2972 O O . SER A 1 368 ? 24.172 1.256 -17.949 1.00 92.25 368 SER A O 1
ATOM 2974 N N . ASP A 1 369 ? 25.931 -0.021 -18.549 1.00 90.12 369 ASP A N 1
ATOM 2975 C CA . ASP A 1 369 ? 26.976 0.911 -18.105 1.00 90.12 369 ASP A CA 1
ATOM 2976 C C . ASP A 1 369 ? 27.428 1.879 -19.213 1.00 90.12 369 ASP A C 1
ATOM 2978 O O . ASP A 1 369 ? 28.339 2.681 -18.991 1.00 90.12 369 ASP A O 1
ATOM 2982 N N . ASP A 1 370 ? 26.776 1.829 -20.381 1.00 89.75 370 ASP A N 1
ATOM 2983 C CA . ASP A 1 370 ? 26.981 2.765 -21.484 1.00 89.75 370 ASP A CA 1
ATOM 2984 C C . ASP A 1 370 ? 26.615 4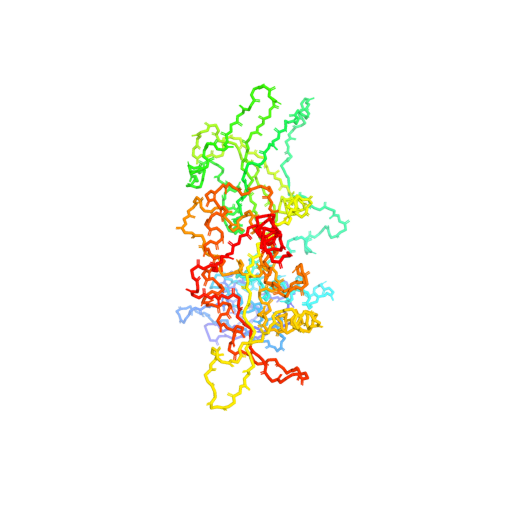.205 -21.078 1.00 89.75 370 ASP A C 1
ATOM 2986 O O . ASP A 1 370 ? 25.589 4.460 -20.447 1.00 89.75 370 ASP A O 1
ATOM 2990 N N . GLU A 1 371 ? 27.448 5.173 -21.473 1.00 87.38 371 GLU A N 1
ATOM 2991 C CA . GLU A 1 371 ? 27.248 6.597 -21.169 1.00 87.38 371 GLU A CA 1
ATOM 2992 C C . GLU A 1 371 ? 25.972 7.182 -21.802 1.00 87.38 371 GLU A C 1
ATOM 2994 O O . GLU A 1 371 ? 25.485 8.215 -21.345 1.00 87.38 371 GLU A O 1
ATOM 2999 N N . SER A 1 372 ? 25.440 6.542 -22.847 1.00 88.69 372 SER A N 1
ATOM 3000 C CA . SER A 1 372 ? 24.179 6.903 -23.503 1.00 88.69 372 SER A CA 1
ATOM 3001 C C . SER A 1 372 ? 22.941 6.307 -22.828 1.00 88.69 372 SER A C 1
ATOM 3003 O O . SER A 1 372 ? 21.823 6.723 -23.133 1.00 88.69 372 SER A O 1
ATOM 3005 N N . TRP A 1 373 ? 23.109 5.355 -21.902 1.00 94.88 373 TRP A N 1
ATOM 3006 C CA . TRP A 1 373 ? 21.982 4.760 -21.197 1.00 94.88 373 TRP A CA 1
ATOM 3007 C C . TRP A 1 373 ? 21.423 5.732 -20.156 1.00 94.88 373 TRP A C 1
ATOM 3009 O O . TRP A 1 373 ? 22.129 6.217 -19.268 1.00 94.88 373 TRP A O 1
ATOM 3019 N N . ALA A 1 374 ? 20.116 5.969 -20.224 1.00 95.62 374 ALA A N 1
ATOM 3020 C CA . ALA A 1 374 ? 19.393 6.729 -19.222 1.00 95.62 374 ALA A CA 1
ATOM 3021 C C . ALA A 1 374 ? 17.988 6.157 -19.013 1.00 95.62 374 ALA A C 1
ATOM 3023 O O . ALA A 1 374 ? 17.356 5.637 -19.933 1.00 95.62 374 ALA A O 1
ATOM 3024 N N . LEU A 1 375 ? 17.502 6.291 -17.780 1.00 97.69 375 LEU A N 1
ATOM 3025 C CA . LEU A 1 375 ? 16.092 6.147 -17.444 1.00 97.69 375 LEU A CA 1
ATOM 3026 C C . LEU A 1 375 ? 15.498 7.552 -17.424 1.00 97.69 375 LEU A C 1
ATOM 3028 O O . LEU A 1 375 ? 15.884 8.342 -16.566 1.00 97.69 375 LEU A O 1
ATOM 3032 N N . VAL A 1 376 ? 14.593 7.864 -18.345 1.00 96.62 376 VAL A N 1
ATOM 3033 C CA . VAL A 1 376 ? 14.025 9.213 -18.524 1.00 96.62 376 VAL A CA 1
ATOM 3034 C C . VAL A 1 376 ? 12.498 9.154 -18.622 1.00 96.62 376 VAL A C 1
ATOM 3036 O O . VAL A 1 376 ? 11.955 8.088 -18.912 1.00 96.62 376 VAL A O 1
ATOM 3039 N N . PRO A 1 377 ? 11.774 10.253 -18.359 1.00 95.75 377 PRO A N 1
ATOM 3040 C CA . PRO A 1 377 ? 10.347 10.346 -18.654 1.00 95.75 377 PRO A CA 1
ATOM 3041 C C . PRO A 1 377 ? 10.014 9.955 -20.103 1.00 95.75 377 PRO A C 1
ATOM 3043 O O . PRO A 1 377 ? 10.805 10.170 -21.019 1.00 95.75 377 PRO A O 1
ATOM 3046 N N . GLU A 1 378 ? 8.840 9.364 -20.314 1.00 94.81 378 GLU A N 1
ATOM 3047 C CA . GLU A 1 378 ? 8.392 8.899 -21.636 1.00 94.81 378 GLU A CA 1
ATOM 3048 C C . GLU A 1 378 ? 8.386 10.006 -22.703 1.00 94.81 378 GLU A C 1
ATOM 3050 O O . GLU A 1 378 ? 8.783 9.763 -23.840 1.00 94.81 378 GLU A O 1
ATOM 3055 N N . ASP A 1 379 ? 7.988 11.230 -22.358 1.00 92.88 379 ASP A N 1
ATOM 3056 C CA . ASP A 1 379 ? 7.981 12.365 -23.283 1.00 92.88 379 ASP A CA 1
ATOM 3057 C C . ASP A 1 379 ? 9.395 12.772 -23.726 1.00 92.88 379 ASP A C 1
ATOM 3059 O O . ASP A 1 379 ? 9.611 13.041 -24.911 1.00 92.88 379 ASP A O 1
ATOM 3063 N N . GLU A 1 380 ? 10.362 12.745 -22.806 1.00 93.00 380 GLU A N 1
ATOM 3064 C CA . GLU A 1 380 ? 11.785 12.936 -23.106 1.00 93.00 380 GLU A CA 1
ATOM 3065 C C . GLU A 1 380 ? 12.300 11.806 -24.013 1.00 93.00 380 GLU A C 1
ATOM 3067 O O . GLU A 1 380 ? 12.836 12.080 -25.091 1.00 93.00 380 GLU A O 1
ATOM 3072 N N . TYR A 1 381 ? 12.018 10.546 -23.660 1.00 91.94 381 TYR A N 1
ATOM 3073 C CA . TYR A 1 381 ? 12.441 9.365 -24.424 1.00 91.94 381 TYR A CA 1
ATOM 3074 C C . TYR A 1 381 ? 11.917 9.361 -25.865 1.00 91.94 381 TYR A C 1
ATOM 3076 O O . TYR A 1 381 ? 12.631 9.019 -26.812 1.00 91.94 381 TYR A O 1
ATOM 3084 N N . LEU A 1 382 ? 10.650 9.738 -26.053 1.00 89.31 382 LEU A N 1
ATOM 3085 C CA . LEU A 1 382 ? 10.035 9.834 -27.373 1.00 89.31 382 LEU A CA 1
ATOM 3086 C C . LEU A 1 382 ? 10.668 10.953 -28.206 1.00 89.31 382 LEU A C 1
ATOM 3088 O O . LEU A 1 382 ? 10.823 10.787 -29.417 1.00 89.31 382 LEU A O 1
ATOM 3092 N N . SER A 1 383 ? 11.040 12.069 -27.570 1.00 83.06 383 SER A N 1
ATOM 3093 C CA . SER A 1 383 ? 11.609 13.235 -28.247 1.00 83.06 383 SER A CA 1
ATOM 3094 C C . SER A 1 383 ? 13.036 13.004 -28.762 1.00 83.06 383 SER A C 1
ATOM 3096 O O . SER A 1 383 ? 13.337 13.391 -29.898 1.00 83.06 383 SER A O 1
ATOM 3098 N N . ASP A 1 384 ? 13.876 12.311 -27.992 1.00 69.69 384 ASP A N 1
ATOM 3099 C CA . ASP A 1 384 ? 15.249 11.981 -28.388 1.00 69.69 384 ASP A CA 1
ATOM 3100 C C . ASP A 1 384 ? 15.268 10.962 -29.536 1.00 69.69 384 ASP A C 1
ATOM 3102 O O . ASP A 1 384 ? 15.941 11.170 -30.548 1.00 69.69 384 ASP A O 1
ATOM 3106 N N . ASN A 1 385 ? 14.409 9.938 -29.478 1.00 59.19 385 ASN A N 1
ATOM 3107 C CA . ASN A 1 385 ? 14.288 8.948 -30.554 1.00 59.19 385 ASN A CA 1
ATOM 3108 C C . ASN A 1 385 ? 13.783 9.541 -31.882 1.00 59.19 385 ASN A C 1
ATOM 3110 O O . ASN A 1 385 ? 14.148 9.064 -32.960 1.00 59.19 385 ASN A O 1
ATOM 3114 N N . THR A 1 386 ? 12.957 10.595 -31.850 1.00 58.19 386 THR A N 1
ATOM 3115 C CA . THR A 1 386 ? 12.567 11.294 -33.087 1.00 58.19 386 THR A CA 1
ATOM 3116 C C . THR A 1 386 ? 13.729 12.027 -33.763 1.00 58.19 386 THR A C 1
ATOM 3118 O O . THR A 1 386 ? 13.723 12.136 -34.989 1.00 58.19 386 THR A O 1
ATOM 3121 N N . GLN A 1 387 ? 14.734 12.501 -33.016 1.00 52.72 387 GLN A N 1
ATOM 3122 C CA . GLN A 1 387 ? 15.891 13.192 -33.602 1.00 52.72 387 GLN A CA 1
ATOM 3123 C C . GLN A 1 387 ? 16.842 12.216 -34.312 1.00 52.72 387 GLN A C 1
ATOM 3125 O O . GLN A 1 387 ? 17.341 12.531 -35.395 1.00 52.72 387 GLN A O 1
ATOM 3130 N N . ASP A 1 388 ? 17.026 11.007 -33.777 1.00 51.72 388 ASP A N 1
ATOM 3131 C CA . ASP A 1 388 ? 17.865 9.976 -34.404 1.00 51.72 388 ASP A CA 1
ATOM 3132 C C . ASP A 1 388 ? 17.237 9.378 -35.680 1.00 51.72 388 ASP A C 1
ATOM 3134 O O . ASP A 1 388 ? 17.944 9.062 -36.646 1.00 51.72 388 ASP A O 1
ATOM 3138 N N . MET A 1 389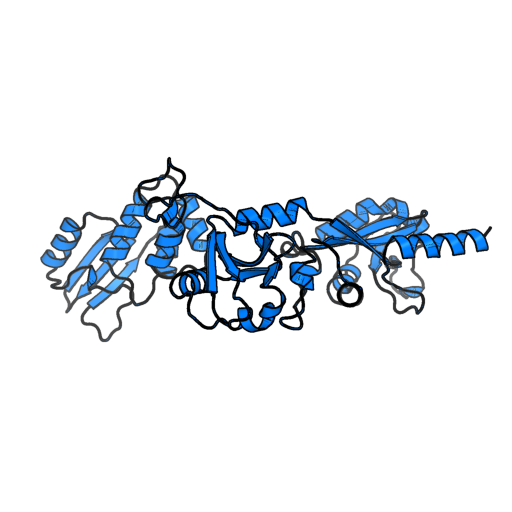 ? 15.901 9.307 -35.759 1.00 48.31 389 MET A N 1
ATOM 3139 C CA . MET A 1 389 ? 15.196 8.920 -36.991 1.00 48.31 389 MET A CA 1
ATOM 3140 C C . MET A 1 389 ? 15.299 9.969 -38.111 1.00 48.31 389 MET A C 1
ATOM 3142 O O . MET A 1 389 ? 15.416 9.597 -39.278 1.00 48.31 389 MET A O 1
ATOM 3146 N N . GLU A 1 390 ? 15.287 11.270 -37.800 1.00 47.50 390 GLU A N 1
ATOM 3147 C CA . GLU A 1 390 ? 15.456 12.322 -38.820 1.00 47.50 390 GLU A CA 1
ATOM 3148 C C . GLU A 1 390 ? 16.899 12.424 -39.343 1.00 47.50 390 GLU A C 1
ATOM 3150 O O . GLU A 1 390 ? 17.107 12.854 -40.478 1.00 47.50 390 GLU A O 1
ATOM 3155 N N . MET A 1 391 ? 17.900 12.010 -38.557 1.00 45.50 391 MET A N 1
ATOM 3156 C CA . MET A 1 391 ? 19.311 12.001 -38.973 1.00 45.50 391 MET A CA 1
ATOM 3157 C C . MET A 1 391 ? 19.733 10.747 -39.758 1.00 45.50 391 MET A C 1
ATOM 3159 O O . MET A 1 391 ? 20.822 10.736 -40.338 1.00 45.50 391 MET A O 1
ATOM 3163 N N . SER A 1 392 ? 18.905 9.696 -39.774 1.00 46.09 392 SER A N 1
ATOM 3164 C CA . SER A 1 392 ? 19.181 8.413 -40.444 1.00 46.09 392 SER A CA 1
ATOM 3165 C C . SER A 1 392 ? 18.423 8.204 -41.769 1.00 46.09 392 SER A C 1
ATOM 3167 O O . SER A 1 392 ? 18.696 7.222 -42.469 1.00 46.09 392 SER A O 1
ATOM 3169 N N . MET A 1 393 ? 17.532 9.132 -42.151 1.00 38.06 393 MET A N 1
ATOM 3170 C CA . MET A 1 393 ? 16.908 9.233 -43.488 1.00 38.06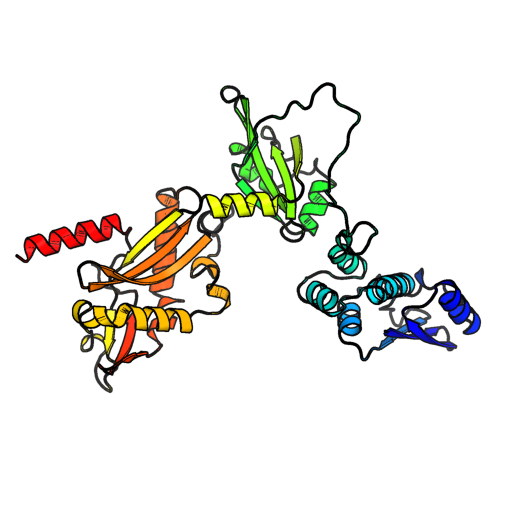 393 MET A CA 1
ATOM 3171 C C . MET A 1 393 ? 17.706 10.137 -44.433 1.00 38.06 393 MET A C 1
ATOM 3173 O O . MET A 1 393 ? 17.708 9.840 -45.654 1.00 38.06 393 MET A O 1
#

Secondary structure (DSSP, 8-state):
-EEEEEEETTEEEEEEES--HHHHHHHHHHTT--S-GGG-BTT--TTSSEEEEEE-SSHHHHHHHHH--TT-BHHHHHHHHHHHHT-S-HHHHHHHHHTS---HHHHHHHTTHHHHSS-TTS-----PPPS--S---PPEEEEEEEEEE-HHHHHHHHH-TTS--HHHHHTGGG-EEETTTTEEEEEEEEETTT--EEEEE-TT-SS-SEEEEETTHHHHHHHHHHHTEEEEEEEEE-EEEE--TTS-GGGSEEPHHHHGGGHHHHHHHHHHHS-TTHHHHBGGGS---SSTT--HHHHEEEEEEEEEEETTEEEEEEEEEEES---HHHHHHHHHHHHHHHHSTHHHHHHTSPEE-SS-EEEEES----TT---EEHHHHHHHHHHHHHHH-

Sequence (393 aa):
MINVNIRYKGKELSTILPKCNDELRADLKKAGIDLPAEKLKLRSSAKEQYLVGLYTNNPLDDLIIDRLCNNDNLFELNNLCGILDNVADHDLIFKTILCSDARCINGIKKLFADHFMEFSDKLVLNTHLEEKPATFNVKKCVIEKAIAVTHKNFEHISRFPFMSLAFLERNKDFMYYDDEGNMYHCILLYDIDFGDGIVIESEGSTYTRYAQYIPQAKYIYEQFLDSHLNEIHLCCPIEIYQHIKDHPKDNCILDNADMAGYADDINTFIRENDLPAEHKRGLMLWYSPEGPDDEISEKVQSAHCTVEVINGELTGVITAKITGELSDEEMEKFRQYCVGQLSDGWGKSLEQKYMRTEVGEINISFWSDDESWALVPEDEYLSDNTQDMEMSM

Organism: Ruminococcus flavefaciens (NCBI:txid1265)

Radius of gyration: 30.0 Å; chains: 1; bounding box: 59×65×91 Å

Foldseek 3Di:
DKWKWKAAQNFIAIDDAQDDQVVVQVRCVVSVNPDHQLRAWQCDDPVDRMYMDIDDPDQQVVLLVVQADRNATRVLSRVLRVQLVPDPDNPVLSVLSVPDPQHHSVSSVVSCVQPRPDAVVDDDWDADDDPDDPDPPDAAEAAPEEAEDAPVVVVVCVVCQADQDPVCLVCLVQFDQDPVRRHTRWHWYAHPSQQKIKTAHANSHRGRPDIGTGTNNNVVVVVVLVVQKDKWKWKWAKWKFFDDPPDDRVVGTDFQLVCQVCQVVQQVLLVVQDDPQCPFAPLLSPDDQPDPPQCLNVFWRHWHWGWHQDPSGIMIMIITIGGDDADPVNVVVVQVSVLVCQVDPVVVSQQVDWDQDPVHTMGMGNDDPDPPIGTGTPVVVNVVVVVVVVVVD

pLDDT: mean 87.02, std 10.81, range [38.06, 98.5]